Protein 6EG3 (pdb70)

Nearest PDB structures (foldseek):
  6eg3-assembly1_A  TM=1.002E+00  e=0.000E+00  Escherichia coli O157:H7
  6eg2-assembly1_A-2  TM=9.949E-01  e=0.000E+00  Escherichia coli O157:H7
  3w15-assembly1_C  TM=9.990E-01  e=6.146E-69  Saccharomyces cerevisiae S288C
  2v93-assembly1_A  TM=9.927E-01  e=6.904E-69  Escherichia coli
  1mdp-assembly2_2  TM=8.041E-01  e=2.806E-63  Escherichia coli

Radius of gyration: 29.01 Å; Cα contacts (8 Å, |Δi|>4): 1100; chains: 1; bounding box: 82×72×66 Å

InterPro domains:
  IPR000330 SNF2, N-terminal domain [PF00176] (727-1021)
  IPR001487 Bromodomain [PF00439] (1419-1491)
  IPR001487 Bromodomain [PR00503] (1436-1452)
  IPR001487 Bromodomain [PR00503] (1452-1470)
  IPR001487 Bromodomain [PR00503] (1470-1489)
  IPR001487 Bromodomain [PS50014] (1419-1489)
  IPR001487 Bromodomain [SM00297] (1380-1508)
  IPR001650 Helicase, C-terminal domain-like [PF00271] (1051-1164)
  IPR001650 Helicase, C-terminal domain-like [PS51194] (1054-1216)
  IPR001650 Helicase, C-terminal domain-like [SM00490] (1080-1164)
  IPR006576 BRK domain [PF07533] (589-632)
  IPR006576 BRK domain [SM00592] (590-634)
  IPR014001 Helicase superfamily 1/2, ATP-binding domain [PS51192] (736-901)
  IPR014001 Helicase superfamily 1/2, ATP-binding domain [SM00487] (720-912)
  IPR014012 Helicase/SANT-associated domain [PF07529] (438-507)
  IPR014012 Helicase/SANT-associated domain [PS51204] (436-508)
  IPR014012 Helicase/SANT-associated domain [SM00573] (436-508)
  IPR014978 Glutamine-Leucine-Glutamine, QLQ [PF08880] (173-207)
  IPR014978 Glutamine-Leucine-Glutamine, QLQ [PS51666] (173-208)
  IPR014978 Glutamine-Leucine-Glutamine, QLQ [SM00951] (172-208)

Sequence (614 aa):
KIEEGKLVIWINGDKGYNGLAEVGKKFEKDTGIKVTVEHPDKLEEKFPQVAATGDGPDIIFWAHDRFGGYAQSGLLAEITPAAAFQDKLYPFTWDAVRYNGKLIAYPIAVEALSLIYPPKTWEEIPALDKELKAKGKSALMFNLQEPYFTWPLIAADGGYAFKYAAGKYDIKDVGVDNAGAKAGLTFLVDLIKNKHMNADTDYSIAEAAFNKGETAMTINGPWAWSNIDTSAVNYGVTVLPTFKGQPSKPFVGVLSAGINAASPNKELAKEFLENYLLTDEGLEAVNKDKPLGAVALKSYEEELAKDPRIAATMENAQKGEIMPNIPQMSAFWYAVRTAVINAASGRQTVDEALKDAQTNAAAAHAISERVEKQSALLINGTLKHYQLQGLEWMVSLYNNNLNGILADEMGLGKTIQTIALITYLMEHKRLNGPYLIIVPLSTLSNWTYEFDKWAPSVVKISYKGTPAMRRSLVPQLRSGKFNVLLTTYEYIIKDKHILAKIRWKYMIVDEGHRMKNHHCKLTQVLNTHYVAPRRILLTGTPLQNKLPELWALLNFLLPTIFKSCSTFEQWFNAPFAMTGERVDLNEEETILIIRRLHKVLRPFLLRRLKKEVE

CATH classification: 3.40.50.10810

GO terms:
  GO:0005515 protein binding (F, IPI)
  GO:0008285 negative regulation of cell population proliferation (P, IDA)
  GO:0016887 ATP hydrolysis activity (F, EXP)
  GO:0003713 transcription coactivator activity (F, TAS)
  GO:0005654 nucleoplasm (C, TAS)
  GO:0004386 helicase activity (F, TAS)
  GO:0006355 regulation of DNA-templated transcription (P, TAS)
  GO:0006357 regulation of transcription by RNA polymerase II (P, TAS)
  GO:0000785 chromatin (C, IDA)
  GO:0045892 negative regulation of DNA-templated transcription (P, IDA)
  GO:0045944 positive regulation of transcription by RNA polymerase II (P, IDA)
  GO:0008094 ATP-dependent activity, acting on DNA (F, TAS)
  GO:0045944 positive regulation of transcription by RNA polymerase II (P, TAS)
  GO:0006338 chromatin remodeling (P, TAS)
  GO:0000122 negative regulation of transcription by RNA polymerase II (P, TAS)
  GO:0045893 positive regulation of DNA-templated transcription (P, IMP)
  GO:0030308 negative regulation of cell growth (P, IMP)
  GO:0005654 nucleoplasm (C, IDA)
  GO:0005634 nucleus (C, IDA)
  GO:0000976 transcription cis-regulatory region binding (F, IDA)

Solvent-accessible surface area: 29436 Å² total; per-residue (Å²): 204,14,122,130,45,45,0,26,0,26,3,43,30,98,58,0,54,84,4,2,28,98,9,1,138,108,0,68,173,71,59,57,41,122,21,39,30,78,84,32,121,136,0,28,75,87,0,42,124,43,9,44,93,16,38,19,0,1,0,1,4,52,30,2,48,98,0,2,38,7,17,114,85,46,17,11,14,76,6,88,12,65,76,69,14,45,95,104,0,38,94,46,0,6,68,1,1,76,24,94,61,109,20,12,0,1,0,4,7,2,72,0,0,0,5,0,96,103,18,169,35,7,73,97,6,34,58,60,3,138,92,31,102,92,155,60,91,17,1,5,32,2,9,6,58,64,5,55,19,1,5,4,2,0,6,7,27,32,5,68,4,9,103,105,51,114,45,112,26,63,63,116,54,12,2,0,40,56,84,4,0,62,26,0,0,56,29,0,21,55,2,21,135,81,159,21,10,87,28,111,5,51,64,78,80,2,50,52,5,7,32,166,41,88,8,36,5,7,5,9,0,30,111,5,17,72,84,6,87,120,43,92,44,158,30,16,7,28,53,4,4,42,10,117,70,71,34,4,66,1,12,1,17,0,18,0,0,0,7,2,40,39,0,65,8,80,127,32,0,48,67,0,0,24,90,42,1,3,32,57,114,3,0,94,31,6,32,188,57,85,111,13,10,0,0,0,4,66,59,18,4,117,95,25,36,160,42,94,69,17,38,7,1,9,91,2,3,104,111,11,89,32,39,6,17,17,75,18,14,63,16,0,44,147,4,0,96,70,2,2,55,18,3,14,58,61,160,40,72,10,70,88,2,0,136,66,2,40,89,80,2,22,44,19,52,15,37,103,56,184,7,127,169,33,1,75,51,5,76,97,33,117,12,125,134,34,15,29,88,0,0,63,41,1,0,17,0,53,23,14,100,25,15,0,1,0,0,0,42,79,74,10,16,13,26,30,0,2,0,0,1,0,0,11,0,28,88,100,57,187,25,81,19,30,0,0,0,4,2,39,124,108,54,7,78,69,4,22,126,26,0,79,84,24,1,76,68,7,76,58,5,27,4,96,26,80,82,59,111,28,160,81,36,27,85,75,6,203,71,46,166,8,30,0,0,0,0,8,71,51,29,0,49,134,13,80,122,24,0,18,156,27,163,2,79,1,0,0,3,12,22,7,129,131,64,120,128,61,27,40,119,1,14,103,19,0,49,105,80,13,73,12,82,46,4,2,13,0,6,12,21,60,36,30,111,98,5,75,59,2,26,23,23,6,27,10,10,70,35,109,92,17,188,111,10,86,65,42,46,100,90,34,30,64,94,138,48,158,100,60,124,241,113,102,29,72,146,120,85,33,86,109,30,18,148,162,15,46,157,78,5,172,31,45,37,35,60,23,56,117,192,103,42,199

B-factor: mean 78.03, std 19.6, range [17.14, 153.59]

Foldseek 3Di:
DFDPLEFEEEDAPQFLQVLLVVLQVVLCVVPVHHYHGDHDDPCLPVLVVQLVVLHDGQKYKFWLQSVQVCVVVPFFDQFDDDPVLCVQFDVVQQLSQAHQNGRFWAFWFKFWKWKKQDAQAPVCQVVVQVVQVVVPAAAEAEALLFCLQLQQQLPFQPADQFDADDRRTDLQRHGLQDPSNLLSLVSVLVCCVVVNYPLVGHHVNRLVCVLVVRYRIYMGIPVSVVVSVVSVDPMDIAAAHHYPNTGGAHAMTTTTMTGGPSHPCSVVCSCSCSPRQLDLSNSVSRCVSPRRQATRRPVNNVVVVVRVNSVHRVVNNVRHYYDHSDPLVVQLRVLVSQLSSCCNVVVAPNNGSSVRSSCRSSDLLSDADDQPAFAPLFDLDGQDPVLSVLLRLVVSCVVSLFAFEEQAAPPPPVLSSVLRNLRCCVRVNVQLFEEEEAEAPVCLVVSVVVCVNTGVVAFEDECDDDPVVNVVCQVVVVVRPGRYYYYHLVCCQPVVVRVLPGQHAAYEHECEEDHDPSVQVSLVSCLPRHHYSYYYYYYNDDQDLDPVVLVSVCCRGPVPVCPPPDDPQCVLCVVVCPVVDRDGDDPVRSNVVSVVSCVVNVSRYDYDYPVPGD

Structure (mmCIF, N/CA/C/O backbone):
data_6EG3
#
_entry.id   6EG3
#
_cell.length_a   136.470
_cell.length_b   136.470
_cell.length_c   121.370
_cell.angle_alpha   90.000
_cell.angle_beta   90.000
_cell.angle_gamma   90.000
#
_symmetry.space_group_name_H-M   'P 42 21 2'
#
loop_
_entity.id
_entity.type
_entity.pdbx_description
1 polymer 'Maltose/maltodextrin-binding periplasmic protein,Probable global transcription activator SNF2L2'
2 non-polymer '3-[(4-{[(2-chloropyridin-4-yl)carbamoyl]amino}pyridin-2-yl)ethynyl]benzoic acid'
3 non-polymer ETHANOL
4 water water
#
loop_
_atom_site.group_PDB
_atom_site.id
_atom_site.type_symbol
_atom_site.label_atom_id
_atom_site.label_alt_id
_atom_site.label_comp_id
_atom_site.label_asym_id
_atom_site.label_entity_id
_atom_site.label_seq_id
_atom_site.pdbx_PDB_ins_code
_atom_site.Cartn_x
_atom_site.Cartn_y
_atom_site.Cartn_z
_atom_site.occupancy
_atom_site.B_iso_or_equiv
_atom_site.auth_seq_id
_atom_site.auth_comp_id
_atom_site.auth_asym_id
_atom_site.auth_atom_id
_atom_site.pdbx_PDB_model_num
ATOM 1 N N . LYS A 1 1 ? 173.596 166.652 11.837 1.00 97.57 335 LYS A N 1
ATOM 2 C CA . LYS A 1 1 ? 173.776 166.858 13.275 1.00 97.43 335 LYS A CA 1
ATOM 3 C C . LYS A 1 1 ? 173.057 168.138 13.792 1.00 100.44 335 LYS A C 1
ATOM 4 O O . LYS A 1 1 ? 171.874 168.317 13.482 1.00 100.13 335 LYS A O 1
ATOM 10 N N . ILE A 1 2 ? 173.763 169.003 14.584 1.00 95.66 336 ILE A N 1
ATOM 11 C CA . ILE A 1 2 ? 173.261 170.251 15.199 1.00 94.71 336 ILE A CA 1
ATOM 12 C C . ILE A 1 2 ? 174.313 171.410 15.048 1.00 94.66 336 ILE A C 1
ATOM 13 O O . ILE A 1 2 ? 175.203 171.588 15.899 1.00 93.78 336 ILE A O 1
ATOM 18 N N . GLU A 1 3 ? 174.193 172.172 13.928 1.00 87.89 337 GLU A N 1
ATOM 19 C CA . GLU A 1 3 ? 175.082 173.264 13.494 1.00 86.04 337 GLU A CA 1
ATOM 20 C C . GLU A 1 3 ? 175.225 174.439 14.471 1.00 85.59 337 GLU A C 1
ATOM 21 O O . GLU A 1 3 ? 174.220 175.015 14.899 1.00 85.85 337 GLU A O 1
ATOM 27 N N . GLU A 1 4 ? 176.483 174.809 14.791 1.00 78.22 338 GLU A N 1
ATOM 28 C CA . GLU A 1 4 ? 176.824 175.913 15.695 1.00 76.60 338 GLU A CA 1
ATOM 29 C C . GLU A 1 4 ? 176.782 177.286 14.971 1.00 79.50 338 GLU A C 1
ATOM 30 O O . GLU A 1 4 ? 176.792 177.335 13.734 1.00 79.58 338 GLU A O 1
ATOM 36 N N . GLY A 1 5 ? 176.686 178.369 15.755 1.00 73.95 339 GLY A N 1
ATOM 37 C CA . GLY A 1 5 ? 176.609 179.752 15.288 1.00 72.29 339 GLY A CA 1
ATOM 38 C C . GLY A 1 5 ? 175.356 180.080 14.498 1.00 72.77 339 GLY A C 1
ATOM 39 O O . GLY A 1 5 ? 175.330 181.079 13.773 1.00 71.90 339 GLY A O 1
ATOM 40 N N . LYS A 1 6 ? 174.304 179.246 14.652 1.00 67.74 340 LYS A N 1
ATOM 41 C CA . LYS A 1 6 ? 173.017 179.325 13.939 1.00 66.99 340 LYS A CA 1
ATOM 42 C C . LYS A 1 6 ? 171.858 178.867 14.866 1.00 69.90 340 LYS A C 1
ATOM 43 O O . LYS A 1 6 ? 172.120 178.310 15.935 1.00 69.96 340 LYS A O 1
ATOM 49 N N . LEU A 1 7 ? 170.591 179.107 14.460 1.00 64.58 341 LEU A N 1
ATOM 50 C CA . LEU A 1 7 ? 169.403 178.667 15.195 1.00 63.20 341 LEU A CA 1
ATOM 51 C C . LEU A 1 7 ? 168.387 178.005 14.286 1.00 66.69 341 LEU A C 1
ATOM 52 O O . LEU A 1 7 ? 167.916 178.616 13.321 1.00 65.04 341 LEU A O 1
ATOM 57 N N . VAL A 1 8 ? 168.014 176.761 14.630 1.00 65.15 342 VAL A N 1
ATOM 58 C CA . VAL A 1 8 ? 166.950 176.006 13.955 1.00 65.63 342 VAL A CA 1
ATOM 59 C C . VAL A 1 8 ? 165.769 175.883 14.943 1.00 70.19 342 VAL A C 1
ATOM 60 O O . VAL A 1 8 ? 165.967 175.581 16.127 1.00 68.63 342 VAL A O 1
ATOM 64 N N . ILE A 1 9 ? 164.567 176.227 14.461 1.00 68.15 343 ILE A N 1
ATOM 65 C CA . ILE A 1 9 ? 163.355 176.277 15.263 1.00 68.83 343 ILE A CA 1
ATOM 66 C C . ILE A 1 9 ? 162.209 175.467 14.644 1.00 77.25 343 ILE A C 1
ATOM 67 O O . ILE A 1 9 ? 161.902 175.631 13.453 1.00 76.54 343 ILE A O 1
ATOM 72 N N . TRP A 1 10 ? 161.568 174.608 15.476 1.00 76.91 344 TRP A N 1
ATOM 73 C CA . TRP A 1 10 ? 160.421 173.800 15.078 1.00 78.05 344 TRP A CA 1
ATOM 74 C C . TRP A 1 10 ? 159.164 174.310 15.757 1.00 81.62 344 TRP A C 1
ATOM 75 O O . TRP A 1 10 ? 159.150 174.514 16.970 1.00 81.33 344 TRP A O 1
ATOM 86 N N . ILE A 1 11 ? 158.127 174.548 14.957 1.00 78.02 345 ILE A N 1
ATOM 87 C CA . ILE A 1 11 ? 156.811 175.040 15.368 1.00 78.24 345 ILE A CA 1
ATOM 88 C C . ILE A 1 11 ? 155.766 174.360 14.463 1.00 84.42 345 ILE A C 1
ATOM 89 O O . ILE A 1 11 ? 156.091 174.031 13.326 1.00 84.13 345 ILE A O 1
ATOM 94 N N . ASN A 1 12 ? 154.548 174.107 14.968 1.00 82.22 346 ASN A N 1
ATOM 95 C CA . ASN A 1 12 ? 153.516 173.444 14.166 1.00 82.76 346 ASN A CA 1
ATOM 96 C C . ASN A 1 12 ? 152.996 174.331 13.015 1.00 87.56 346 ASN A C 1
ATOM 97 O O . ASN A 1 12 ? 153.061 175.556 13.114 1.00 87.76 346 ASN A O 1
ATOM 102 N N . GLY A 1 13 ? 152.509 173.695 11.945 1.00 83.93 347 GLY A N 1
ATOM 103 C CA . GLY A 1 13 ? 151.965 174.349 10.758 1.00 83.95 347 GLY A CA 1
ATOM 104 C C . GLY A 1 13 ? 150.720 175.188 10.988 1.00 89.20 347 GLY A C 1
ATOM 105 O O . GLY A 1 13 ? 150.415 176.073 10.179 1.00 88.98 347 GLY A O 1
ATOM 106 N N . ASP A 1 14 ? 150.001 174.932 12.105 1.00 86.41 348 ASP A N 1
ATOM 107 C CA . ASP A 1 14 ? 148.778 175.647 12.495 1.00 86.35 348 ASP A CA 1
ATOM 108 C C . ASP A 1 14 ? 149.087 176.939 13.285 1.00 90.00 348 ASP A C 1
ATOM 109 O O . ASP A 1 14 ? 148.180 177.557 13.858 1.00 89.77 348 ASP A O 1
ATOM 114 N N . LYS A 1 15 ? 150.372 177.336 13.311 1.00 85.81 349 LYS A N 1
ATOM 115 C CA . LYS A 1 15 ? 150.863 178.517 14.027 1.00 84.98 349 LYS A CA 1
ATOM 116 C C . LYS A 1 15 ? 151.437 179.588 13.061 1.00 88.32 349 LYS A C 1
ATOM 117 O O . LYS A 1 15 ? 151.602 179.321 11.867 1.00 87.27 349 LYS A O 1
ATOM 123 N N . GLY A 1 16 ? 151.718 180.784 13.584 1.00 84.94 350 GLY A N 1
ATOM 124 C CA . GLY A 1 16 ? 152.287 181.882 12.806 1.00 84.58 350 GLY A CA 1
ATOM 125 C C . GLY A 1 16 ? 153.758 181.682 12.495 1.00 88.25 350 GLY A C 1
ATOM 126 O O . GLY A 1 16 ? 154.595 182.457 12.968 1.00 87.82 350 GLY A O 1
ATOM 127 N N . TYR A 1 17 ? 154.086 180.626 11.701 1.00 84.70 351 TYR A N 1
ATOM 128 C CA . TYR A 1 17 ? 155.462 180.256 11.341 1.00 84.11 351 TYR A CA 1
ATOM 129 C C . TYR A 1 17 ? 156.137 181.274 10.433 1.00 85.51 351 TYR A C 1
ATOM 130 O O . TYR A 1 17 ? 157.334 181.534 10.603 1.00 84.82 351 TYR A O 1
ATOM 139 N N . ASN A 1 18 ? 155.375 181.855 9.479 1.00 80.50 352 ASN A N 1
ATOM 140 C CA . ASN A 1 18 ? 155.900 182.883 8.576 1.00 79.16 352 ASN A CA 1
ATOM 141 C C . ASN A 1 18 ? 156.123 184.183 9.341 1.00 81.66 352 ASN A C 1
ATOM 142 O O . ASN A 1 18 ? 157.123 184.857 9.105 1.00 81.83 352 ASN A O 1
ATOM 147 N N . GLY A 1 19 ? 155.238 184.470 10.299 1.00 76.25 353 GLY A N 1
ATOM 148 C CA . GLY A 1 19 ? 155.347 185.622 11.185 1.00 75.27 353 GLY A CA 1
ATOM 149 C C . GLY A 1 19 ? 156.573 185.502 12.069 1.00 77.99 353 GLY A C 1
ATOM 150 O O . GLY A 1 19 ? 157.352 186.450 12.191 1.00 78.23 353 GLY A O 1
ATOM 151 N N . LEU A 1 20 ? 156.776 184.311 12.658 1.00 72.70 354 LEU A N 1
ATOM 152 C CA . LEU A 1 20 ? 157.928 184.012 13.504 1.00 71.47 354 LEU A CA 1
ATOM 153 C C . LEU A 1 20 ? 159.248 184.198 12.713 1.00 74.38 354 LEU A C 1
ATOM 154 O O . LEU A 1 20 ? 160.195 184.785 13.243 1.00 73.40 354 LEU A O 1
ATOM 159 N N . ALA A 1 21 ? 159.275 183.745 11.438 1.00 70.39 355 ALA A N 1
ATOM 160 C CA . ALA A 1 21 ? 160.428 183.861 10.539 1.00 70.10 355 ALA A CA 1
ATOM 161 C C . ALA A 1 21 ? 160.930 185.318 10.372 1.00 72.50 355 ALA A C 1
ATOM 162 O O . ALA A 1 21 ? 162.144 185.531 10.294 1.00 71.27 355 ALA A O 1
ATOM 164 N N . GLU A 1 22 ? 159.994 186.310 10.371 1.00 67.88 356 GLU A N 1
ATOM 165 C CA . GLU A 1 22 ? 160.291 187.749 10.276 1.00 66.91 356 GLU A CA 1
ATOM 166 C C . GLU A 1 22 ? 161.083 188.198 11.509 1.00 71.37 356 GLU A C 1
ATOM 167 O O . GLU A 1 22 ? 161.976 189.038 11.385 1.00 71.78 356 GLU A O 1
ATOM 173 N N . VAL A 1 23 ? 160.767 187.626 12.695 1.00 67.53 357 VAL A N 1
ATOM 174 C CA . VAL A 1 23 ? 161.470 187.919 13.956 1.00 67.01 357 VAL A CA 1
ATOM 175 C C . VAL A 1 23 ? 162.904 187.361 13.837 1.00 70.54 357 VAL A C 1
ATOM 176 O O . VAL A 1 23 ? 163.856 187.986 14.321 1.00 70.44 357 VAL A O 1
ATOM 180 N N . GLY A 1 24 ? 163.029 186.219 13.146 1.00 65.90 358 GLY A N 1
ATOM 181 C CA . GLY A 1 24 ? 164.302 185.558 12.877 1.00 64.82 358 GLY A CA 1
ATOM 182 C C . GLY A 1 24 ? 165.163 186.343 11.911 1.00 66.39 358 GLY A C 1
ATOM 183 O O . GLY A 1 24 ? 166.368 186.474 12.122 1.00 65.19 358 GLY A O 1
ATOM 184 N N . LYS A 1 25 ? 164.529 186.886 10.847 1.00 62.29 359 LYS A N 1
ATOM 185 C CA . LYS A 1 25 ? 165.140 187.741 9.827 1.00 61.06 359 LYS A CA 1
ATOM 186 C C . LYS A 1 25 ? 165.677 189.010 10.490 1.00 62.92 359 LYS A C 1
ATOM 187 O O . LYS A 1 25 ? 166.833 189.361 10.246 1.00 64.10 359 LYS A O 1
ATOM 193 N N . LYS A 1 26 ? 164.877 189.650 11.382 1.00 56.19 360 LYS A N 1
ATOM 194 C CA . LYS A 1 26 ? 165.288 190.826 12.164 1.00 55.29 360 LYS A CA 1
ATOM 195 C C . LYS A 1 26 ? 166.492 190.469 13.074 1.00 58.56 360 LYS A C 1
ATOM 196 O O . LYS A 1 26 ? 167.390 191.292 13.251 1.00 58.54 360 LYS A O 1
ATOM 202 N N . PHE A 1 27 ? 166.526 189.228 13.604 1.00 54.06 361 PHE A N 1
ATOM 203 C CA . PHE A 1 27 ? 167.620 188.743 14.448 1.00 53.22 361 PHE A CA 1
ATOM 204 C C . PHE A 1 27 ? 168.916 188.604 13.636 1.00 58.69 361 PHE A C 1
ATOM 205 O O . PHE A 1 27 ? 169.966 189.069 14.081 1.00 58.65 361 PHE A O 1
ATOM 213 N N . GLU A 1 28 ? 168.824 188.019 12.427 1.00 56.10 362 GLU A N 1
ATOM 214 C CA . GLU A 1 28 ? 169.937 187.888 11.493 1.00 56.64 362 GLU A CA 1
ATOM 215 C C . GLU A 1 28 ? 170.420 189.299 11.064 1.00 62.30 362 GLU A C 1
ATOM 216 O O . GLU A 1 28 ? 171.622 189.562 11.090 1.00 62.22 362 GLU A O 1
ATOM 222 N N . LYS A 1 29 ? 169.481 190.215 10.731 1.00 58.45 363 LYS A N 1
ATOM 223 C CA . LYS A 1 29 ? 169.790 191.597 10.354 1.00 58.50 363 LYS A CA 1
ATOM 224 C C . LYS A 1 29 ? 170.692 192.280 11.392 1.00 63.69 363 LYS A C 1
ATOM 225 O O . LYS A 1 29 ? 171.763 192.765 11.031 1.00 65.44 363 LYS A O 1
ATOM 231 N N . ASP A 1 30 ? 170.284 192.288 12.666 1.00 58.83 364 ASP A N 1
ATOM 232 C CA . ASP A 1 30 ? 171.056 192.953 13.714 1.00 58.97 364 ASP A CA 1
ATOM 233 C C . ASP A 1 30 ? 172.298 192.201 14.199 1.00 63.30 364 ASP A C 1
ATOM 234 O O . ASP A 1 30 ? 173.256 192.860 14.614 1.00 61.98 364 ASP A O 1
ATOM 239 N N . THR A 1 31 ? 172.264 190.841 14.230 1.00 60.56 365 THR A N 1
ATOM 240 C CA . THR A 1 31 ? 173.366 190.050 14.798 1.00 60.74 365 THR A CA 1
ATOM 241 C C . THR A 1 31 ? 174.248 189.297 13.784 1.00 65.85 365 THR A C 1
ATOM 242 O O . THR A 1 31 ? 175.427 189.066 14.053 1.00 64.60 365 THR A O 1
ATOM 246 N N . GLY A 1 32 ? 173.659 188.875 12.673 1.00 64.18 366 GLY A N 1
ATOM 247 C CA . GLY A 1 32 ? 174.349 188.107 11.644 1.00 64.43 366 GLY A CA 1
ATOM 248 C C . GLY A 1 32 ? 174.031 186.629 11.726 1.00 70.45 366 GLY A C 1
ATOM 249 O O . GLY A 1 32 ? 174.296 185.890 10.772 1.00 71.63 366 GLY A O 1
ATOM 250 N N . ILE A 1 33 ? 173.452 186.188 12.871 1.00 66.34 367 ILE A N 1
ATOM 251 C CA . ILE A 1 33 ? 173.066 184.801 13.142 1.00 65.11 367 ILE A CA 1
ATOM 252 C C . ILE A 1 33 ? 171.827 184.417 12.345 1.00 69.18 367 ILE A C 1
ATOM 253 O O . ILE A 1 33 ? 170.753 184.960 12.592 1.00 69.01 367 ILE A O 1
ATOM 258 N N . LYS A 1 34 ? 171.971 183.443 11.434 1.00 66.41 368 LYS A N 1
ATOM 259 C CA . LYS A 1 34 ? 170.885 182.913 10.608 1.00 66.43 368 LYS A CA 1
ATOM 260 C C . LYS A 1 34 ? 169.893 182.167 11.501 1.00 71.00 368 LYS A C 1
ATOM 261 O O . LYS A 1 34 ? 170.296 181.486 12.456 1.00 70.91 368 LYS A O 1
ATOM 267 N N . VAL A 1 35 ? 168.599 182.325 11.203 1.00 67.25 369 VAL A N 1
ATOM 268 C CA . VAL A 1 35 ? 167.517 181.689 11.952 1.00 66.99 369 VAL A CA 1
ATOM 269 C C . VAL A 1 35 ? 166.621 180.938 10.945 1.00 73.32 369 VAL A C 1
ATOM 270 O O . VAL A 1 35 ? 165.994 181.562 10.077 1.00 73.58 369 VAL A O 1
ATOM 274 N N . THR A 1 36 ? 166.596 179.597 11.046 1.00 70.38 370 THR A N 1
ATOM 275 C CA . THR A 1 36 ? 165.785 178.751 10.171 1.00 70.50 370 THR A CA 1
ATOM 276 C C . THR A 1 36 ? 164.554 178.274 10.933 1.00 73.82 370 THR A C 1
ATOM 277 O O . THR A 1 36 ? 164.677 177.713 12.029 1.00 72.16 370 THR A O 1
ATOM 281 N N . VAL A 1 37 ? 163.367 178.523 10.348 1.00 71.13 371 VAL A N 1
ATOM 282 C CA . VAL A 1 37 ? 162.073 178.166 10.924 1.00 71.08 371 VAL A CA 1
ATOM 283 C C . VAL A 1 37 ? 161.401 177.088 10.082 1.00 78.71 371 VAL A C 1
ATOM 284 O O . VAL A 1 37 ? 161.085 177.313 8.905 1.00 77.79 371 VAL A O 1
ATOM 288 N N . GLU A 1 38 ? 161.218 175.897 10.697 1.00 78.40 372 GLU A N 1
ATOM 289 C CA . GLU A 1 38 ? 160.628 174.728 10.051 1.00 79.33 372 GLU A CA 1
ATOM 290 C C . GLU A 1 38 ? 159.418 174.175 10.776 1.00 86.44 372 GLU A C 1
ATOM 291 O O . GLU A 1 38 ? 159.369 174.184 12.006 1.00 86.02 372 GLU A O 1
ATOM 297 N N . HIS A 1 39 ? 158.442 173.680 9.994 1.00 85.41 373 HIS A N 1
ATOM 298 C CA . HIS A 1 39 ? 157.232 173.036 10.489 1.00 86.06 373 HIS A CA 1
ATOM 299 C C . HIS A 1 39 ? 157.163 171.558 10.011 1.00 90.75 373 HIS A C 1
ATOM 300 O O . HIS A 1 39 ? 156.454 171.244 9.048 1.00 90.60 373 HIS A O 1
ATOM 307 N N . PRO A 1 40 ? 157.932 170.632 10.642 1.00 87.55 374 PRO A N 1
ATOM 308 C CA . PRO A 1 40 ? 157.878 169.229 10.205 1.00 87.70 374 PRO A CA 1
ATOM 309 C C . PRO A 1 40 ? 156.605 168.520 10.674 1.00 93.84 374 PRO A C 1
ATOM 310 O O . PRO A 1 40 ? 156.088 168.838 11.748 1.00 93.28 374 PRO A O 1
ATOM 314 N N . ASP A 1 41 ? 156.094 167.567 9.859 1.00 91.71 375 ASP A N 1
ATOM 315 C CA . ASP A 1 41 ? 154.897 166.782 10.175 1.00 91.87 375 ASP A CA 1
ATOM 316 C C . ASP A 1 41 ? 155.178 165.919 11.391 1.00 95.68 375 ASP A C 1
ATOM 317 O O . ASP A 1 41 ? 156.229 165.271 11.440 1.00 95.91 375 ASP A O 1
ATOM 322 N N . LYS A 1 42 ? 154.277 165.971 12.403 1.00 91.29 376 LYS A N 1
ATOM 323 C CA . LYS A 1 42 ? 154.402 165.255 13.681 1.00 90.51 376 LYS A CA 1
ATOM 324 C C . LYS A 1 42 ? 155.776 165.552 14.321 1.00 92.51 376 LYS A C 1
ATOM 325 O O . LYS A 1 42 ? 156.629 164.667 14.444 1.00 91.74 376 LYS A O 1
ATOM 331 N N . LEU A 1 43 ? 156.010 166.838 14.634 1.00 88.02 377 LEU A N 1
ATOM 332 C CA . LEU A 1 43 ? 157.277 167.303 15.210 1.00 87.09 377 LEU A CA 1
ATOM 333 C C . LEU A 1 43 ? 157.434 166.908 16.670 1.00 88.85 377 LEU A C 1
ATOM 334 O O . LEU A 1 43 ? 158.559 166.662 17.112 1.00 88.24 377 LEU A O 1
ATOM 339 N N . GLU A 1 44 ? 156.301 166.802 17.403 1.00 83.84 378 GLU A N 1
ATOM 340 C CA . GLU A 1 44 ? 156.267 166.385 18.806 1.00 83.09 378 GLU A CA 1
ATOM 341 C C . GLU A 1 44 ? 156.693 164.916 18.939 1.00 86.77 378 GLU A C 1
ATOM 342 O O . GLU A 1 44 ? 157.166 164.496 19.992 1.00 85.48 378 GLU A O 1
ATOM 348 N N . GLU A 1 45 ? 156.544 164.159 17.840 1.00 83.86 379 GLU A N 1
ATOM 349 C CA . GLU A 1 45 ? 156.898 162.751 17.722 1.00 83.75 379 GLU A CA 1
ATOM 350 C C . GLU A 1 45 ? 158.349 162.571 17.229 1.00 86.04 379 GLU A C 1
ATOM 351 O O . GLU A 1 45 ? 159.036 161.656 17.690 1.00 85.55 379 GLU A O 1
ATOM 357 N N . LYS A 1 46 ? 158.814 163.451 16.311 1.00 81.21 380 LYS A N 1
ATOM 358 C CA . LYS A 1 46 ? 160.181 163.426 15.774 1.00 80.03 380 LYS A CA 1
ATOM 359 C C . LYS A 1 46 ? 161.194 163.990 16.767 1.00 82.17 380 LYS A C 1
ATOM 360 O O . LYS A 1 46 ? 162.322 163.497 16.810 1.00 80.88 380 LYS A O 1
ATOM 366 N N . PHE A 1 47 ? 160.801 165.026 17.556 1.00 78.40 381 PHE A N 1
ATOM 367 C CA . PHE A 1 47 ? 161.692 165.669 18.528 1.00 77.99 381 PHE A CA 1
ATOM 368 C C . PHE A 1 47 ? 162.345 164.675 19.502 1.00 84.44 381 PHE A C 1
ATOM 369 O O . PHE A 1 47 ? 163.571 164.707 19.575 1.00 84.73 381 PHE A O 1
ATOM 377 N N . PRO A 1 48 ? 161.616 163.790 20.236 1.00 82.56 382 PRO A N 1
ATOM 378 C CA . PRO A 1 48 ? 162.305 162.880 21.170 1.00 82.97 382 PRO A CA 1
ATOM 379 C C . PRO A 1 48 ? 163.297 161.917 20.516 1.00 88.79 382 PRO A C 1
ATOM 380 O O . PRO A 1 48 ? 164.294 161.564 21.149 1.00 88.77 382 PRO A O 1
ATOM 384 N N . GLN A 1 49 ? 163.044 161.526 19.244 1.00 85.86 383 GLN A N 1
ATOM 385 C CA . GLN A 1 49 ? 163.914 160.640 18.462 1.00 85.40 383 GLN A CA 1
ATOM 386 C C . GLN A 1 49 ? 165.265 161.322 18.201 1.00 89.12 383 GLN A C 1
ATOM 387 O O . GLN A 1 49 ? 166.305 160.823 18.642 1.00 87.64 383 GLN A O 1
ATOM 393 N N . VAL A 1 50 ? 165.224 162.490 17.525 1.00 86.80 384 VAL A N 1
ATOM 394 C CA . VAL A 1 50 ? 166.390 163.284 17.126 1.00 86.79 384 VAL A CA 1
ATOM 395 C C . VAL A 1 50 ? 167.148 163.895 18.307 1.00 92.01 384 VAL A C 1
ATOM 396 O O . VAL A 1 50 ? 168.372 163.973 18.243 1.00 91.59 384 VAL A O 1
ATOM 400 N N . ALA A 1 51 ? 166.442 164.326 19.370 1.00 89.77 385 ALA A N 1
ATOM 401 C CA . ALA A 1 51 ? 167.096 164.927 20.535 1.00 90.32 385 ALA A CA 1
ATOM 402 C C . ALA A 1 51 ? 167.895 163.911 21.357 1.00 96.20 385 ALA A C 1
ATOM 403 O O . ALA A 1 51 ? 168.915 164.284 21.945 1.00 95.76 385 ALA A O 1
ATOM 405 N N . ALA A 1 52 ? 167.453 162.624 21.367 1.00 94.18 386 ALA A N 1
ATOM 406 C CA . ALA A 1 52 ? 168.131 161.516 22.058 1.00 94.66 386 ALA A CA 1
ATOM 407 C C . ALA A 1 52 ? 169.463 161.203 21.363 1.00 100.22 386 ALA A C 1
ATOM 408 O O . ALA A 1 52 ? 170.414 160.763 22.013 1.00 100.02 386 ALA A O 1
ATOM 410 N N . THR A 1 53 ? 169.517 161.464 20.039 1.00 97.30 387 THR A N 1
ATOM 411 C CA . THR A 1 53 ? 170.673 161.299 19.158 1.00 97.07 387 THR A CA 1
ATOM 412 C C . THR A 1 53 ? 171.692 162.424 19.406 1.00 100.03 387 THR A C 1
ATOM 413 O O . THR A 1 53 ? 172.898 162.177 19.386 1.00 100.10 387 THR A O 1
ATOM 417 N N . GLY A 1 54 ? 171.187 163.640 19.610 1.00 95.27 388 GLY A N 1
ATOM 418 C CA . GLY A 1 54 ? 171.981 164.853 19.773 1.00 94.36 388 GLY A CA 1
ATOM 419 C C . GLY A 1 54 ? 171.886 165.707 18.522 1.00 96.25 388 GLY A C 1
ATOM 420 O O . GLY A 1 54 ? 172.836 166.410 18.166 1.00 95.79 388 GLY A O 1
ATOM 421 N N . ASP A 1 55 ? 170.726 165.609 17.834 1.00 91.23 389 ASP A N 1
ATOM 422 C CA . ASP A 1 55 ? 170.366 166.266 16.576 1.00 90.53 389 ASP A CA 1
ATOM 423 C C . ASP A 1 55 ? 169.086 167.112 16.755 1.00 91.25 389 ASP A C 1
ATOM 424 O O . ASP A 1 55 ? 168.732 167.471 17.884 1.00 90.70 389 ASP A O 1
ATOM 429 N N . GLY A 1 56 ? 168.423 167.423 15.637 1.00 85.04 390 GLY A N 1
ATOM 430 C CA . GLY A 1 56 ? 167.174 168.174 15.602 1.00 83.27 390 GLY A CA 1
ATOM 431 C C . GLY A 1 56 ? 167.289 169.680 15.753 1.00 83.12 390 GLY A C 1
ATOM 432 O O . GLY A 1 56 ? 168.321 170.265 15.398 1.00 83.42 390 GLY A O 1
ATOM 433 N N . PRO A 1 57 ? 166.220 170.343 16.269 1.00 74.90 391 PRO A N 1
ATOM 434 C CA . PRO A 1 57 ? 166.250 171.809 16.391 1.00 72.88 391 PRO A CA 1
ATOM 435 C C . PRO A 1 57 ? 166.917 172.320 17.663 1.00 72.78 391 PRO A C 1
ATOM 436 O O . PRO A 1 57 ? 167.125 171.558 18.599 1.00 72.39 391 PRO A O 1
ATOM 440 N N . ASP A 1 58 ? 167.226 173.619 17.698 1.00 67.07 392 ASP A N 1
ATOM 441 C CA . ASP A 1 58 ? 167.814 174.300 18.852 1.00 66.08 392 ASP A CA 1
ATOM 442 C C . ASP A 1 58 ? 166.675 174.717 19.796 1.00 66.15 392 ASP A C 1
ATOM 443 O O . ASP A 1 58 ? 166.878 174.805 21.015 1.00 63.74 392 ASP A O 1
ATOM 448 N N . ILE A 1 59 ? 165.494 175.054 19.193 1.00 61.86 393 ILE A N 1
ATOM 449 C CA . ILE A 1 59 ? 164.267 175.510 19.858 1.00 61.27 393 ILE A CA 1
ATOM 450 C C . ILE A 1 59 ? 163.040 174.767 19.320 1.00 67.01 393 ILE A C 1
ATOM 451 O O . ILE A 1 59 ? 162.900 174.597 18.107 1.00 66.30 393 ILE A O 1
ATOM 456 N N . ILE A 1 60 ? 162.148 174.336 20.247 1.00 65.20 394 ILE A N 1
ATOM 457 C CA . ILE A 1 60 ? 160.897 173.617 19.978 1.00 64.84 394 ILE A CA 1
ATOM 458 C C . ILE A 1 60 ? 159.700 174.422 20.484 1.00 67.41 394 ILE A C 1
ATOM 459 O O . ILE A 1 60 ? 159.740 174.981 21.576 1.00 65.36 394 ILE A O 1
ATOM 464 N N . PHE A 1 61 ? 158.652 174.495 19.676 1.00 65.21 395 PHE A N 1
ATOM 465 C CA . PHE A 1 61 ? 157.454 175.223 20.040 1.00 65.65 395 PHE A CA 1
ATOM 466 C C . PHE A 1 61 ? 156.295 174.269 20.133 1.00 71.06 395 PHE A C 1
ATOM 467 O O . PHE A 1 61 ? 155.858 173.731 19.104 1.00 71.69 395 PHE A O 1
ATOM 475 N N . TRP A 1 62 ? 155.806 174.046 21.370 1.00 66.73 396 TRP A N 1
ATOM 476 C CA . TRP A 1 62 ? 154.685 173.152 21.653 1.00 66.25 396 TRP A CA 1
ATOM 477 C C . TRP A 1 62 ? 154.096 173.464 23.031 1.00 68.28 396 TRP A C 1
ATOM 478 O O . TRP A 1 62 ? 154.737 174.162 23.824 1.00 68.03 396 TRP A O 1
ATOM 489 N N . ALA A 1 63 ? 152.887 172.924 23.322 1.00 62.93 397 ALA A N 1
ATOM 490 C CA . ALA A 1 63 ? 152.201 173.036 24.613 1.00 61.21 397 ALA A CA 1
ATOM 491 C C . ALA A 1 63 ? 153.053 172.407 25.715 1.00 63.29 397 ALA A C 1
ATOM 492 O O . ALA A 1 63 ? 153.675 171.369 25.506 1.00 62.14 397 ALA A O 1
ATOM 494 N N . HIS A 1 64 ? 153.099 173.073 26.863 1.00 60.29 398 HIS A N 1
ATOM 495 C CA . HIS A 1 64 ? 153.857 172.755 28.074 1.00 61.02 398 HIS A CA 1
ATOM 496 C C . HIS A 1 64 ? 153.709 171.321 28.593 1.00 68.59 398 HIS A C 1
ATOM 497 O O . HIS A 1 64 ? 154.617 170.829 29.283 1.00 69.16 398 HIS A O 1
ATOM 504 N N . ASP A 1 65 ? 152.540 170.684 28.334 1.00 65.92 399 ASP A N 1
ATOM 505 C CA . ASP A 1 65 ? 152.247 169.335 28.804 1.00 65.96 399 ASP A CA 1
ATOM 506 C C . ASP A 1 65 ? 153.179 168.301 28.183 1.00 72.46 399 ASP A C 1
ATOM 507 O O . ASP A 1 65 ? 153.800 167.540 28.934 1.00 73.50 399 ASP A O 1
ATOM 512 N N . ARG A 1 66 ? 153.328 168.308 26.828 1.00 68.57 400 ARG A N 1
ATOM 513 C CA . ARG A 1 66 ? 154.212 167.388 26.089 1.00 68.01 400 ARG A CA 1
ATOM 514 C C . ARG A 1 66 ? 155.679 167.590 26.491 1.00 70.68 400 ARG A C 1
ATOM 515 O O . ARG A 1 66 ? 156.478 166.656 26.413 1.00 71.15 400 ARG A O 1
ATOM 523 N N . PHE A 1 67 ? 156.002 168.785 26.991 1.00 66.17 401 PHE A N 1
ATOM 524 C CA . PHE A 1 67 ? 157.344 169.161 27.438 1.00 65.93 401 PHE A CA 1
ATOM 525 C C . PHE A 1 67 ? 157.767 168.471 28.735 1.00 69.60 401 PHE A C 1
ATOM 526 O O . PHE A 1 67 ? 158.961 168.453 29.040 1.00 68.29 401 PHE A O 1
ATOM 534 N N . GLY A 1 68 ? 156.790 167.940 29.483 1.00 67.22 402 GLY A N 1
ATOM 535 C CA . GLY A 1 68 ? 157.008 167.225 30.743 1.00 67.18 402 GLY A CA 1
ATOM 536 C C . GLY A 1 68 ? 157.735 165.911 30.534 1.00 70.02 402 GLY A C 1
ATOM 537 O O . GLY A 1 68 ? 158.661 165.585 31.286 1.00 67.83 402 GLY A O 1
ATOM 538 N N . GLY A 1 69 ? 157.325 165.200 29.474 1.00 67.55 403 GLY A N 1
ATOM 539 C CA . GLY A 1 69 ? 157.935 163.964 28.998 1.00 67.71 403 GLY A CA 1
ATOM 540 C C . GLY A 1 69 ? 159.367 164.193 28.543 1.00 72.52 403 GLY A C 1
ATOM 541 O O . GLY A 1 69 ? 160.269 163.458 28.962 1.00 73.01 403 GLY A O 1
ATOM 542 N N . TYR A 1 70 ? 159.595 165.259 27.722 1.00 67.98 404 TYR A N 1
ATOM 543 C CA . TYR A 1 70 ? 160.922 165.639 27.222 1.00 66.67 404 TYR A CA 1
ATOM 544 C C . TYR A 1 70 ? 161.855 166.040 28.351 1.00 70.01 404 TYR A C 1
ATOM 545 O O . TYR A 1 70 ? 163.038 165.738 28.285 1.00 69.89 404 TYR A O 1
ATOM 554 N N . ALA A 1 71 ? 161.343 166.776 29.345 1.00 67.47 405 ALA A N 1
ATOM 555 C CA . ALA A 1 71 ? 162.124 167.234 30.497 1.00 68.18 405 ALA A CA 1
ATOM 556 C C . ALA A 1 71 ? 162.595 166.048 31.343 1.00 75.00 405 ALA A C 1
ATOM 557 O O . ALA A 1 71 ? 163.737 166.059 31.814 1.00 75.41 405 ALA A O 1
ATOM 559 N N . GLN A 1 72 ? 161.719 165.019 31.511 1.00 71.83 406 GLN A N 1
ATOM 560 C CA . GLN A 1 72 ? 162.014 163.798 32.260 1.00 71.67 406 GLN A CA 1
ATOM 561 C C . GLN A 1 72 ? 163.181 163.060 31.603 1.00 75.41 406 GLN A C 1
ATOM 562 O O . GLN A 1 72 ? 164.123 162.678 32.305 1.00 75.35 406 GLN A O 1
ATOM 568 N N . SER A 1 73 ? 163.150 162.931 30.253 1.00 71.34 407 SER A N 1
ATOM 569 C CA . SER A 1 73 ? 164.216 162.311 29.455 1.00 70.95 407 SER A CA 1
ATOM 570 C C . SER A 1 73 ? 165.501 163.164 29.505 1.00 75.96 407 SER A C 1
ATOM 571 O O . SER A 1 73 ? 166.601 162.638 29.338 1.00 75.95 407 SER A O 1
ATOM 574 N N . GLY A 1 74 ? 165.342 164.461 29.751 1.00 72.89 408 GLY A N 1
ATOM 575 C CA . GLY A 1 74 ? 166.446 165.411 29.799 1.00 72.93 408 GLY A CA 1
ATOM 576 C C . GLY A 1 74 ? 166.820 165.913 28.418 1.00 75.72 408 GLY A C 1
ATOM 577 O O . GLY A 1 74 ? 168.003 166.123 28.129 1.00 75.28 408 GLY A O 1
ATOM 578 N N . LEU A 1 75 ? 165.801 166.106 27.562 1.00 71.01 409 LEU A N 1
ATOM 579 C CA . LEU A 1 75 ? 165.930 166.578 26.185 1.00 70.67 409 LEU A CA 1
ATOM 580 C C . LEU A 1 75 ? 165.921 168.112 26.096 1.00 74.21 409 LEU A C 1
ATOM 581 O O . LEU A 1 75 ? 166.402 168.678 25.106 1.00 73.83 409 LEU A O 1
ATOM 586 N N . LEU A 1 76 ? 165.353 168.773 27.127 1.00 69.27 410 LEU A N 1
ATOM 587 C CA . LEU A 1 76 ? 165.233 170.225 27.214 1.00 67.56 410 LEU A CA 1
ATOM 588 C C . LEU A 1 76 ? 166.159 170.784 28.277 1.00 72.07 410 LEU A C 1
ATOM 589 O O . LEU A 1 76 ? 166.279 170.208 29.356 1.00 72.07 410 LEU A O 1
ATOM 594 N N . ALA A 1 77 ? 166.784 171.927 27.974 1.00 68.92 411 ALA A N 1
ATOM 595 C CA . ALA A 1 77 ? 167.705 172.648 28.843 1.00 68.74 411 ALA A CA 1
ATOM 596 C C . ALA A 1 77 ? 167.009 173.496 29.909 1.00 74.09 411 ALA A C 1
ATOM 597 O O . ALA A 1 77 ? 165.917 174.039 29.681 1.00 74.12 411 ALA A O 1
ATOM 599 N N . GLU A 1 78 ? 167.675 173.624 31.073 1.00 71.19 412 GLU A N 1
ATOM 600 C CA . GLU A 1 78 ? 167.244 174.435 32.207 1.00 71.18 412 GLU A CA 1
ATOM 601 C C . GLU A 1 78 ? 167.492 175.877 31.775 1.00 76.07 412 GLU A C 1
ATOM 602 O O . GLU A 1 78 ? 168.651 176.294 31.655 1.00 76.56 412 GLU A O 1
ATOM 608 N N . ILE A 1 79 ? 166.415 176.601 31.435 1.00 72.18 413 ILE A N 1
ATOM 609 C CA . ILE A 1 79 ? 166.501 177.998 30.978 1.00 71.42 413 ILE A CA 1
ATOM 610 C C . ILE A 1 79 ? 166.890 178.899 32.159 1.00 77.05 413 ILE A C 1
ATOM 611 O O . ILE A 1 79 ? 166.523 178.605 33.302 1.00 76.26 413 ILE A O 1
ATOM 616 N N . THR A 1 80 ? 167.681 179.960 31.894 1.00 75.33 414 THR A N 1
ATOM 617 C CA . THR A 1 80 ? 168.208 180.816 32.966 1.00 75.57 414 THR A CA 1
ATOM 618 C C . THR A 1 80 ? 167.742 182.295 32.909 1.00 79.58 414 THR A C 1
ATOM 619 O O . THR A 1 80 ? 168.607 183.179 32.930 1.00 80.05 414 THR A O 1
ATOM 623 N N . PRO A 1 81 ? 166.424 182.629 32.910 1.00 75.27 415 PRO A N 1
ATOM 624 C CA . PRO A 1 81 ? 166.057 184.053 32.888 1.00 74.58 415 PRO A CA 1
ATOM 625 C C . PRO A 1 81 ? 166.198 184.713 34.244 1.00 76.82 415 PRO A C 1
ATOM 626 O O . PRO A 1 81 ? 165.900 184.108 35.277 1.00 76.35 415 PRO A O 1
ATOM 630 N N . ALA A 1 82 ? 166.680 185.954 34.230 1.00 72.39 416 ALA A N 1
ATOM 631 C CA . ALA A 1 82 ? 166.854 186.768 35.426 1.00 71.40 416 ALA A CA 1
ATOM 632 C C . ALA A 1 82 ? 165.485 187.132 35.978 1.00 72.49 416 ALA A C 1
ATOM 633 O O . ALA A 1 82 ? 164.509 187.190 35.217 1.00 71.68 416 ALA A O 1
ATOM 635 N N . ALA A 1 83 ? 165.419 187.379 37.304 1.00 67.12 417 ALA A N 1
ATOM 636 C CA . ALA A 1 83 ? 164.219 187.793 38.042 1.00 65.36 417 ALA A CA 1
ATOM 637 C C . ALA A 1 83 ? 163.398 188.841 37.247 1.00 65.89 417 ALA A C 1
ATOM 638 O O . ALA A 1 83 ? 162.214 188.605 36.985 1.00 64.99 417 ALA A O 1
ATOM 640 N N . ALA A 1 84 ? 164.072 189.951 36.796 1.00 59.71 418 ALA A N 1
ATOM 641 C CA . ALA A 1 84 ? 163.531 191.060 35.993 1.00 58.07 418 ALA A CA 1
ATOM 642 C C . ALA A 1 84 ? 162.783 190.607 34.718 1.00 60.93 418 ALA A C 1
ATOM 643 O O . ALA A 1 84 ? 161.759 191.206 34.365 1.00 58.66 418 ALA A O 1
ATOM 645 N N . PHE A 1 85 ? 163.287 189.543 34.040 1.00 58.94 419 PHE A N 1
ATOM 646 C CA . PHE A 1 85 ? 162.621 188.996 32.861 1.00 59.44 419 PHE A CA 1
ATOM 647 C C . PHE A 1 85 ? 161.402 188.166 33.271 1.00 67.71 419 PHE A C 1
ATOM 648 O O . PHE A 1 85 ? 160.365 188.232 32.601 1.00 68.44 419 PHE A O 1
ATOM 656 N N . GLN A 1 86 ? 161.528 187.380 34.358 1.00 65.77 420 GLN A N 1
ATOM 657 C CA . GLN A 1 86 ? 160.436 186.563 34.877 1.00 66.26 420 GLN A CA 1
ATOM 658 C C . GLN A 1 86 ? 159.246 187.432 35.340 1.00 71.96 420 GLN A C 1
ATOM 659 O O . GLN A 1 86 ? 158.087 187.011 35.218 1.00 71.68 420 GLN A O 1
ATOM 665 N N . ASP A 1 87 ? 159.533 188.659 35.823 1.00 69.40 421 ASP A N 1
ATOM 666 C CA . ASP A 1 87 ? 158.506 189.595 36.289 1.00 69.93 421 ASP A CA 1
ATOM 667 C C . ASP A 1 87 ? 157.642 190.165 35.165 1.00 74.61 421 ASP A C 1
ATOM 668 O O . ASP A 1 87 ? 156.583 190.730 35.450 1.00 74.37 421 ASP A O 1
ATOM 673 N N . LYS A 1 88 ? 158.093 190.013 33.895 1.00 71.39 422 LYS A N 1
ATOM 674 C CA . LYS A 1 88 ? 157.410 190.498 32.688 1.00 70.91 422 LYS A CA 1
ATOM 675 C C . LYS A 1 88 ? 156.270 189.569 32.308 1.00 74.63 422 LYS A C 1
ATOM 676 O O . LYS A 1 88 ? 155.283 190.013 31.719 1.00 73.22 422 LYS A O 1
ATOM 682 N N . LEU A 1 89 ? 156.417 188.274 32.630 1.00 73.14 423 LEU A N 1
ATOM 683 C CA . LEU A 1 89 ? 155.410 187.249 32.331 1.00 73.57 423 LEU A CA 1
ATOM 684 C C . LEU A 1 89 ? 154.573 186.914 33.561 1.00 76.39 423 LEU A C 1
ATOM 685 O O . LEU A 1 89 ? 155.090 186.975 34.683 1.00 75.83 423 LEU A O 1
ATOM 690 N N . TYR A 1 90 ? 153.286 186.548 33.349 1.00 72.92 424 TYR A N 1
ATOM 691 C CA . TYR A 1 90 ? 152.347 186.130 34.409 1.00 73.08 424 TYR A CA 1
ATOM 692 C C . TYR A 1 90 ? 152.958 184.964 35.213 1.00 76.81 424 TYR A C 1
ATOM 693 O O . TYR A 1 90 ? 153.371 183.982 34.593 1.00 76.35 424 TYR A O 1
ATOM 702 N N . PRO A 1 91 ? 153.099 185.066 36.564 1.00 73.19 425 PRO A N 1
ATOM 703 C CA . PRO A 1 91 ? 153.761 183.980 37.331 1.00 72.47 425 PRO A CA 1
ATOM 704 C C . PRO A 1 91 ? 153.194 182.555 37.165 1.00 74.06 425 PRO A C 1
ATOM 705 O O . PRO A 1 91 ? 153.963 181.600 37.296 1.00 73.99 425 PRO A O 1
ATOM 709 N N . PHE A 1 92 ? 151.888 182.407 36.853 1.00 67.85 426 PHE A N 1
ATOM 710 C CA . PHE A 1 92 ? 151.275 181.094 36.683 1.00 67.07 426 PHE A CA 1
ATOM 711 C C . PHE A 1 92 ? 151.769 180.346 35.451 1.00 73.02 426 PHE A C 1
ATOM 712 O O . PHE A 1 92 ? 151.764 179.111 35.447 1.00 72.88 426 PHE A O 1
ATOM 720 N N . THR A 1 93 ? 152.161 181.089 34.396 1.00 70.83 427 THR A N 1
ATOM 721 C CA . THR A 1 93 ? 152.659 180.516 33.135 1.00 70.44 427 THR A CA 1
ATOM 722 C C . THR A 1 93 ? 154.016 179.831 33.328 1.00 75.04 427 THR A C 1
ATOM 723 O O . THR A 1 93 ? 154.299 178.856 32.638 1.00 74.42 427 THR A O 1
ATOM 727 N N . TRP A 1 94 ? 154.827 180.316 34.287 1.00 72.88 428 TRP A N 1
ATOM 728 C CA . TRP A 1 94 ? 156.120 179.721 34.631 1.00 74.18 428 TRP A CA 1
ATOM 729 C C . TRP A 1 94 ? 155.917 178.358 35.301 1.00 78.89 428 TRP A C 1
ATOM 730 O O . TRP A 1 94 ? 156.731 177.446 35.131 1.00 78.52 428 TRP A O 1
ATOM 741 N N . ASP A 1 95 ? 154.822 178.231 36.070 1.00 75.41 429 ASP A N 1
ATOM 742 C CA . ASP A 1 95 ? 154.444 177.008 36.753 1.00 74.82 429 ASP A CA 1
ATOM 743 C C . ASP A 1 95 ? 154.112 175.941 35.710 1.00 76.87 429 ASP A C 1
ATOM 744 O O . ASP A 1 95 ? 154.349 174.761 35.957 1.00 77.93 429 ASP A O 1
ATOM 749 N N . ALA A 1 96 ? 153.614 176.353 34.529 1.00 70.77 430 ALA A N 1
ATOM 750 C CA . ALA A 1 96 ? 153.303 175.430 33.435 1.00 69.70 430 ALA A CA 1
ATOM 751 C C . ALA A 1 96 ? 154.580 174.857 32.806 1.00 72.07 430 ALA A C 1
ATOM 752 O O . ALA A 1 96 ? 154.542 173.772 32.217 1.00 71.54 430 ALA A O 1
ATOM 754 N N . VAL A 1 97 ? 155.712 175.574 32.957 1.00 67.47 431 VAL A N 1
ATOM 755 C CA . VAL A 1 97 ? 157.005 175.168 32.389 1.00 66.70 431 VAL A CA 1
ATOM 756 C C . VAL A 1 97 ? 158.016 174.773 33.491 1.00 71.01 431 VAL A C 1
ATOM 757 O O . VAL A 1 97 ? 159.226 174.747 33.253 1.00 68.34 431 VAL A O 1
ATOM 761 N N . ARG A 1 98 ? 157.502 174.435 34.689 1.00 70.98 432 ARG A N 1
ATOM 762 C CA . ARG A 1 98 ? 158.338 173.989 35.805 1.00 72.01 432 ARG A CA 1
ATOM 763 C C . ARG A 1 98 ? 158.270 172.469 35.932 1.00 79.24 432 ARG A C 1
ATOM 764 O O . ARG A 1 98 ? 157.172 171.897 35.950 1.00 79.27 432 ARG A O 1
ATOM 772 N N . TYR A 1 99 ? 159.448 171.820 35.956 1.00 77.24 433 TYR A N 1
ATOM 773 C CA . TYR A 1 99 ? 159.587 170.372 36.070 1.00 77.80 433 TYR A CA 1
ATOM 774 C C . TYR A 1 99 ? 160.741 170.066 37.003 1.00 81.82 433 TYR A C 1
ATOM 775 O O . TYR A 1 99 ? 161.882 170.448 36.719 1.00 81.48 433 TYR A O 1
ATOM 784 N N . ASN A 1 100 ? 160.432 169.408 38.138 1.00 78.54 434 ASN A N 1
ATOM 785 C CA . ASN A 1 100 ? 161.375 169.055 39.208 1.00 78.71 434 ASN A CA 1
ATOM 786 C C . ASN A 1 100 ? 162.081 170.307 39.783 1.00 82.22 434 ASN A C 1
ATOM 787 O O . ASN A 1 100 ? 163.265 170.263 40.151 1.00 81.13 434 ASN A O 1
ATOM 792 N N . GLY A 1 101 ? 161.313 171.399 39.861 1.00 79.08 435 GLY A N 1
ATOM 793 C CA . GLY A 1 101 ? 161.753 172.706 40.348 1.00 78.75 435 GLY A CA 1
ATOM 794 C C . GLY A 1 101 ? 162.658 173.456 39.386 1.00 81.26 435 GLY A C 1
ATOM 795 O O . GLY A 1 101 ? 163.466 174.284 39.816 1.00 81.21 435 GLY A O 1
ATOM 796 N N . LYS A 1 102 ? 162.539 173.171 38.078 1.00 76.31 436 LYS A N 1
ATOM 797 C CA . LYS A 1 102 ? 163.362 173.793 37.042 1.00 75.28 436 LYS A CA 1
ATOM 798 C C . LYS A 1 102 ? 162.532 174.360 35.894 1.00 78.26 436 LYS A C 1
ATOM 799 O O . LYS A 1 102 ? 161.614 173.690 35.408 1.00 78.40 436 LYS A O 1
ATOM 805 N N . LEU A 1 103 ? 162.855 175.597 35.458 1.00 72.77 437 LEU A N 1
ATOM 806 C CA . LEU A 1 103 ? 162.193 176.224 34.314 1.00 71.76 437 LEU A CA 1
ATOM 807 C C . LEU A 1 103 ? 162.799 175.558 33.066 1.00 72.82 437 LEU A C 1
ATOM 808 O O . LEU A 1 103 ? 164.013 175.616 32.862 1.00 72.73 437 LEU A O 1
ATOM 813 N N . ILE A 1 104 ? 161.975 174.843 32.297 1.00 67.02 438 ILE A N 1
ATOM 814 C CA . ILE A 1 104 ? 162.435 174.068 31.146 1.00 65.96 438 ILE A CA 1
ATOM 815 C C . ILE A 1 104 ? 162.049 174.685 29.793 1.00 68.50 438 ILE A C 1
ATOM 816 O O . ILE A 1 104 ? 162.476 174.176 28.743 1.00 68.57 438 ILE A O 1
ATOM 821 N N . ALA A 1 105 ? 161.245 175.771 29.818 1.00 62.99 439 ALA A N 1
ATOM 822 C CA . ALA A 1 105 ? 160.791 176.473 28.616 1.00 62.21 439 ALA A CA 1
ATOM 823 C C . ALA A 1 105 ? 160.399 177.929 28.887 1.00 65.68 439 ALA A C 1
ATOM 824 O O . ALA A 1 105 ? 160.345 178.352 30.041 1.00 66.70 439 ALA A O 1
ATOM 826 N N . TYR A 1 106 ? 160.143 178.701 27.822 1.00 59.68 440 TYR A N 1
ATOM 827 C CA . TYR A 1 106 ? 159.704 180.091 27.934 1.00 57.59 440 TYR A CA 1
ATOM 828 C C . TYR A 1 106 ? 158.239 180.069 27.527 1.00 60.67 440 TYR A C 1
ATOM 829 O O . TYR A 1 106 ? 157.948 179.625 26.411 1.00 60.80 440 TYR A O 1
ATOM 838 N N . PRO A 1 107 ? 157.287 180.450 28.415 1.00 55.84 441 PRO A N 1
ATOM 839 C CA . PRO A 1 107 ? 155.877 180.445 28.001 1.00 55.40 441 PRO A CA 1
ATOM 840 C C . PRO A 1 107 ? 155.619 181.515 26.932 1.00 60.64 441 PRO A C 1
ATOM 841 O O . PRO A 1 107 ? 156.201 182.606 26.986 1.00 59.95 441 PRO A O 1
ATOM 845 N N . ILE A 1 108 ? 154.795 181.181 25.937 1.00 57.30 442 ILE A N 1
ATOM 846 C CA . ILE A 1 108 ? 154.465 182.097 24.852 1.00 57.60 442 ILE A CA 1
ATOM 847 C C . ILE A 1 108 ? 152.974 182.489 24.981 1.00 64.39 442 ILE A C 1
ATOM 848 O O . ILE A 1 108 ? 152.668 183.522 25.586 1.00 63.93 442 ILE A O 1
ATOM 853 N N . ALA A 1 109 ? 152.061 181.640 24.451 1.00 62.22 443 ALA A N 1
ATOM 854 C CA . ALA A 1 109 ? 150.614 181.851 24.455 1.00 62.58 443 ALA A CA 1
ATOM 855 C C . ALA A 1 109 ? 149.877 181.059 25.577 1.00 66.96 443 ALA A C 1
ATOM 856 O O . ALA A 1 109 ? 150.501 180.300 26.318 1.00 66.09 443 ALA A O 1
ATOM 858 N N . VAL A 1 110 ? 148.555 181.292 25.719 1.00 63.42 444 VAL A N 1
ATOM 859 C CA . VAL A 1 110 ? 147.678 180.712 26.737 1.00 62.51 444 VAL A CA 1
ATOM 860 C C . VAL A 1 110 ? 146.317 180.411 26.076 1.00 69.77 444 VAL A C 1
ATOM 861 O O . VAL A 1 110 ? 145.789 181.279 25.381 1.00 69.60 444 VAL A O 1
ATOM 865 N N . GLU A 1 111 ? 145.758 179.191 26.275 1.00 68.71 445 GLU A N 1
ATOM 866 C CA . GLU A 1 111 ? 144.424 178.855 25.768 1.00 69.75 445 GLU A CA 1
ATOM 867 C C . GLU A 1 111 ? 143.610 178.058 26.799 1.00 77.57 445 GLU A C 1
ATOM 868 O O . GLU A 1 111 ? 144.154 177.225 27.519 1.00 77.94 445 GLU A O 1
ATOM 874 N N . ALA A 1 112 ? 142.309 178.380 26.894 1.00 76.23 446 ALA A N 1
ATOM 875 C CA . ALA A 1 112 ? 141.334 177.774 27.804 1.00 76.68 446 ALA A CA 1
ATOM 876 C C . ALA A 1 112 ? 139.950 177.816 27.137 1.00 82.25 446 ALA A C 1
ATOM 877 O O . ALA A 1 112 ? 139.739 178.643 26.243 1.00 82.37 446 ALA A O 1
ATOM 879 N N . LEU A 1 113 ? 139.015 176.921 27.547 1.00 79.46 447 LEU A N 1
ATOM 880 C CA . LEU A 1 113 ? 137.646 176.894 27.004 1.00 79.09 447 LEU A CA 1
ATOM 881 C C . LEU A 1 113 ? 136.866 178.112 27.508 1.00 83.64 447 LEU A C 1
ATOM 882 O O . LEU A 1 113 ? 137.121 178.598 28.622 1.00 82.58 447 LEU A O 1
ATOM 887 N N . SER A 1 114 ? 135.946 178.623 26.669 1.00 81.02 448 SER A N 1
ATOM 888 C CA . SER A 1 114 ? 135.169 179.819 26.981 1.00 81.36 448 SER A CA 1
ATOM 889 C C . SER A 1 114 ? 133.684 179.628 26.738 1.00 86.61 448 SER A C 1
ATOM 890 O O . SER A 1 114 ? 133.281 178.753 25.962 1.00 86.35 448 SER A O 1
ATOM 893 N N . LEU A 1 115 ? 132.874 180.486 27.382 1.00 83.89 449 LEU A N 1
ATOM 894 C CA . LEU A 1 115 ? 131.431 180.520 27.207 1.00 83.99 449 LEU A CA 1
ATOM 895 C C . LEU A 1 115 ? 131.131 181.491 26.047 1.00 88.96 449 LEU A C 1
ATOM 896 O O . LEU A 1 115 ? 131.494 182.672 26.106 1.00 88.49 449 LEU A O 1
ATOM 901 N N . ILE A 1 116 ? 130.518 180.967 24.976 1.00 86.25 450 ILE A N 1
ATOM 902 C CA . ILE A 1 116 ? 130.198 181.719 23.762 1.00 86.62 450 ILE A CA 1
ATOM 903 C C . ILE A 1 116 ? 128.676 181.827 23.615 1.00 91.69 450 ILE A C 1
ATOM 904 O O . ILE A 1 116 ? 128.010 180.793 23.529 1.00 92.22 450 ILE A O 1
ATOM 909 N N . TYR A 1 117 ? 128.134 183.072 23.584 1.00 87.91 451 TYR A N 1
ATOM 910 C CA . TYR A 1 117 ? 126.691 183.344 23.453 1.00 108.95 451 TYR A CA 1
ATOM 911 C C . TYR A 1 117 ? 126.271 183.877 22.097 1.00 129.75 451 TYR A C 1
ATOM 912 O O . TYR A 1 117 ? 127.104 184.363 21.351 1.00 92.81 451 TYR A O 1
ATOM 921 N N . PRO A 1 125 ? 124.916 187.552 30.469 1.00 106.56 459 PRO A N 1
ATOM 922 C CA . PRO A 1 125 ? 124.820 186.097 30.260 1.00 105.86 459 PRO A CA 1
ATOM 923 C C . PRO A 1 125 ? 124.717 185.331 31.587 1.00 107.74 459 PRO A C 1
ATOM 924 O O . PRO A 1 125 ? 125.073 185.914 32.618 1.00 107.86 459 PRO A O 1
ATOM 928 N N . PRO A 1 126 ? 124.232 184.055 31.614 1.00 102.18 460 PRO A N 1
ATOM 929 C CA . PRO A 1 126 ? 124.115 183.332 32.899 1.00 101.25 460 PRO A CA 1
ATOM 930 C C . PRO A 1 126 ? 125.376 183.329 33.759 1.00 102.40 460 PRO A C 1
ATOM 931 O O . PRO A 1 126 ? 126.368 182.680 33.422 1.00 101.98 460 PRO A O 1
ATOM 935 N N . LYS A 1 127 ? 125.336 184.105 34.858 1.00 96.96 461 LYS A N 1
ATOM 936 C CA . LYS A 1 127 ? 126.435 184.238 35.814 1.00 95.97 461 LYS A CA 1
ATOM 937 C C . LYS A 1 127 ? 126.707 182.919 36.540 1.00 97.64 461 LYS A C 1
ATOM 938 O O . LYS A 1 127 ? 127.855 182.637 36.892 1.00 97.34 461 LYS A O 1
ATOM 944 N N . THR A 1 128 ? 125.644 182.110 36.754 1.00 91.80 462 THR A N 1
ATOM 945 C CA . THR A 1 128 ? 125.720 180.798 37.405 1.00 89.64 462 THR A CA 1
ATOM 946 C C . THR A 1 128 ? 125.140 179.712 36.495 1.00 89.97 462 THR A C 1
ATOM 947 O O . THR A 1 128 ? 124.267 179.986 35.668 1.00 89.30 462 THR A O 1
ATOM 951 N N . TRP A 1 129 ? 125.649 178.483 36.651 1.00 84.27 463 TRP A N 1
ATOM 952 C CA . TRP A 1 129 ? 125.211 177.278 35.942 1.00 82.66 463 TRP A CA 1
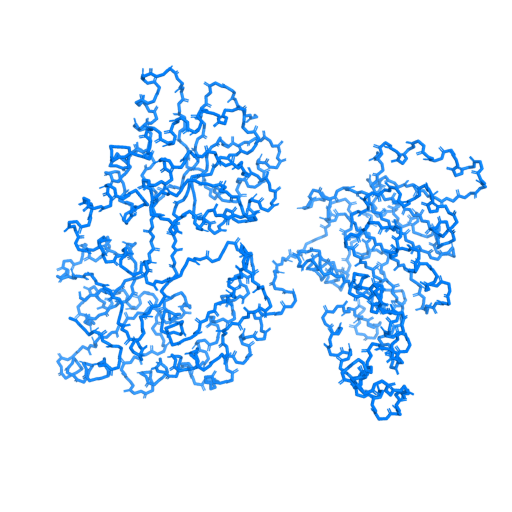ATOM 953 C C . TRP A 1 129 ? 123.761 176.945 36.349 1.00 88.95 463 TRP A C 1
ATOM 954 O O . TRP A 1 129 ? 122.943 176.548 35.516 1.00 87.87 463 TRP A O 1
ATOM 965 N N . GLU A 1 130 ? 123.471 177.130 37.651 1.00 87.94 464 GLU A N 1
ATOM 966 C CA . GLU A 1 130 ? 122.206 176.886 38.340 1.00 89.33 464 GLU A CA 1
ATOM 967 C C . GLU A 1 130 ? 121.003 177.594 37.703 1.00 96.40 464 GLU A C 1
ATOM 968 O O . GLU A 1 130 ? 119.880 177.097 37.823 1.00 96.19 464 GLU A O 1
ATOM 974 N N . GLU A 1 131 ? 121.248 178.743 37.032 1.00 94.65 465 GLU A N 1
ATOM 975 C CA . GLU A 1 131 ? 120.252 179.591 36.367 1.00 95.20 465 GLU A CA 1
ATOM 976 C C . GLU A 1 131 ? 119.953 179.194 34.908 1.00 100.93 465 GLU A C 1
ATOM 977 O O . GLU A 1 131 ? 119.086 179.798 34.279 1.00 100.42 465 GLU A O 1
ATOM 983 N N . ILE A 1 132 ? 120.641 178.171 34.382 1.00 99.87 466 ILE A N 1
ATOM 984 C CA . ILE A 1 132 ? 120.488 177.708 32.994 1.00 100.95 466 ILE A CA 1
ATOM 985 C C . ILE A 1 132 ? 119.209 176.832 32.772 1.00 107.73 466 ILE A C 1
ATOM 986 O O . ILE A 1 132 ? 118.617 176.979 31.692 1.00 106.66 466 ILE A O 1
ATOM 991 N N . PRO A 1 133 ? 118.731 175.959 33.719 1.00 107.08 467 PRO A N 1
ATOM 992 C CA . PRO A 1 133 ? 117.495 175.183 33.445 1.00 107.39 467 PRO A CA 1
ATOM 993 C C . PRO A 1 133 ? 116.290 176.064 33.096 1.00 111.29 467 PRO A C 1
ATOM 994 O O . PRO A 1 133 ? 115.506 175.709 32.208 1.00 110.86 467 PRO A O 1
ATOM 998 N N . ALA A 1 134 ? 116.179 177.231 33.781 1.00 107.44 468 ALA A N 1
ATOM 999 C CA . ALA A 1 134 ? 115.150 178.245 33.569 1.00 107.24 468 ALA A CA 1
ATOM 1000 C C . ALA A 1 134 ? 115.248 178.780 32.135 1.00 112.40 468 ALA A C 1
ATOM 1001 O O . ALA A 1 134 ? 114.268 178.697 31.402 1.00 112.38 468 ALA A O 1
ATOM 1003 N N . LEU A 1 135 ? 116.450 179.247 31.724 1.00 109.12 469 LEU A N 1
ATOM 1004 C CA . LEU A 1 135 ? 116.778 179.795 30.399 1.00 108.99 469 LEU A CA 1
ATOM 1005 C C . LEU A 1 135 ? 116.345 178.936 29.205 1.00 112.86 469 LEU A C 1
ATOM 1006 O O . LEU A 1 135 ? 115.914 179.492 28.190 1.00 112.29 469 LEU A O 1
ATOM 1011 N N . ASP A 1 136 ? 116.483 177.590 29.317 1.00 109.66 470 ASP A N 1
ATOM 1012 C CA . ASP A 1 136 ? 116.079 176.666 28.256 1.00 109.74 470 ASP A CA 1
ATOM 1013 C C . ASP A 1 136 ? 114.567 176.601 28.087 1.00 114.97 470 ASP A C 1
ATOM 1014 O O . ASP A 1 136 ? 114.101 176.357 26.970 1.00 114.69 470 ASP A O 1
ATOM 1019 N N . LYS A 1 137 ? 113.801 176.838 29.187 1.00 112.08 471 LYS A N 1
ATOM 1020 C CA . LYS A 1 137 ? 112.333 176.856 29.179 1.00 112.01 471 LYS A CA 1
ATOM 1021 C C . LYS A 1 137 ? 111.854 177.896 28.158 1.00 115.59 471 LYS A C 1
ATOM 1022 O O . LYS A 1 137 ? 111.014 177.585 27.307 1.00 115.11 471 LYS A O 1
ATOM 1028 N N . GLU A 1 138 ? 112.481 179.099 28.201 1.00 111.72 472 GLU A N 1
ATOM 1029 C CA . GLU A 1 138 ? 112.226 180.258 27.343 1.00 111.15 472 GLU A CA 1
ATOM 1030 C C . GLU A 1 138 ? 112.559 179.927 25.919 1.00 115.89 472 GLU A C 1
ATOM 1031 O O . GLU A 1 138 ? 111.658 179.880 25.088 1.00 115.68 472 GLU A O 1
ATOM 1037 N N . LEU A 1 139 ? 113.821 179.549 25.678 1.00 113.09 473 LEU A N 1
ATOM 1038 C CA . LEU A 1 139 ? 114.346 179.225 24.365 1.00 113.58 473 LEU A CA 1
ATOM 1039 C C . LEU A 1 139 ? 113.636 178.112 23.628 1.00 119.37 473 LEU A C 1
ATOM 1040 O O . LEU A 1 139 ? 113.508 178.230 22.409 1.00 118.63 473 LEU A O 1
ATOM 1045 N N . LYS A 1 140 ? 113.146 177.068 24.336 1.00 117.37 474 LYS A N 1
ATOM 1046 C CA . LYS A 1 140 ? 112.414 175.969 23.700 1.00 117.43 474 LYS A CA 1
ATOM 1047 C C . LYS A 1 140 ? 110.994 176.377 23.287 1.00 121.21 474 LYS A C 1
ATOM 1048 O O . LYS A 1 140 ? 110.440 175.766 22.368 1.00 120.95 474 LYS A O 1
ATOM 1054 N N . ALA A 1 141 ? 110.424 177.424 23.938 1.00 117.40 475 ALA A N 1
ATOM 1055 C CA . ALA A 1 141 ? 109.113 177.985 23.598 1.00 117.12 475 ALA A CA 1
ATOM 1056 C C . ALA A 1 141 ? 109.236 178.747 22.266 1.00 121.03 475 ALA A C 1
ATOM 1057 O O . ALA A 1 141 ? 108.312 178.690 21.446 1.00 120.84 475 ALA A O 1
ATOM 1059 N N . LYS A 1 142 ? 110.418 179.391 22.027 1.00 116.68 476 LYS A N 1
ATOM 1060 C CA . LYS A 1 142 ? 110.748 180.162 20.812 1.00 115.90 476 LYS A CA 1
ATOM 1061 C C . LYS A 1 142 ? 111.263 179.276 19.647 1.00 119.48 476 LYS A C 1
ATOM 1062 O O . LYS A 1 142 ? 111.426 179.772 18.526 1.00 118.78 476 LYS A O 1
ATOM 1068 N N . GLY A 1 143 ? 111.473 177.981 19.929 1.00 116.12 477 GLY A N 1
ATOM 1069 C CA . GLY A 1 143 ? 111.885 176.953 18.972 1.00 115.90 477 GLY A CA 1
ATOM 1070 C C . GLY A 1 143 ? 113.351 176.557 18.973 1.00 119.72 477 GLY A C 1
ATOM 1071 O O . GLY A 1 143 ? 113.805 175.898 18.028 1.00 119.54 477 GLY A O 1
ATOM 1072 N N . LYS A 1 144 ? 114.116 176.966 20.018 1.00 115.52 478 LYS A N 1
ATOM 1073 C CA . LYS A 1 144 ? 115.555 176.690 20.119 1.00 114.84 478 LYS A CA 1
ATOM 1074 C C . LYS A 1 144 ? 115.963 175.930 21.400 1.00 117.36 478 LYS A C 1
ATOM 1075 O O . LYS A 1 144 ? 115.216 175.080 21.885 1.00 116.76 478 LYS A O 1
ATOM 1081 N N . SER A 1 145 ? 117.191 176.206 21.889 1.00 112.81 479 SER A N 1
ATOM 1082 C CA . SER A 1 145 ? 117.834 175.637 23.074 1.00 111.86 479 SER A CA 1
ATOM 1083 C C . SER A 1 145 ? 118.843 176.644 23.635 1.00 114.07 479 SER A C 1
ATOM 1084 O O . SER A 1 145 ? 119.448 177.401 22.872 1.00 113.93 479 SER A O 1
ATOM 1087 N N . ALA A 1 146 ? 118.985 176.680 24.970 1.00 109.00 480 ALA A N 1
ATOM 1088 C CA . ALA A 1 146 ? 119.874 177.592 25.694 1.00 108.05 480 ALA A CA 1
ATOM 1089 C C . ALA A 1 146 ? 121.353 177.252 25.578 1.00 110.01 480 ALA A C 1
ATOM 1090 O O . ALA A 1 146 ? 122.156 178.168 25.480 1.00 109.78 480 ALA A O 1
ATOM 1092 N N . LEU A 1 147 ? 121.714 175.956 25.572 1.00 104.92 481 LEU A N 1
ATOM 1093 C CA . LEU A 1 147 ? 123.106 175.502 25.482 1.00 103.75 481 LEU A CA 1
ATOM 1094 C C . LEU A 1 147 ? 123.244 174.202 24.679 1.00 106.45 481 LEU A C 1
ATOM 1095 O O . LEU A 1 147 ? 122.343 173.364 24.723 1.00 105.70 481 LEU A O 1
ATOM 1100 N N . MET A 1 148 ? 124.379 174.044 23.953 1.00 102.78 482 MET A N 1
ATOM 1101 C CA . MET A 1 148 ? 124.734 172.872 23.138 1.00 102.64 482 MET A CA 1
ATOM 1102 C C . MET A 1 148 ? 126.258 172.760 22.876 1.00 107.27 482 MET A C 1
ATOM 1103 O O . MET A 1 148 ? 126.771 173.380 21.937 1.00 107.47 482 MET A O 1
ATOM 1108 N N . PHE A 1 149 ? 126.972 171.965 23.702 1.00 103.46 483 PHE A N 1
ATOM 1109 C CA . PHE A 1 149 ? 128.416 171.727 23.567 1.00 102.99 483 PHE A CA 1
ATOM 1110 C C . PHE A 1 149 ? 128.728 170.224 23.383 1.00 107.41 483 PHE A C 1
ATOM 1111 O O . PHE A 1 149 ? 127.842 169.393 23.616 1.00 107.84 483 PHE A O 1
ATOM 1119 N N . ASN A 1 150 ? 129.970 169.880 22.945 1.00 102.65 484 ASN A N 1
ATOM 1120 C CA . ASN A 1 150 ? 130.401 168.488 22.750 1.00 101.64 484 ASN A CA 1
ATOM 1121 C C . ASN A 1 150 ? 130.473 167.762 24.103 1.00 104.20 484 ASN A C 1
ATOM 1122 O O . ASN A 1 150 ? 131.321 168.082 24.940 1.00 104.02 484 ASN A O 1
ATOM 1127 N N . LEU A 1 151 ? 129.550 166.812 24.321 1.00 99.42 485 LEU A N 1
ATOM 1128 C CA . LEU A 1 151 ? 129.463 166.047 25.568 1.00 98.35 485 LEU A CA 1
ATOM 1129 C C . LEU A 1 151 ? 130.336 164.799 25.559 1.00 100.60 485 LEU A C 1
ATOM 1130 O O . LEU A 1 151 ? 130.945 164.487 26.586 1.00 100.17 485 LEU A O 1
ATOM 1135 N N . GLN A 1 152 ? 130.438 164.123 24.386 1.00 95.67 486 GLN A N 1
ATOM 1136 C CA . GLN A 1 152 ? 131.235 162.906 24.149 1.00 94.75 486 GLN A CA 1
ATOM 1137 C C . GLN A 1 152 ? 132.697 163.012 24.614 1.00 97.48 486 GLN A C 1
ATOM 1138 O O . GLN A 1 152 ? 133.286 161.993 24.981 1.00 97.62 486 GLN A O 1
ATOM 1144 N N . GLU A 1 153 ? 133.279 164.230 24.597 1.00 92.40 487 GLU A N 1
ATOM 1145 C CA . GLU A 1 153 ? 134.663 164.424 25.016 1.00 91.57 487 GLU A CA 1
ATOM 1146 C C . GLU A 1 153 ? 134.779 165.077 26.399 1.00 94.09 487 GLU A C 1
ATOM 1147 O O . GLU A 1 153 ? 134.179 166.128 26.650 1.00 94.29 487 GLU A O 1
ATOM 1153 N N . PRO A 1 154 ? 135.552 164.435 27.305 1.00 88.65 488 PRO A N 1
ATOM 1154 C CA . PRO A 1 154 ? 135.658 164.933 28.684 1.00 87.97 488 PRO A CA 1
ATOM 1155 C C . PRO A 1 154 ? 136.335 166.289 28.881 1.00 92.31 488 PRO A C 1
ATOM 1156 O O . PRO A 1 154 ? 136.172 166.859 29.959 1.00 91.58 488 PRO A O 1
ATOM 1160 N N . TYR A 1 155 ? 137.089 166.807 27.880 1.00 89.49 489 TYR A N 1
ATOM 1161 C CA . TYR A 1 155 ? 137.758 168.114 28.001 1.00 89.24 489 TYR A CA 1
ATOM 1162 C C . TYR A 1 155 ? 136.736 169.244 28.239 1.00 90.86 489 TYR A C 1
ATOM 1163 O O . TYR A 1 155 ? 136.943 170.105 29.103 1.00 89.72 489 TYR A O 1
ATOM 1172 N N . PHE A 1 156 ? 135.610 169.177 27.512 1.00 86.42 490 PHE A N 1
ATOM 1173 C CA . PHE A 1 156 ? 134.510 170.137 27.545 1.00 85.47 490 PHE A CA 1
ATOM 1174 C C . PHE A 1 156 ? 133.611 170.002 28.783 1.00 86.37 490 PHE A C 1
ATOM 1175 O O . PHE A 1 156 ? 133.185 171.023 29.323 1.00 85.43 490 PHE A O 1
ATOM 1183 N N . THR A 1 157 ? 133.304 168.753 29.216 1.00 80.98 491 THR A N 1
ATOM 1184 C CA . THR A 1 157 ? 132.426 168.470 30.368 1.00 79.20 491 THR A CA 1
ATOM 1185 C C . THR A 1 157 ? 133.100 168.701 31.721 1.00 79.55 491 THR A C 1
ATOM 1186 O O . THR A 1 157 ? 132.426 169.082 32.671 1.00 79.34 491 THR A O 1
ATOM 1190 N N . TRP A 1 158 ? 134.419 168.488 31.800 1.00 74.15 492 TRP A N 1
ATOM 1191 C CA . TRP A 1 158 ? 135.232 168.621 33.009 1.00 73.52 492 TRP A CA 1
ATOM 1192 C C . TRP A 1 158 ? 135.093 169.958 33.784 1.00 77.59 492 TRP A C 1
ATOM 1193 O O . TRP A 1 158 ? 135.073 169.870 35.012 1.00 77.17 492 TRP A O 1
ATOM 1204 N N . PRO A 1 159 ? 135.019 171.178 33.163 1.00 74.18 493 PRO A N 1
ATOM 1205 C CA . PRO A 1 159 ? 134.968 172.415 33.974 1.00 73.84 493 PRO A CA 1
ATOM 1206 C C . PRO A 1 159 ? 133.911 172.479 35.097 1.00 77.71 493 PRO A C 1
ATOM 1207 O O . PRO A 1 159 ? 134.223 173.072 36.138 1.00 76.39 493 PRO A O 1
ATOM 1211 N N . LEU A 1 160 ? 132.704 171.871 34.939 1.00 74.95 494 LEU A N 1
ATOM 1212 C CA . LEU A 1 160 ? 131.755 171.881 36.069 1.00 75.26 494 LEU A CA 1
ATOM 1213 C C . LEU A 1 160 ? 132.107 170.789 37.108 1.00 76.41 494 LEU A C 1
ATOM 1214 O O . LEU A 1 160 ? 131.898 170.993 38.309 1.00 76.30 494 LEU A O 1
ATOM 1219 N N . ILE A 1 161 ? 132.667 169.648 36.639 1.00 70.16 495 ILE A N 1
ATOM 1220 C CA . ILE A 1 161 ? 133.092 168.529 37.486 1.00 68.62 495 ILE A CA 1
ATOM 1221 C C . ILE A 1 161 ? 134.195 169.021 38.436 1.00 72.27 495 ILE A C 1
ATOM 1222 O O . ILE A 1 161 ? 134.168 168.714 39.630 1.00 72.56 495 ILE A O 1
ATOM 1227 N N . ALA A 1 162 ? 135.121 169.839 37.907 1.00 67.97 496 ALA A N 1
ATOM 1228 C CA . ALA A 1 162 ? 136.235 170.416 38.652 1.00 67.28 496 ALA A CA 1
ATOM 1229 C C . ALA A 1 162 ? 135.819 171.600 39.548 1.00 71.12 496 ALA A C 1
ATOM 1230 O O . ALA A 1 162 ? 136.511 171.906 40.525 1.00 69.06 496 ALA A O 1
ATOM 1232 N N . ALA A 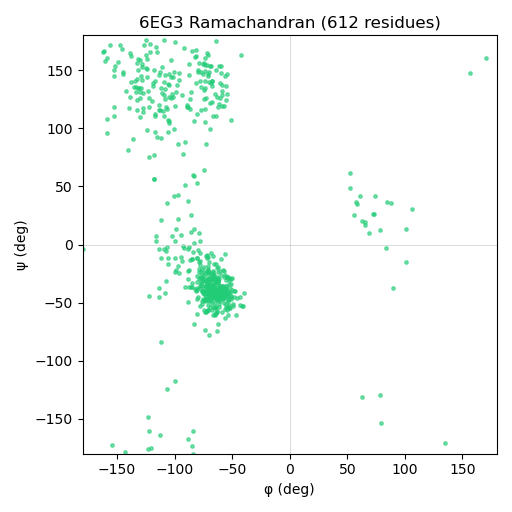1 163 ? 134.694 172.260 39.206 1.00 69.94 497 ALA A N 1
ATOM 1233 C CA . ALA A 1 163 ? 134.180 173.449 39.887 1.00 70.95 497 ALA A CA 1
ATOM 1234 C C . ALA A 1 163 ? 133.991 173.303 41.396 1.00 77.74 497 ALA A C 1
ATOM 1235 O O . ALA A 1 163 ? 134.640 174.038 42.155 1.00 76.85 497 ALA A O 1
ATOM 1237 N N . ASP A 1 164 ? 133.125 172.354 41.832 1.00 76.48 498 ASP A N 1
ATOM 1238 C CA . ASP A 1 164 ? 132.819 172.176 43.254 1.00 77.12 498 ASP A CA 1
ATOM 1239 C C . ASP A 1 164 ? 133.994 171.623 44.076 1.00 80.27 498 ASP A C 1
ATOM 1240 O O . ASP A 1 164 ? 134.202 172.068 45.211 1.00 80.06 498 ASP A O 1
ATOM 1245 N N . GLY A 1 165 ? 134.757 170.700 43.496 1.00 75.81 499 GLY A N 1
ATOM 1246 C CA . GLY A 1 165 ? 135.905 170.112 44.177 1.00 74.85 499 GLY A CA 1
ATOM 1247 C C . GLY A 1 165 ? 136.702 169.080 43.408 1.00 77.32 499 GLY A C 1
ATOM 1248 O O . GLY A 1 165 ? 137.724 168.616 43.922 1.00 76.94 499 GLY A O 1
ATOM 1249 N N . GLY A 1 166 ? 136.244 168.727 42.196 1.00 73.08 500 GLY A N 1
ATOM 1250 C CA . GLY A 1 166 ? 136.909 167.761 41.321 1.00 73.29 500 GLY A CA 1
ATOM 1251 C C . GLY A 1 166 ? 138.295 168.179 40.840 1.00 78.60 500 GLY A C 1
ATOM 1252 O O . GLY A 1 166 ? 138.580 169.376 40.721 1.00 79.14 500 GLY A O 1
ATOM 1253 N N . TYR A 1 167 ? 139.185 167.185 40.592 1.00 74.28 501 TYR A N 1
ATOM 1254 C CA . TYR A 1 167 ? 140.569 167.359 40.106 1.00 73.38 501 TYR A CA 1
ATOM 1255 C C . TYR A 1 167 ? 141.118 166.061 39.487 1.00 77.23 501 TYR A C 1
ATOM 1256 O O . TYR A 1 167 ? 140.599 164.974 39.766 1.00 77.80 501 TYR A O 1
ATOM 1265 N N . ALA A 1 168 ? 142.140 166.170 38.623 1.00 72.09 502 ALA A N 1
ATOM 1266 C CA . ALA A 1 168 ? 142.747 164.991 38.010 1.00 70.37 502 ALA A CA 1
ATOM 1267 C C . ALA A 1 168 ? 143.771 164.428 38.989 1.00 72.28 502 ALA A C 1
ATOM 1268 O O . ALA A 1 168 ? 143.506 163.381 39.577 1.00 72.53 502 ALA A O 1
ATOM 1270 N N . PHE A 1 169 ? 144.888 165.155 39.231 1.00 65.80 503 PHE A N 1
ATOM 1271 C CA . PHE A 1 169 ? 145.956 164.746 40.139 1.00 64.47 503 PHE A CA 1
ATOM 1272 C C . PHE A 1 169 ? 146.286 165.886 41.074 1.00 70.57 503 PHE A C 1
ATOM 1273 O O . PHE A 1 169 ? 146.405 167.034 40.631 1.00 70.43 503 PHE A O 1
ATOM 1281 N N . LYS A 1 170 ? 146.432 165.582 42.368 1.00 68.57 504 LYS A N 1
ATOM 1282 C CA . LYS A 1 170 ? 146.730 166.596 43.372 1.00 69.09 504 LYS A CA 1
ATOM 1283 C C . LYS A 1 170 ? 148.138 167.161 43.231 1.00 75.18 504 LYS A C 1
ATOM 1284 O O . LYS A 1 170 ? 149.111 166.410 43.292 1.00 74.09 504 LYS A O 1
ATOM 1290 N N . TYR A 1 171 ? 148.238 168.493 43.039 1.00 74.53 505 TYR A N 1
ATOM 1291 C CA . TYR A 1 171 ? 149.526 169.169 42.919 1.00 75.73 505 TYR A CA 1
ATOM 1292 C C . TYR A 1 171 ? 150.132 169.493 44.301 1.00 82.84 505 TYR A C 1
ATOM 1293 O O . TYR A 1 171 ? 149.658 170.383 45.012 1.00 82.57 505 TYR A O 1
ATOM 1302 N N . ALA A 1 172 ? 151.170 168.733 44.681 1.00 81.92 506 ALA A N 1
ATOM 1303 C CA . ALA A 1 172 ? 151.900 168.848 45.951 1.00 82.60 506 ALA A CA 1
ATOM 1304 C C . ALA A 1 172 ? 153.028 169.854 45.779 1.00 87.59 506 ALA A C 1
ATOM 1305 O O . ALA A 1 172 ? 153.051 170.559 44.769 1.00 87.90 506 ALA A O 1
ATOM 1307 N N . ALA A 1 173 ? 153.981 169.913 46.735 1.00 84.51 507 ALA A N 1
ATOM 1308 C CA . ALA A 1 173 ? 155.102 170.850 46.658 1.00 84.53 507 ALA A CA 1
ATOM 1309 C C . ALA A 1 173 ? 156.066 170.463 45.527 1.00 88.62 507 ALA A C 1
ATOM 1310 O O . ALA A 1 173 ? 156.881 169.545 45.680 1.00 88.12 507 ALA A O 1
ATOM 1312 N N . GLY A 1 174 ? 155.915 171.146 44.388 1.00 84.63 508 GLY A N 1
ATOM 1313 C CA . GLY A 1 174 ? 156.729 170.935 43.199 1.00 83.72 508 GLY A CA 1
ATOM 1314 C C . GLY A 1 174 ? 156.218 169.893 42.226 1.00 86.59 508 GLY A C 1
ATOM 1315 O O . GLY A 1 174 ? 156.374 170.080 41.016 1.00 86.69 508 GLY A O 1
ATOM 1316 N N . LYS A 1 175 ? 155.629 168.776 42.722 1.00 81.89 509 LYS A N 1
ATOM 1317 C CA . LYS A 1 175 ? 155.176 167.690 41.837 1.00 81.25 509 LYS A CA 1
ATOM 1318 C C . LYS A 1 175 ? 153.694 167.286 41.971 1.00 82.68 509 LYS A C 1
ATOM 1319 O O . LYS A 1 175 ? 153.044 167.625 42.958 1.00 82.87 509 LYS A O 1
ATOM 1325 N N . TYR A 1 176 ? 153.172 166.567 40.948 1.00 75.81 510 TYR A N 1
ATOM 1326 C CA . TYR A 1 176 ? 151.826 166.001 40.895 1.00 74.35 510 TYR A CA 1
ATOM 1327 C C . TYR A 1 176 ? 151.877 164.598 41.547 1.00 76.32 510 TYR A C 1
ATOM 1328 O O . TYR A 1 176 ? 152.895 163.904 41.416 1.00 76.32 510 TYR A O 1
ATOM 1337 N N . ASP A 1 177 ? 150.794 164.180 42.250 1.00 70.43 511 ASP A N 1
ATOM 1338 C CA . ASP A 1 177 ? 150.696 162.842 42.851 1.00 68.54 511 ASP A CA 1
ATOM 1339 C C . ASP A 1 177 ? 149.724 162.044 42.002 1.00 69.57 511 ASP A C 1
ATOM 1340 O O . ASP A 1 177 ? 148.554 162.405 41.859 1.00 67.04 511 ASP A O 1
ATOM 1345 N N . ILE A 1 178 ? 150.250 160.975 41.389 1.00 66.14 512 ILE A N 1
ATOM 1346 C CA . ILE A 1 178 ? 149.518 160.105 40.468 1.00 65.05 512 ILE A CA 1
ATOM 1347 C C . ILE A 1 178 ? 148.612 159.126 41.223 1.00 68.74 512 ILE A C 1
ATOM 1348 O O . ILE A 1 178 ? 147.758 158.462 40.622 1.00 67.92 512 ILE A O 1
ATOM 1353 N N . LYS A 1 179 ? 148.749 159.114 42.553 1.00 65.71 513 LYS A N 1
ATOM 1354 C CA . LYS A 1 179 ? 147.926 158.314 43.445 1.00 65.54 513 LYS A CA 1
ATOM 1355 C C . LYS A 1 179 ? 146.796 159.153 44.090 1.00 70.48 513 LYS A C 1
ATOM 1356 O O . LYS A 1 179 ? 145.753 158.597 44.443 1.00 69.92 513 LYS A O 1
ATOM 1362 N N . ASP A 1 180 ? 146.975 160.499 44.178 1.00 68.09 514 ASP A N 1
ATOM 1363 C CA . ASP A 1 180 ? 145.955 161.411 44.706 1.00 67.72 514 ASP A CA 1
ATOM 1364 C C . ASP A 1 180 ? 145.070 161.912 43.560 1.00 72.43 514 ASP A C 1
ATOM 1365 O O . ASP A 1 180 ? 145.357 162.926 42.932 1.00 72.74 514 ASP A O 1
ATOM 1370 N N . VAL A 1 181 ? 144.021 161.151 43.269 1.00 69.88 515 VAL A N 1
ATOM 1371 C CA . VAL A 1 181 ? 143.065 161.392 42.197 1.00 70.40 515 VAL A CA 1
ATOM 1372 C C . VAL A 1 181 ? 141.732 161.830 42.808 1.00 77.42 515 VAL A C 1
ATOM 1373 O O . VAL A 1 181 ? 141.267 161.218 43.776 1.00 77.89 515 VAL A O 1
ATOM 1377 N N . GLY A 1 182 ? 141.144 162.890 42.247 1.00 74.75 516 GLY A N 1
ATOM 1378 C CA . GLY A 1 182 ? 139.899 163.465 42.742 1.00 74.41 516 GLY A CA 1
ATOM 1379 C C . GLY A 1 182 ? 138.752 163.435 41.770 1.00 77.38 516 GLY A C 1
ATOM 1380 O O . GLY A 1 182 ? 138.169 164.477 41.475 1.00 77.00 516 GLY A O 1
ATOM 1381 N N . VAL A 1 183 ? 138.415 162.234 41.297 1.00 73.69 517 VAL A N 1
ATOM 1382 C CA . VAL A 1 183 ? 137.329 161.968 40.349 1.00 73.33 517 VAL A CA 1
ATOM 1383 C C . VAL A 1 183 ? 136.088 161.454 41.125 1.00 77.57 517 VAL A C 1
ATOM 1384 O O . VAL A 1 183 ? 134.978 161.426 40.580 1.00 76.70 517 VAL A O 1
ATOM 1388 N N . ASP A 1 184 ? 136.280 161.110 42.416 1.00 74.95 518 ASP A N 1
ATOM 1389 C CA . ASP A 1 184 ? 135.252 160.516 43.276 1.00 74.93 518 ASP A CA 1
ATOM 1390 C C . ASP A 1 184 ? 134.727 161.361 44.420 1.00 77.54 518 ASP A C 1
ATOM 1391 O O . ASP A 1 184 ? 133.738 160.960 45.029 1.00 77.80 518 ASP A O 1
ATOM 1396 N N . ASN A 1 185 ? 135.368 162.496 44.740 1.00 72.65 519 ASN A N 1
ATOM 1397 C CA . ASN A 1 185 ? 134.964 163.343 45.868 1.00 71.35 519 ASN A CA 1
ATOM 1398 C C . ASN A 1 185 ? 133.547 163.963 45.714 1.00 74.55 519 ASN A C 1
ATOM 1399 O O . ASN A 1 185 ? 132.873 163.763 44.689 1.00 73.44 519 ASN A O 1
ATOM 1404 N N . ALA A 1 186 ? 133.087 164.677 46.769 1.00 70.85 520 ALA A N 1
ATOM 1405 C CA . ALA A 1 186 ? 131.780 165.345 46.813 1.00 70.51 520 ALA A CA 1
ATOM 1406 C C . ALA A 1 186 ? 131.591 166.322 45.631 1.00 74.18 520 ALA A C 1
ATOM 1407 O O . ALA A 1 186 ? 130.520 166.340 45.015 1.00 73.30 520 ALA A O 1
ATOM 1409 N N . GLY A 1 187 ? 132.650 167.082 45.321 1.00 70.02 521 GLY A N 1
ATOM 1410 C CA . GLY A 1 187 ? 132.680 168.059 44.244 1.00 69.20 521 GLY A CA 1
ATOM 1411 C C . GLY A 1 187 ? 132.457 167.483 42.863 1.00 72.57 521 GLY A C 1
ATOM 1412 O O . GLY A 1 187 ? 131.607 167.977 42.112 1.00 71.93 521 GLY A O 1
ATOM 1413 N N . ALA A 1 188 ? 133.220 166.431 42.522 1.00 69.16 522 ALA A N 1
ATOM 1414 C CA . ALA A 1 188 ? 133.129 165.771 41.221 1.00 69.70 522 ALA A CA 1
ATOM 1415 C C . ALA A 1 188 ? 131.724 165.205 40.961 1.00 76.15 522 ALA A C 1
ATOM 1416 O O . ALA A 1 188 ? 131.199 165.328 39.847 1.00 75.39 522 ALA A O 1
ATOM 1418 N N . LYS A 1 189 ? 131.121 164.601 42.015 1.00 74.19 523 LYS A N 1
ATOM 1419 C CA . LYS A 1 189 ? 129.783 164.016 42.000 1.00 73.68 523 LYS A CA 1
ATOM 1420 C C . LYS A 1 189 ? 128.741 165.120 41.859 1.00 76.82 523 LYS A C 1
ATOM 1421 O O . LYS A 1 189 ? 127.885 165.002 40.988 1.00 76.62 523 LYS A O 1
ATOM 1427 N N . ALA A 1 190 ? 128.852 166.218 42.658 1.00 72.81 524 ALA A N 1
ATOM 1428 C CA . ALA A 1 190 ? 127.943 167.377 42.609 1.00 72.45 524 ALA A CA 1
ATOM 1429 C C . ALA A 1 190 ? 127.835 167.945 41.197 1.00 76.75 524 ALA A C 1
ATOM 1430 O O . ALA A 1 190 ? 126.724 168.144 40.706 1.00 75.99 524 ALA A O 1
ATOM 1432 N N . GLY A 1 191 ? 128.992 168.165 40.560 1.00 73.71 525 GLY A N 1
ATOM 1433 C CA . GLY A 1 191 ? 129.092 168.671 39.200 1.00 73.09 525 GLY A CA 1
ATOM 1434 C C . GLY A 1 191 ? 128.504 167.712 38.188 1.00 77.45 525 GLY A C 1
ATOM 1435 O O . GLY A 1 191 ? 127.628 168.105 37.415 1.00 76.83 525 GLY A O 1
ATOM 1436 N N . LEU A 1 192 ? 128.953 166.439 38.195 1.00 75.24 526 LEU A N 1
ATOM 1437 C CA . LEU A 1 192 ? 128.450 165.449 37.239 1.00 75.62 526 LEU A CA 1
ATOM 1438 C C . LEU A 1 192 ? 126.959 165.107 37.445 1.00 82.44 526 LEU A C 1
ATOM 1439 O O . LEU A 1 192 ? 126.297 164.745 36.464 1.00 82.30 526 LEU A O 1
ATOM 1444 N N . THR A 1 193 ? 126.420 165.263 38.681 1.00 80.82 527 THR A N 1
ATOM 1445 C CA . THR A 1 193 ? 124.989 165.027 38.914 1.00 82.26 527 THR A CA 1
ATOM 1446 C C . THR A 1 193 ? 124.188 166.106 38.184 1.00 88.66 527 THR A C 1
ATOM 1447 O O . THR A 1 193 ? 123.211 165.778 37.499 1.00 87.69 527 THR A O 1
ATOM 1451 N N . PHE A 1 194 ? 124.663 167.380 38.269 1.00 87.29 528 PHE A N 1
ATOM 1452 C CA . PHE A 1 194 ? 124.063 168.538 37.606 1.00 88.03 528 PHE A CA 1
ATOM 1453 C C . PHE A 1 194 ? 124.028 168.368 36.083 1.00 93.77 528 PHE A C 1
ATOM 1454 O O . PHE A 1 194 ? 123.056 168.775 35.444 1.00 93.08 528 PHE A O 1
ATOM 1462 N N . LEU A 1 195 ? 125.084 167.768 35.513 1.00 92.37 529 LEU A N 1
ATOM 1463 C CA . LEU A 1 195 ? 125.185 167.528 34.079 1.00 93.35 529 LEU A CA 1
ATOM 1464 C C . LEU A 1 195 ? 124.118 166.540 33.594 1.00 100.29 529 LEU A C 1
ATOM 1465 O O . LEU A 1 195 ? 123.450 166.827 32.596 1.00 100.12 529 LEU A O 1
ATOM 1470 N N . VAL A 1 196 ? 123.944 165.395 34.312 1.00 98.43 530 VAL A N 1
ATOM 1471 C CA . VAL A 1 196 ? 122.954 164.355 33.974 1.00 98.52 530 VAL A CA 1
ATOM 1472 C C . VAL A 1 196 ? 121.519 164.864 34.257 1.00 102.59 530 VAL A C 1
ATOM 1473 O O . VAL A 1 196 ? 120.595 164.492 33.528 1.00 101.63 530 VAL A O 1
ATOM 1477 N N . ASP A 1 197 ? 121.356 165.759 35.268 1.00 100.07 531 ASP A N 1
ATOM 1478 C CA . ASP A 1 197 ? 120.083 166.404 35.607 1.00 100.71 531 ASP A CA 1
ATOM 1479 C C . ASP A 1 197 ? 119.536 167.096 34.357 1.00 106.01 531 ASP A C 1
ATOM 1480 O O . ASP A 1 197 ? 118.400 166.836 33.963 1.00 106.03 531 ASP A O 1
ATOM 1485 N N . LEU A 1 198 ? 120.378 167.926 33.703 1.00 102.80 532 LEU A N 1
ATOM 1486 C CA . LEU A 1 198 ? 120.046 168.659 32.481 1.00 102.87 532 LEU A CA 1
ATOM 1487 C C . LEU A 1 198 ? 119.752 167.736 31.294 1.00 107.32 532 LEU A C 1
ATOM 1488 O O . LEU A 1 198 ? 118.997 168.132 30.402 1.00 107.40 532 LEU A O 1
ATOM 1493 N N . ILE A 1 199 ? 120.346 166.516 31.277 1.00 103.38 533 ILE A N 1
ATOM 1494 C CA . ILE A 1 199 ? 120.119 165.528 30.212 1.00 102.88 533 ILE A CA 1
ATOM 1495 C C . ILE A 1 199 ? 118.721 164.898 30.360 1.00 107.53 533 ILE A C 1
ATOM 1496 O O . ILE A 1 199 ? 117.982 164.842 29.370 1.00 107.32 533 ILE A O 1
ATOM 1501 N N . LYS A 1 200 ? 118.359 164.443 31.591 1.00 104.26 534 LYS A N 1
ATOM 1502 C CA . LYS A 1 200 ? 117.066 163.792 31.872 1.00 104.07 534 LYS A CA 1
ATOM 1503 C C . LYS A 1 200 ? 115.864 164.757 31.821 1.00 107.00 534 LYS A C 1
ATOM 1504 O O . LYS A 1 200 ? 114.741 164.306 31.575 1.00 106.36 534 LYS A O 1
ATOM 1510 N N . ASN A 1 201 ? 116.108 166.072 32.010 1.00 102.70 535 ASN A N 1
ATOM 1511 C CA . ASN A 1 201 ? 115.081 167.118 31.942 1.00 102.05 535 ASN A CA 1
ATOM 1512 C C . ASN A 1 201 ? 114.805 167.559 30.482 1.00 106.78 535 ASN A C 1
ATOM 1513 O O . ASN A 1 201 ? 113.978 168.445 30.251 1.00 106.13 535 ASN A O 1
ATOM 1518 N N . LYS A 1 202 ? 115.506 166.923 29.508 1.00 104.27 536 LYS A N 1
ATOM 1519 C CA . LYS A 1 202 ? 115.448 167.125 28.050 1.00 104.28 536 LYS A CA 1
ATOM 1520 C C . LYS A 1 202 ? 115.953 168.521 27.597 1.00 108.41 536 LYS A C 1
ATOM 1521 O O . LYS A 1 202 ? 115.721 168.911 26.446 1.00 108.19 536 LYS A O 1
ATOM 1527 N N . HIS A 1 203 ? 116.701 169.234 28.480 1.00 104.84 537 HIS A N 1
ATOM 1528 C CA . HIS A 1 203 ? 117.331 170.525 28.170 1.00 104.52 537 HIS A CA 1
ATOM 1529 C C . HIS A 1 203 ? 118.499 170.253 27.215 1.00 108.69 537 HIS A C 1
ATOM 1530 O O . HIS A 1 203 ? 118.683 170.970 26.228 1.00 108.68 537 HIS A O 1
ATOM 1537 N N . MET A 1 204 ? 119.254 169.177 27.499 1.00 104.62 538 MET A N 1
ATOM 1538 C CA . MET A 1 204 ? 120.382 168.720 26.703 1.00 104.01 538 MET A CA 1
ATOM 1539 C C . MET A 1 204 ? 120.196 167.268 26.293 1.00 105.89 538 MET A C 1
ATOM 1540 O O . MET A 1 204 ? 119.534 166.506 26.996 1.00 105.79 538 MET A O 1
ATOM 1545 N N . ASN A 1 205 ? 120.786 166.892 25.155 1.00 100.89 539 ASN A N 1
ATOM 1546 C CA . ASN A 1 205 ? 120.745 165.543 24.600 1.00 100.30 539 ASN A CA 1
ATOM 1547 C C . ASN A 1 205 ? 122.113 164.878 24.834 1.00 103.74 539 ASN A C 1
ATOM 1548 O O . ASN A 1 205 ? 123.144 165.516 24.627 1.00 103.24 539 ASN A O 1
ATOM 1553 N N . ALA A 1 206 ? 122.119 163.602 25.251 1.00 100.01 540 ALA A N 1
ATOM 1554 C CA . ALA A 1 206 ? 123.350 162.851 25.515 1.00 99.70 540 ALA A CA 1
ATOM 1555 C C . ALA A 1 206 ? 124.098 162.421 24.240 1.00 103.24 540 ALA A C 1
ATOM 1556 O O . ALA A 1 206 ? 125.294 162.122 24.322 1.00 102.08 540 ALA A O 1
ATOM 1558 N N . ASP A 1 207 ? 123.402 162.401 23.071 1.00 100.23 541 ASP A N 1
ATOM 1559 C CA . ASP A 1 207 ? 123.968 162.026 21.760 1.00 100.24 541 ASP A CA 1
ATOM 1560 C C . ASP A 1 207 ? 124.810 163.150 21.106 1.00 104.49 541 ASP A C 1
ATOM 1561 O O . ASP A 1 207 ? 125.533 162.875 20.137 1.00 103.48 541 ASP A O 1
ATOM 1566 N N . THR A 1 208 ? 124.700 164.405 21.630 1.00 101.51 542 THR A N 1
ATOM 1567 C CA . THR A 1 208 ? 125.387 165.606 21.131 1.00 101.56 542 THR A CA 1
ATOM 1568 C C . THR A 1 208 ? 126.920 165.463 21.142 1.00 106.24 542 THR A C 1
ATOM 1569 O O . THR A 1 208 ? 127.523 165.266 22.204 1.00 105.68 542 THR A O 1
ATOM 1573 N N . ASP A 1 209 ? 127.532 165.570 19.942 1.00 103.30 543 ASP A N 1
ATOM 1574 C CA . ASP A 1 209 ? 128.981 165.522 19.737 1.00 103.15 543 ASP A CA 1
ATOM 1575 C C . ASP A 1 209 ? 129.510 166.884 19.256 1.00 106.50 543 ASP A C 1
ATOM 1576 O O . ASP A 1 209 ? 128.805 167.887 19.411 1.00 105.87 543 ASP A O 1
ATOM 1581 N N . TYR A 1 210 ? 130.745 166.931 18.704 1.00 102.80 544 TYR A N 1
ATOM 1582 C CA . TYR A 1 210 ? 131.353 168.171 18.231 1.00 102.25 544 TYR A CA 1
ATOM 1583 C C . TYR A 1 210 ? 130.620 168.766 17.024 1.00 104.65 544 TYR A C 1
ATOM 1584 O O . TYR A 1 210 ? 130.204 169.924 17.099 1.00 103.65 544 TYR A O 1
ATOM 1593 N N . SER A 1 211 ? 130.421 167.962 15.948 1.00 100.84 545 SER A N 1
ATOM 1594 C CA . SER A 1 211 ? 129.723 168.339 14.705 1.00 100.62 545 SER A CA 1
ATOM 1595 C C . SER A 1 211 ? 128.311 168.896 14.928 1.00 104.86 545 SER A C 1
ATOM 1596 O O . SER A 1 211 ? 127.922 169.842 14.245 1.00 104.68 545 SER A O 1
ATOM 1599 N N . ILE A 1 212 ? 127.554 168.310 15.877 1.00 101.49 546 ILE A N 1
ATOM 1600 C CA . ILE A 1 212 ? 126.186 168.715 16.217 1.00 101.11 546 ILE A CA 1
ATOM 1601 C C . ILE A 1 212 ? 126.190 170.042 16.991 1.00 104.65 546 ILE A C 1
ATOM 1602 O O . ILE A 1 212 ? 125.428 170.942 16.650 1.00 104.41 546 ILE A O 1
ATOM 1607 N N . ALA A 1 213 ? 127.050 170.159 18.013 1.00 101.01 547 ALA A N 1
ATOM 1608 C CA . ALA A 1 213 ? 127.174 171.347 18.858 1.00 100.94 547 ALA A CA 1
ATOM 1609 C C . ALA A 1 213 ? 127.598 172.597 18.074 1.00 105.86 547 ALA A C 1
ATOM 1610 O O . ALA A 1 213 ? 127.139 173.702 18.383 1.00 105.10 547 ALA A O 1
ATOM 1612 N N . GLU A 1 214 ? 128.488 172.408 17.071 1.00 103.15 548 GLU A N 1
ATOM 1613 C CA . GLU A 1 214 ? 129.053 173.450 16.202 1.00 102.75 548 GLU A CA 1
ATOM 1614 C C . GLU A 1 214 ? 128.005 173.951 15.213 1.00 106.41 548 GLU A C 1
ATOM 1615 O O . GLU A 1 214 ? 127.704 175.149 15.209 1.00 105.65 548 GLU A O 1
ATOM 1621 N N . ALA A 1 215 ? 127.447 173.029 14.386 1.00 102.80 549 ALA A N 1
ATOM 1622 C CA . ALA A 1 215 ? 126.422 173.322 13.380 1.00 102.29 549 ALA A CA 1
ATOM 1623 C C . ALA A 1 215 ? 125.147 173.922 13.993 1.00 105.89 549 ALA A C 1
ATOM 1624 O O . ALA A 1 215 ? 124.455 174.671 13.316 1.00 105.46 549 ALA A O 1
ATOM 1626 N N . ALA A 1 216 ? 124.865 173.632 15.276 1.00 102.57 550 ALA A N 1
ATOM 1627 C CA . ALA A 1 216 ? 123.701 174.174 15.977 1.00 102.46 550 ALA A CA 1
ATOM 1628 C C . ALA A 1 216 ? 123.900 175.642 16.338 1.00 105.96 550 ALA A C 1
ATOM 1629 O O . ALA A 1 216 ? 122.970 176.430 16.189 1.00 106.00 550 ALA A O 1
ATOM 1631 N N . PHE A 1 217 ? 125.097 176.013 16.816 1.00 101.87 551 PHE A N 1
ATOM 1632 C CA . PHE A 1 217 ? 125.379 177.398 17.187 1.00 101.42 551 PHE A CA 1
ATOM 1633 C C . PHE A 1 217 ? 125.510 178.302 15.967 1.00 106.66 551 PHE A C 1
ATOM 1634 O O . PHE A 1 217 ? 125.104 179.465 16.029 1.00 106.31 551 PHE A O 1
ATOM 1642 N N . ASN A 1 218 ? 126.065 177.756 14.861 1.00 103.83 552 ASN A N 1
ATOM 1643 C CA . ASN A 1 218 ? 126.280 178.448 13.586 1.00 103.60 552 ASN A CA 1
ATOM 1644 C C . ASN A 1 218 ? 124.970 178.700 12.818 1.00 108.01 552 ASN A C 1
ATOM 1645 O O . ASN A 1 218 ? 124.797 179.791 12.265 1.00 107.93 552 ASN A O 1
ATOM 1650 N N . LYS A 1 219 ? 124.041 177.709 12.809 1.00 104.17 553 LYS A N 1
ATOM 1651 C CA . LYS A 1 219 ? 122.731 177.819 12.142 1.00 103.65 553 LYS A CA 1
ATOM 1652 C C . LYS A 1 219 ? 121.677 178.536 13.029 1.00 108.02 553 LYS A C 1
ATOM 1653 O O . LYS A 1 219 ? 120.479 178.487 12.725 1.00 107.84 553 LYS A O 1
ATOM 1659 N N . GLY A 1 220 ? 122.140 179.187 14.104 1.00 104.36 554 GLY A N 1
ATOM 1660 C CA . GLY A 1 220 ? 121.315 179.928 15.056 1.00 104.15 554 GLY A CA 1
ATOM 1661 C C . GLY A 1 220 ? 120.293 179.104 15.820 1.00 108.56 554 GLY A C 1
ATOM 1662 O O . GLY A 1 220 ? 119.334 179.665 16.353 1.00 108.15 554 GLY A O 1
ATOM 1663 N N . GLU A 1 221 ? 120.498 177.768 15.889 1.00 105.39 555 GLU A N 1
ATOM 1664 C CA . GLU A 1 221 ? 119.621 176.802 16.566 1.00 104.93 555 GLU A CA 1
ATOM 1665 C C . GLU A 1 221 ? 119.804 176.784 18.097 1.00 108.09 555 GLU A C 1
ATOM 1666 O O . GLU A 1 221 ? 118.910 176.298 18.794 1.00 107.82 555 GLU A O 1
ATOM 1672 N N . THR A 1 222 ? 120.966 177.259 18.618 1.00 103.54 556 THR A N 1
ATOM 1673 C CA . THR A 1 222 ? 121.240 177.251 20.062 1.00 102.67 556 THR A CA 1
ATOM 1674 C C . THR A 1 222 ? 121.825 178.594 20.546 1.00 103.83 556 THR A C 1
ATOM 1675 O O . THR A 1 222 ? 122.645 179.193 19.849 1.00 103.99 556 THR A O 1
ATOM 1679 N N . ALA A 1 223 ? 121.396 179.046 21.745 1.00 97.54 557 ALA A N 1
ATOM 1680 C CA . ALA A 1 223 ? 121.783 180.323 22.355 1.00 96.29 557 ALA A CA 1
ATOM 1681 C C . ALA A 1 223 ? 123.187 180.384 22.942 1.00 98.25 557 ALA A C 1
ATOM 1682 O O . ALA A 1 223 ? 123.753 181.476 23.026 1.00 98.14 557 ALA A O 1
ATOM 1684 N N . MET A 1 224 ? 123.721 179.248 23.415 1.00 92.74 558 MET A N 1
ATOM 1685 C CA . MET A 1 224 ? 125.073 179.180 23.984 1.00 91.36 558 MET A CA 1
ATOM 1686 C C . MET A 1 224 ? 125.787 177.925 23.531 1.00 94.92 558 MET A C 1
ATOM 1687 O O . MET A 1 224 ? 125.156 176.994 23.012 1.00 95.02 558 MET A O 1
ATOM 1692 N N . THR A 1 225 ? 127.117 177.913 23.725 1.00 90.10 559 THR A N 1
ATOM 1693 C CA . THR A 1 225 ? 128.022 176.800 23.435 1.00 88.92 559 THR A CA 1
ATOM 1694 C C . THR A 1 225 ? 129.306 176.972 24.252 1.00 90.49 559 THR A C 1
ATOM 1695 O O . THR A 1 225 ? 129.584 178.073 24.739 1.00 90.23 559 THR A O 1
ATOM 1699 N N . ILE A 1 226 ? 130.061 175.883 24.428 1.00 85.22 560 ILE A N 1
ATOM 1700 C CA . ILE A 1 226 ? 131.360 175.914 25.093 1.00 84.41 560 ILE A CA 1
ATOM 1701 C C . ILE A 1 226 ? 132.364 175.356 24.101 1.00 87.00 560 ILE A C 1
ATOM 1702 O O . ILE A 1 226 ? 132.224 174.214 23.639 1.00 86.34 560 ILE A O 1
ATOM 1707 N N . ASN A 1 227 ? 133.332 176.203 23.722 1.00 82.48 561 ASN A N 1
ATOM 1708 C CA . ASN A 1 227 ? 134.413 175.873 22.801 1.00 81.74 561 ASN A CA 1
ATOM 1709 C C . ASN A 1 227 ? 135.595 176.784 23.105 1.00 87.08 561 ASN A C 1
ATOM 1710 O O . ASN A 1 227 ? 135.581 177.494 24.120 1.00 85.48 561 ASN A O 1
ATOM 1715 N N . GLY A 1 228 ? 136.617 176.722 22.253 1.00 86.35 562 GLY A N 1
ATOM 1716 C CA . GLY A 1 228 ? 137.823 177.536 22.375 1.00 86.86 562 GLY A CA 1
ATOM 1717 C C . GLY A 1 228 ? 138.100 178.434 21.176 1.00 90.96 562 GLY A C 1
ATOM 1718 O O . GLY A 1 228 ? 137.302 178.484 20.226 1.00 89.45 562 GLY A O 1
ATOM 1719 N N . PRO A 1 229 ? 139.266 179.139 21.192 1.00 87.87 563 PRO A N 1
ATOM 1720 C CA . PRO A 1 229 ? 139.613 180.036 20.075 1.00 87.83 563 PRO A CA 1
ATOM 1721 C C . PRO A 1 229 ? 139.572 179.425 18.669 1.00 93.16 563 PRO A C 1
ATOM 1722 O O . PRO A 1 229 ? 139.277 180.144 17.716 1.00 92.74 563 PRO A O 1
ATOM 1726 N N . TRP A 1 230 ? 139.848 178.109 18.542 1.00 91.14 564 TRP A N 1
ATOM 1727 C CA . TRP A 1 230 ? 139.863 177.370 17.270 1.00 91.93 564 TRP A CA 1
ATOM 1728 C C . TRP A 1 230 ? 138.519 177.363 16.537 1.00 96.81 564 TRP A C 1
ATOM 1729 O O . TRP A 1 230 ? 138.481 177.161 15.317 1.00 96.32 564 TRP A O 1
ATOM 1740 N N . ALA A 1 231 ? 137.424 177.575 17.287 1.00 93.95 565 ALA A N 1
ATOM 1741 C CA . ALA A 1 231 ? 136.068 177.609 16.754 1.00 93.90 565 ALA A CA 1
ATOM 1742 C C . ALA A 1 231 ? 135.718 178.974 16.125 1.00 97.18 565 ALA A C 1
ATOM 1743 O O . ALA A 1 231 ? 135.080 178.997 15.067 1.00 96.61 565 ALA A O 1
ATOM 1745 N N . TRP A 1 232 ? 136.160 180.097 16.767 1.00 92.88 566 TRP A N 1
ATOM 1746 C CA . TRP A 1 232 ? 135.923 181.505 16.389 1.00 92.42 566 TRP A CA 1
ATOM 1747 C C . TRP A 1 232 ? 136.001 181.776 14.877 1.00 99.16 566 TRP A C 1
ATOM 1748 O O . TRP A 1 232 ? 135.159 182.498 14.344 1.00 98.15 566 TRP A O 1
ATOM 1759 N N . SER A 1 233 ? 136.987 181.165 14.194 1.00 98.58 567 SER A N 1
ATOM 1760 C CA . SER A 1 233 ? 137.203 181.281 12.748 1.00 99.50 567 SER A CA 1
ATOM 1761 C C . SER A 1 233 ? 135.976 180.813 11.955 1.00 104.97 567 SER A C 1
ATOM 1762 O O . SER A 1 233 ? 135.566 181.498 11.015 1.00 104.86 567 SER A O 1
ATOM 1765 N N . ASN A 1 234 ? 135.391 179.657 12.352 1.00 102.40 568 ASN A N 1
ATOM 1766 C CA . ASN A 1 234 ? 134.217 179.036 11.726 1.00 102.23 568 ASN A CA 1
ATOM 1767 C C . ASN A 1 234 ? 132.891 179.677 12.126 1.00 106.33 568 ASN A C 1
ATOM 1768 O O . ASN A 1 234 ? 131.878 179.438 11.464 1.00 105.51 568 ASN A O 1
ATOM 1773 N N . ILE A 1 235 ? 132.892 180.488 13.194 1.00 103.57 569 ILE A N 1
ATOM 1774 C CA . ILE A 1 235 ? 131.685 181.180 13.626 1.00 103.86 569 ILE A CA 1
ATOM 1775 C C . ILE A 1 235 ? 131.687 182.610 13.036 1.00 109.56 569 ILE A C 1
ATOM 1776 O O . ILE A 1 235 ? 130.615 183.200 12.854 1.00 109.53 569 ILE A O 1
ATOM 1781 N N . ASP A 1 236 ? 132.900 183.150 12.721 1.00 107.09 570 ASP A N 1
ATOM 1782 C CA . ASP A 1 236 ? 133.094 184.465 12.086 1.00 107.16 570 ASP A CA 1
ATOM 1783 C C . ASP A 1 236 ? 132.544 184.375 10.661 1.00 111.57 570 ASP A C 1
ATOM 1784 O O . ASP A 1 236 ? 131.855 185.289 10.201 1.00 111.77 570 ASP A O 1
ATOM 1789 N N . THR A 1 237 ? 132.797 183.228 9.997 1.00 107.76 571 THR A N 1
ATOM 1790 C CA . THR A 1 237 ? 132.338 182.929 8.639 1.00 108.05 571 THR A CA 1
ATOM 1791 C C . THR A 1 237 ? 130.849 182.518 8.612 1.00 112.78 571 THR A C 1
ATOM 1792 O O . THR A 1 237 ? 130.328 182.205 7.539 1.00 110.16 571 THR A O 1
ATOM 1796 N N . SER A 1 238 ? 130.165 182.551 9.784 1.00 110.01 572 SER A N 1
ATOM 1797 C CA . SER A 1 238 ? 128.742 182.215 9.949 1.00 109.80 572 SER A CA 1
ATOM 1798 C C . SER A 1 238 ? 127.850 183.438 10.241 1.00 116.46 572 SER A C 1
ATOM 1799 O O . SER A 1 238 ? 126.620 183.300 10.310 1.00 121.04 572 SER A O 1
ATOM 1802 N N . ALA A 1 239 ? 128.478 184.630 10.387 1.00 113.15 573 ALA A N 1
ATOM 1803 C CA . ALA A 1 239 ? 127.852 185.933 10.633 1.00 113.57 573 ALA A CA 1
ATOM 1804 C C . ALA A 1 239 ? 126.942 185.990 11.887 1.00 120.57 573 ALA A C 1
ATOM 1805 O O . ALA A 1 239 ? 126.058 186.846 11.986 1.00 122.45 573 ALA A O 1
ATOM 1807 N N . VAL A 1 240 ? 127.206 185.107 12.857 1.00 111.96 574 VAL A N 1
ATOM 1808 C CA . VAL A 1 240 ? 126.473 185.066 14.122 1.00 109.84 574 VAL A CA 1
ATOM 1809 C C . VAL A 1 240 ? 127.011 186.224 14.991 1.00 114.15 574 VAL A C 1
ATOM 1810 O O . VAL A 1 240 ? 128.226 186.436 15.027 1.00 114.26 574 VAL A O 1
ATOM 1814 N N . ASN A 1 241 ? 126.123 186.989 15.655 1.00 111.40 575 ASN A N 1
ATOM 1815 C CA . ASN A 1 241 ? 126.544 188.118 16.499 1.00 111.60 575 ASN A CA 1
ATOM 1816 C C . ASN A 1 241 ? 127.006 187.635 17.873 1.00 114.26 575 ASN A C 1
ATOM 1817 O O . ASN A 1 241 ? 126.555 188.129 18.914 1.00 114.01 575 ASN A O 1
ATOM 1822 N N . TYR A 1 242 ? 127.935 186.676 17.855 1.00 109.64 576 TYR A N 1
ATOM 1823 C CA . TYR A 1 242 ? 128.454 186.030 19.041 1.00 108.89 576 TYR A CA 1
ATOM 1824 C C . TYR A 1 242 ? 129.464 186.849 19.825 1.00 108.70 576 TYR A C 1
ATOM 1825 O O . TYR A 1 242 ? 130.244 187.618 19.25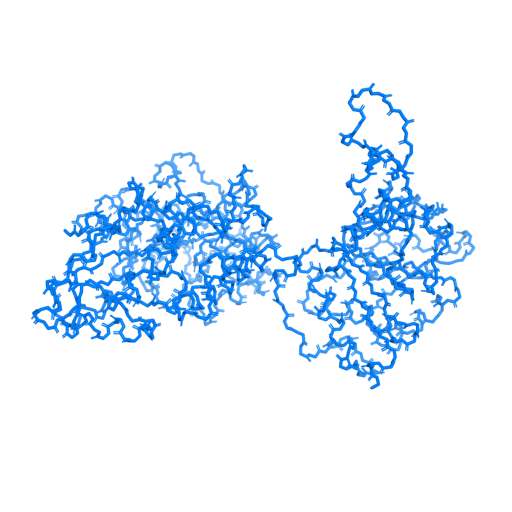5 1.00 108.06 576 TYR A O 1
ATOM 1834 N N . GLY A 1 243 ? 129.439 186.617 21.133 1.00 102.44 577 GLY A N 1
ATOM 1835 C CA . GLY A 1 243 ? 130.340 187.178 22.129 1.00 100.81 577 GLY A CA 1
ATOM 1836 C C . GLY A 1 243 ? 131.053 186.048 22.848 1.00 100.83 577 GLY A C 1
ATOM 1837 O O . GLY A 1 243 ? 130.747 184.870 22.622 1.00 99.95 577 GLY A O 1
ATOM 1838 N N . VAL A 1 244 ? 132.037 186.398 23.689 1.00 94.73 578 VAL A N 1
ATOM 1839 C CA . VAL A 1 244 ? 132.874 185.462 24.446 1.00 93.38 578 VAL A CA 1
ATOM 1840 C C . VAL A 1 244 ? 133.066 186.017 25.862 1.00 94.90 578 VAL A C 1
ATOM 1841 O O . VAL A 1 244 ? 133.455 187.177 26.047 1.00 94.55 578 VAL A O 1
ATOM 1845 N N . THR A 1 245 ? 132.756 185.180 26.856 1.00 89.43 579 THR A N 1
ATOM 1846 C CA . THR A 1 245 ? 132.883 185.545 28.256 1.00 88.08 579 THR A CA 1
ATOM 1847 C C . THR A 1 245 ? 133.368 184.341 29.093 1.00 89.49 579 THR A C 1
ATOM 1848 O O . THR A 1 245 ? 133.639 183.249 28.563 1.00 88.99 579 THR A O 1
ATOM 1852 N N . VAL A 1 246 ? 133.491 184.589 30.413 1.00 83.81 580 VAL A N 1
ATOM 1853 C CA . VAL A 1 246 ? 133.822 183.653 31.486 1.00 82.56 580 VAL A CA 1
ATOM 1854 C C . VAL A 1 246 ? 132.735 182.550 31.564 1.00 87.80 580 VAL A C 1
ATOM 1855 O O . VAL A 1 246 ? 131.595 182.750 31.133 1.00 88.03 580 VAL A O 1
ATOM 1859 N N . LEU A 1 247 ? 133.132 181.379 32.074 1.00 84.09 581 LEU A N 1
ATOM 1860 C CA . LEU A 1 247 ? 132.294 180.218 32.332 1.00 82.70 581 LEU A CA 1
ATOM 1861 C C . LEU A 1 247 ? 131.565 180.431 33.690 1.00 85.70 581 LEU A C 1
ATOM 1862 O O . LEU A 1 247 ? 132.159 180.975 34.642 1.00 84.48 581 LEU A O 1
ATOM 1867 N N . PRO A 1 248 ? 130.253 180.059 33.741 1.00 81.68 582 PRO A N 1
ATOM 1868 C CA . PRO A 1 248 ? 129.443 180.289 34.955 1.00 81.48 582 PRO A CA 1
ATOM 1869 C C . PRO A 1 248 ? 129.925 179.613 36.240 1.00 86.78 582 PRO A C 1
ATOM 1870 O O . PRO A 1 248 ? 130.585 178.581 36.178 1.00 86.46 582 PRO A O 1
ATOM 1874 N N . THR A 1 249 ? 129.587 180.194 37.407 1.00 84.48 583 THR A N 1
ATOM 1875 C CA . THR A 1 249 ? 129.989 179.638 38.706 1.00 84.95 583 THR A CA 1
ATOM 1876 C C . THR A 1 249 ? 129.008 178.599 39.232 1.00 90.04 583 THR A C 1
ATOM 1877 O O . THR A 1 249 ? 127.819 178.898 39.389 1.00 89.83 583 THR A O 1
ATOM 1881 N N . PHE A 1 250 ? 129.520 177.392 39.546 1.00 86.57 584 PHE A N 1
ATOM 1882 C CA . PHE A 1 250 ? 128.729 176.314 40.138 1.00 86.17 584 PHE A CA 1
ATOM 1883 C C . PHE A 1 250 ? 128.993 176.295 41.642 1.00 87.80 584 PHE A C 1
ATOM 1884 O O . PHE A 1 250 ? 130.141 176.134 42.068 1.00 87.54 584 PHE A O 1
ATOM 1892 N N . LYS A 1 251 ? 127.929 176.502 42.437 1.00 82.95 585 LYS A N 1
ATOM 1893 C CA . LYS A 1 251 ? 127.951 176.546 43.906 1.00 82.40 585 LYS A CA 1
ATOM 1894 C C . LYS A 1 251 ? 128.862 177.682 44.437 1.00 86.48 585 LYS A C 1
ATOM 1895 O O . LYS A 1 251 ? 129.612 177.501 45.411 1.00 85.82 585 LYS A O 1
ATOM 1901 N N . GLY A 1 252 ? 128.774 178.842 43.774 1.00 82.90 586 GLY A N 1
ATOM 1902 C CA . GLY A 1 252 ? 129.520 180.050 44.124 1.00 82.49 586 GLY A CA 1
ATOM 1903 C C . GLY A 1 252 ? 131.015 179.977 43.893 1.00 85.63 586 GLY A C 1
ATOM 1904 O O . GLY A 1 252 ? 131.757 180.872 44.321 1.00 85.12 586 GLY A O 1
ATOM 1905 N N . GLN A 1 253 ? 131.458 178.901 43.214 1.00 81.08 587 GLN A N 1
ATOM 1906 C CA . GLN A 1 253 ? 132.852 178.622 42.871 1.00 80.11 587 GLN A CA 1
ATOM 1907 C C . GLN A 1 253 ? 132.970 178.615 41.344 1.00 81.64 587 GLN A C 1
ATOM 1908 O O . GLN A 1 253 ? 132.067 178.093 40.673 1.00 80.28 587 GLN A O 1
ATOM 1914 N N . PRO A 1 254 ? 134.076 179.166 40.781 1.00 76.66 588 PRO A N 1
ATOM 1915 C CA . PRO A 1 254 ? 134.210 179.206 39.313 1.00 76.01 588 PRO A CA 1
ATOM 1916 C C . PRO A 1 254 ? 134.519 177.869 38.657 1.00 78.90 588 PRO A C 1
ATOM 1917 O O . PRO A 1 254 ? 135.118 176.987 39.285 1.00 78.47 588 PRO A O 1
ATOM 1921 N N . SER A 1 255 ? 134.140 177.741 37.375 1.00 75.30 589 SER A N 1
ATOM 1922 C CA . SER A 1 255 ? 134.445 176.568 36.555 1.00 75.52 589 SER A CA 1
ATOM 1923 C C . SER A 1 255 ? 135.956 176.567 36.268 1.00 80.62 589 SER A C 1
ATOM 1924 O O . SER A 1 255 ? 136.541 177.634 36.044 1.00 80.51 589 SER A O 1
ATOM 1927 N N . LYS A 1 256 ? 136.587 175.383 36.312 1.00 76.73 590 LYS A N 1
ATOM 1928 C CA . LYS A 1 256 ? 138.021 175.264 36.096 1.00 75.75 590 LYS A CA 1
ATOM 1929 C C . LYS A 1 256 ? 138.356 174.530 34.786 1.00 81.46 590 LYS A C 1
ATOM 1930 O O . LYS A 1 256 ? 138.461 173.297 34.798 1.00 81.47 590 LYS A O 1
ATOM 1936 N N . PRO A 1 257 ? 138.538 175.237 33.637 1.00 78.57 591 PRO A N 1
ATOM 1937 C CA . PRO A 1 257 ? 138.926 174.519 32.408 1.00 78.15 591 PRO A CA 1
ATOM 1938 C C . PRO A 1 257 ? 140.433 174.250 32.404 1.00 80.84 591 PRO A C 1
ATOM 1939 O O . PRO A 1 257 ? 141.176 174.825 33.220 1.00 79.53 591 PRO A O 1
ATOM 1943 N N . PHE A 1 258 ? 140.896 173.383 31.493 1.00 77.14 592 PHE A N 1
ATOM 1944 C CA . PHE A 1 258 ? 142.327 173.108 31.441 1.00 76.40 592 PHE A CA 1
ATOM 1945 C C . PHE A 1 258 ? 143.073 174.142 30.563 1.00 79.43 592 PHE A C 1
ATOM 1946 O O . PHE A 1 258 ? 142.641 174.462 29.446 1.00 78.27 592 PHE A O 1
ATOM 1954 N N . VAL A 1 259 ? 144.175 174.684 31.124 1.00 75.28 593 VAL A N 1
ATOM 1955 C CA . VAL A 1 259 ? 145.027 175.707 30.510 1.00 74.75 593 VAL A CA 1
ATOM 1956 C C . VAL A 1 259 ? 146.175 175.106 29.657 1.00 77.10 593 VAL A C 1
ATOM 1957 O O . VAL A 1 259 ? 147.030 174.375 30.177 1.00 75.93 593 VAL A O 1
ATOM 1961 N N . GLY A 1 260 ? 146.164 175.460 28.366 1.00 72.50 594 GLY A N 1
ATOM 1962 C CA . GLY A 1 260 ? 147.139 175.050 27.358 1.00 71.71 594 GLY A CA 1
ATOM 1963 C C . GLY A 1 260 ? 148.080 176.184 27.017 1.00 73.74 594 GLY A C 1
ATOM 1964 O O . GLY A 1 260 ? 147.685 177.135 26.338 1.00 74.17 594 GLY A O 1
ATOM 1965 N N . VAL A 1 261 ? 149.330 176.092 27.499 1.00 67.79 595 VAL A N 1
ATOM 1966 C CA . VAL A 1 261 ? 150.343 177.133 27.344 1.00 65.87 595 VAL A CA 1
ATOM 1967 C C . VAL A 1 261 ? 151.392 176.782 26.300 1.00 67.88 595 VAL A C 1
ATOM 1968 O O . VAL A 1 261 ? 152.277 175.966 26.576 1.00 66.65 595 VAL A O 1
ATOM 1972 N N . LEU A 1 262 ? 151.303 177.428 25.105 1.00 64.07 596 LEU A N 1
ATOM 1973 C CA . LEU A 1 262 ? 152.289 177.281 24.019 1.00 62.63 596 LEU A CA 1
ATOM 1974 C C . LEU A 1 262 ? 153.609 177.745 24.580 1.00 65.00 596 LEU A C 1
ATOM 1975 O O . LEU A 1 262 ? 153.678 178.814 25.191 1.00 63.72 596 LEU A O 1
ATOM 1980 N N . SER A 1 263 ? 154.621 176.894 24.472 1.00 61.82 597 SER A N 1
ATOM 1981 C CA . SER A 1 263 ? 155.927 177.161 25.050 1.00 61.38 597 SER A CA 1
ATOM 1982 C C . SER A 1 263 ? 157.040 176.958 24.044 1.00 65.24 597 SER A C 1
ATOM 1983 O O . SER A 1 263 ? 156.843 176.276 23.031 1.00 65.29 597 SER A O 1
ATOM 1986 N N . ALA A 1 264 ? 158.203 177.585 24.321 1.00 60.87 598 ALA A N 1
ATOM 1987 C CA . ALA A 1 264 ? 159.421 177.494 23.532 1.00 60.57 598 ALA A CA 1
ATOM 1988 C C . ALA A 1 264 ? 160.484 176.862 24.413 1.00 65.35 598 ALA A C 1
ATOM 1989 O O . ALA A 1 264 ? 160.905 177.450 25.421 1.00 64.75 598 ALA A O 1
ATOM 1991 N N . GLY A 1 265 ? 160.865 175.646 24.032 1.00 62.62 599 GLY A N 1
ATOM 1992 C CA . GLY A 1 265 ? 161.849 174.834 24.731 1.00 62.90 599 GLY A CA 1
ATOM 1993 C C . GLY A 1 265 ? 163.185 174.773 24.021 1.00 67.35 599 GLY A C 1
ATOM 1994 O O . GLY A 1 265 ? 163.241 174.654 22.791 1.00 67.43 599 GLY A O 1
ATOM 1995 N N . ILE A 1 266 ? 164.279 174.873 24.799 1.00 62.98 600 ILE A N 1
ATOM 1996 C CA . ILE A 1 266 ? 165.627 174.791 24.251 1.00 62.86 600 ILE A CA 1
ATOM 1997 C C . ILE A 1 266 ? 166.102 173.338 24.358 1.00 68.93 600 ILE A C 1
ATOM 1998 O O . ILE A 1 266 ? 166.061 172.754 25.442 1.00 68.63 600 ILE A O 1
ATOM 2003 N N . ASN A 1 267 ? 166.585 172.775 23.236 1.00 66.14 601 ASN A N 1
ATOM 2004 C CA . ASN A 1 267 ? 167.207 171.451 23.185 1.00 66.03 601 ASN A CA 1
ATOM 2005 C C . ASN A 1 267 ? 168.545 171.502 23.965 1.00 71.18 601 ASN A C 1
ATOM 2006 O O . ASN A 1 267 ? 169.315 172.458 23.818 1.00 70.63 601 ASN A O 1
ATOM 2011 N N . ALA A 1 268 ? 168.809 170.461 24.785 1.00 69.30 602 ALA A N 1
ATOM 2012 C CA . ALA A 1 268 ? 170.023 170.336 25.596 1.00 69.43 602 ALA A CA 1
ATOM 2013 C C . ALA A 1 268 ? 171.246 169.825 24.796 1.00 75.22 602 ALA A C 1
ATOM 2014 O O . ALA A 1 268 ? 172.373 169.927 25.285 1.00 74.96 602 ALA A O 1
ATOM 2016 N N . ALA A 1 269 ? 171.027 169.329 23.549 1.00 73.18 603 ALA A N 1
ATOM 2017 C CA . ALA A 1 269 ? 172.080 168.877 22.620 1.00 74.09 603 ALA A CA 1
ATOM 2018 C C . ALA A 1 269 ? 172.671 170.065 21.796 1.00 80.72 603 ALA A C 1
ATOM 2019 O O . ALA A 1 269 ? 173.714 169.918 21.132 1.00 81.00 603 ALA A O 1
ATOM 2021 N N . SER A 1 270 ? 171.981 171.233 21.846 1.00 77.51 604 SER A N 1
ATOM 2022 C CA . SER A 1 270 ? 172.334 172.464 21.145 1.00 76.77 604 SER A CA 1
ATOM 2023 C C . SER A 1 270 ? 173.543 173.172 21.750 1.00 79.41 604 SER A C 1
ATOM 2024 O O . SER A 1 270 ? 173.571 173.454 22.955 1.00 78.30 604 SER A O 1
ATOM 2027 N N . PRO A 1 271 ? 174.561 173.468 20.911 1.00 75.18 605 PRO A N 1
ATOM 2028 C CA . PRO A 1 271 ? 175.717 174.228 21.419 1.00 74.50 605 PRO A CA 1
ATOM 2029 C C . PRO A 1 271 ? 175.385 175.725 21.526 1.00 78.48 605 PRO A C 1
ATOM 2030 O O . PRO A 1 271 ? 176.062 176.455 22.259 1.00 79.12 605 PRO A O 1
ATOM 2034 N N . ASN A 1 272 ? 174.304 176.159 20.817 1.00 73.10 606 ASN A N 1
ATOM 2035 C CA . ASN A 1 272 ? 173.762 177.519 20.710 1.00 71.87 606 ASN A CA 1
ATOM 2036 C C . ASN A 1 272 ? 172.694 177.819 21.780 1.00 74.30 606 ASN A C 1
ATOM 2037 O O . ASN A 1 272 ? 171.605 178.296 21.447 1.00 73.57 606 ASN A O 1
ATOM 2042 N N . LYS A 1 273 ? 173.010 177.564 23.059 1.00 69.98 607 LYS A N 1
ATOM 2043 C CA . LYS A 1 273 ? 172.073 177.781 24.165 1.00 68.99 607 LYS A CA 1
ATOM 2044 C C . LYS A 1 273 ? 171.920 179.259 24.509 1.00 70.91 607 LYS A C 1
ATOM 2045 O O . LYS A 1 273 ? 170.788 179.732 24.616 1.00 70.25 607 LYS A O 1
ATOM 2051 N N . GLU A 1 274 ? 173.048 179.997 24.633 1.00 66.38 608 GLU A N 1
ATOM 2052 C CA . GLU A 1 274 ? 173.059 181.432 24.945 1.00 65.85 608 GLU A CA 1
ATOM 2053 C C . GLU A 1 274 ? 172.454 182.290 23.811 1.00 68.33 608 GLU A C 1
ATOM 2054 O O . GLU A 1 274 ? 171.971 183.399 24.049 1.00 68.37 608 GLU A O 1
ATOM 2060 N N . LEU A 1 275 ? 172.459 181.748 22.595 1.00 63.12 609 LEU A N 1
ATOM 2061 C CA . LEU A 1 275 ? 171.932 182.361 21.386 1.00 62.28 609 LEU A CA 1
ATOM 2062 C C . LEU A 1 275 ? 170.419 182.299 21.428 1.00 64.34 609 LEU A C 1
ATOM 2063 O O . LEU A 1 275 ? 169.748 183.259 21.037 1.00 63.54 609 LEU A O 1
ATOM 2068 N N . ALA A 1 276 ? 169.881 181.148 21.891 1.00 59.96 610 ALA A N 1
ATOM 2069 C CA . ALA A 1 276 ? 168.444 180.898 22.015 1.00 58.28 610 ALA A CA 1
ATOM 2070 C C . ALA A 1 276 ? 167.863 181.765 23.139 1.00 59.72 610 ALA A C 1
ATOM 2071 O O . ALA A 1 276 ? 166.781 182.311 22.953 1.00 59.74 610 ALA A O 1
ATOM 2073 N N . LYS A 1 277 ? 168.615 181.963 24.253 1.00 53.73 611 LYS A N 1
ATOM 2074 C CA . LYS A 1 277 ? 168.236 182.833 25.382 1.00 53.26 611 LYS A CA 1
ATOM 2075 C C . LYS A 1 277 ? 168.079 184.283 24.881 1.00 59.61 611 LYS A C 1
ATOM 2076 O O . LYS A 1 277 ? 167.073 184.939 25.160 1.00 59.43 611 LYS A O 1
ATOM 2082 N N . GLU A 1 278 ? 169.088 184.752 24.123 1.00 57.44 612 GLU A N 1
ATOM 2083 C CA . GLU A 1 278 ? 169.186 186.075 23.522 1.00 57.02 612 GLU A CA 1
ATOM 2084 C C . GLU A 1 278 ? 168.045 186.317 22.509 1.00 58.64 612 GLU A C 1
ATOM 2085 O O . GLU A 1 278 ? 167.410 187.370 22.562 1.00 58.07 612 GLU A O 1
ATOM 2091 N N . PHE A 1 279 ? 167.781 185.355 21.603 1.00 53.21 613 PHE A N 1
ATOM 2092 C CA . PHE A 1 279 ? 166.713 185.504 20.620 1.00 52.30 613 PHE A CA 1
ATOM 2093 C C . PHE A 1 279 ? 165.327 185.477 21.272 1.00 58.58 613 PHE A C 1
ATOM 2094 O O . PHE A 1 279 ? 164.498 186.319 20.957 1.00 59.06 613 PHE A O 1
ATOM 2102 N N . LEU A 1 280 ? 165.062 184.497 22.148 1.00 55.70 614 LEU A N 1
ATOM 2103 C CA . LEU A 1 280 ? 163.763 184.371 22.811 1.00 54.81 614 LEU A CA 1
ATOM 2104 C C . LEU A 1 280 ? 163.463 185.551 23.746 1.00 58.19 614 LEU A C 1
ATOM 2105 O O . LEU A 1 280 ? 162.503 186.274 23.481 1.00 58.25 614 LEU A O 1
ATOM 2110 N N . GLU A 1 281 ? 164.307 185.782 24.783 1.00 53.55 615 GLU A N 1
ATOM 2111 C CA . GLU A 1 281 ? 164.120 186.866 25.758 1.00 53.32 615 GLU A CA 1
ATOM 2112 C C . GLU A 1 281 ? 164.041 188.291 25.161 1.00 59.46 615 GLU A C 1
ATOM 2113 O O . GLU A 1 281 ? 163.227 189.099 25.613 1.00 60.41 615 GLU A O 1
ATOM 2119 N N . ASN A 1 282 ? 164.882 188.595 24.154 1.00 55.57 616 ASN A N 1
ATOM 2120 C CA . ASN A 1 282 ? 165.022 189.936 23.594 1.00 54.22 616 ASN A CA 1
ATOM 2121 C C . ASN A 1 282 ? 164.396 190.196 22.219 1.00 57.50 616 ASN A C 1
ATOM 2122 O O . ASN A 1 282 ? 164.235 191.368 21.869 1.00 56.95 616 ASN A O 1
ATOM 2127 N N . TYR A 1 283 ? 164.059 189.163 21.435 1.00 54.37 617 TYR A N 1
ATOM 2128 C CA . TYR A 1 283 ? 163.474 189.421 20.109 1.00 55.01 617 TYR A CA 1
ATOM 2129 C C . TYR A 1 283 ? 162.020 188.968 20.015 1.00 61.27 617 TYR A C 1
ATOM 2130 O O . TYR A 1 283 ? 161.177 189.734 19.541 1.00 60.88 617 TYR A O 1
ATOM 2139 N N . LEU A 1 284 ? 161.724 187.753 20.513 1.00 59.15 618 LEU A N 1
ATOM 2140 C CA . LEU A 1 284 ? 160.397 187.139 20.500 1.00 58.68 618 LEU A CA 1
ATOM 2141 C C . LEU A 1 284 ? 159.516 187.486 21.714 1.00 62.60 618 LEU A C 1
ATOM 2142 O O . LEU A 1 284 ? 158.355 187.872 21.529 1.00 62.08 618 LEU A O 1
ATOM 2147 N N . LEU A 1 285 ? 160.047 187.352 22.945 1.00 58.70 619 LEU A N 1
ATOM 2148 C CA . LEU A 1 285 ? 159.246 187.651 24.128 1.00 58.76 619 LEU A CA 1
ATOM 2149 C C . LEU A 1 285 ? 159.233 189.135 24.449 1.00 62.87 619 LEU A C 1
ATOM 2150 O O . LEU A 1 285 ? 159.615 189.581 25.544 1.00 62.75 619 LEU A O 1
ATOM 2155 N N . THR A 1 286 ? 158.752 189.894 23.447 1.00 58.68 620 THR A N 1
ATOM 2156 C CA . THR A 1 286 ? 158.585 191.346 23.402 1.00 57.68 620 THR A CA 1
ATOM 2157 C C . THR A 1 286 ? 157.227 191.587 22.736 1.00 60.50 620 THR A C 1
ATOM 2158 O O . THR A 1 286 ? 156.687 190.692 22.063 1.00 59.94 620 THR A O 1
ATOM 2162 N N . ASP A 1 287 ? 156.688 192.791 22.915 1.00 56.69 621 ASP A N 1
ATOM 2163 C CA . ASP A 1 287 ? 155.406 193.212 22.344 1.00 57.11 621 ASP A CA 1
ATOM 2164 C C . ASP A 1 287 ? 155.442 193.158 20.806 1.00 61.21 621 ASP A C 1
ATOM 2165 O O . ASP A 1 287 ? 154.510 192.669 20.173 1.00 59.19 621 ASP A O 1
ATOM 2170 N N . GLU A 1 288 ? 156.549 193.628 20.230 1.00 59.74 622 GLU A N 1
ATOM 2171 C CA . GLU A 1 288 ? 156.812 193.668 18.796 1.00 60.39 622 GLU A CA 1
ATOM 2172 C C . GLU A 1 288 ? 157.066 192.245 18.241 1.00 65.00 622 GLU A C 1
ATOM 2173 O O . GLU A 1 288 ? 156.571 191.889 17.152 1.00 64.25 622 GLU A O 1
ATOM 2179 N N . GLY A 1 289 ? 157.778 191.435 19.033 1.00 61.21 623 GLY A N 1
ATOM 2180 C CA . GLY A 1 289 ? 158.082 190.047 18.703 1.00 60.94 623 GLY A CA 1
ATOM 2181 C C . GLY A 1 289 ? 156.850 189.167 18.658 1.00 65.37 623 GLY A C 1
ATOM 2182 O O . GLY A 1 289 ? 156.682 188.383 17.714 1.00 65.65 623 GLY A O 1
ATOM 2183 N N . LEU A 1 290 ? 155.960 189.306 19.670 1.00 61.03 624 LEU A N 1
ATOM 2184 C CA . LEU A 1 290 ? 154.728 188.516 19.719 1.00 60.61 624 LEU A CA 1
ATOM 2185 C C . LEU A 1 290 ? 153.727 188.973 18.659 1.00 65.87 624 LEU A C 1
ATOM 2186 O O . LEU A 1 290 ? 153.161 188.130 17.951 1.00 64.58 624 LEU A O 1
ATOM 2191 N N . GLU A 1 291 ? 153.605 190.321 18.489 1.00 64.21 625 GLU A N 1
ATOM 2192 C CA . GLU A 1 291 ? 152.796 191.041 17.491 1.00 64.04 625 GLU A CA 1
ATOM 2193 C C . GLU A 1 291 ? 153.075 190.503 16.088 1.00 68.90 625 GLU A C 1
ATOM 2194 O O . GLU A 1 291 ? 152.129 190.267 15.344 1.00 68.53 625 GLU A O 1
ATOM 2200 N N . ALA A 1 292 ? 154.366 190.283 15.741 1.00 66.91 626 ALA A N 1
ATOM 2201 C CA . ALA A 1 292 ? 154.766 189.751 14.437 1.00 67.87 626 ALA A CA 1
ATOM 2202 C C . ALA A 1 292 ? 154.189 188.347 14.180 1.00 75.02 626 ALA A C 1
ATOM 2203 O O . ALA A 1 292 ? 153.728 188.073 13.065 1.00 74.60 626 ALA A O 1
ATOM 2205 N N . VAL A 1 293 ? 154.174 187.482 15.227 1.00 73.33 627 VAL A N 1
ATOM 2206 C CA . VAL A 1 293 ? 153.617 186.122 15.157 1.00 73.65 627 VAL A CA 1
ATOM 2207 C C . VAL A 1 293 ? 152.079 186.206 15.057 1.00 78.78 627 VAL A C 1
ATOM 2208 O O . VAL A 1 293 ? 151.477 185.634 14.142 1.00 77.90 627 VAL A O 1
ATOM 2212 N N . ASN A 1 294 ? 151.472 186.961 15.991 1.00 76.43 628 ASN A N 1
ATOM 2213 C CA . ASN A 1 294 ? 150.039 187.227 16.123 1.00 76.90 628 ASN A CA 1
ATOM 2214 C C . ASN A 1 294 ? 149.386 187.755 14.826 1.00 82.47 628 ASN A C 1
ATOM 2215 O O . ASN A 1 294 ? 148.199 187.507 14.607 1.00 82.67 628 ASN A O 1
ATOM 2220 N N . LYS A 1 295 ? 150.156 188.467 13.972 1.00 79.57 629 LYS A N 1
ATOM 2221 C CA . LYS A 1 295 ? 149.671 188.995 12.692 1.00 79.81 629 LYS A CA 1
ATOM 2222 C C . LYS A 1 295 ? 149.495 187.869 11.646 1.00 85.00 629 LYS A C 1
ATOM 2223 O O . LYS A 1 295 ? 148.557 187.933 10.845 1.00 84.71 629 LYS A O 1
ATOM 2229 N N . ASP A 1 296 ? 150.384 186.842 11.660 1.00 82.22 630 ASP A N 1
ATOM 2230 C CA . ASP A 1 296 ? 150.311 185.700 10.736 1.00 82.36 630 ASP A CA 1
ATOM 2231 C C . ASP A 1 296 ? 149.168 184.755 11.134 1.00 87.12 630 ASP A C 1
ATOM 2232 O O . ASP A 1 296 ? 148.374 184.362 10.276 1.00 87.46 630 ASP A O 1
ATOM 2237 N N . LYS A 1 297 ? 149.092 184.402 12.435 1.00 83.03 631 LYS A N 1
ATOM 2238 C CA . LYS A 1 297 ? 148.062 183.556 13.045 1.00 82.28 631 LYS A CA 1
ATOM 2239 C C . LYS A 1 297 ? 147.948 183.955 14.515 1.00 84.95 631 LYS A C 1
ATOM 2240 O O . LYS A 1 297 ? 148.949 183.894 15.235 1.00 85.10 631 LYS A O 1
ATOM 2246 N N . PRO A 1 298 ? 146.763 184.437 14.964 1.00 79.86 632 PRO A N 1
ATOM 2247 C CA . PRO A 1 298 ? 146.633 184.913 16.356 1.00 78.92 632 PRO A CA 1
ATOM 2248 C C . PRO A 1 298 ? 147.013 183.911 17.434 1.00 81.78 632 PRO A C 1
ATOM 2249 O O . PRO A 1 298 ? 146.804 182.710 17.272 1.00 81.51 632 PRO A O 1
ATOM 2253 N N . LEU A 1 299 ? 147.590 184.424 18.530 1.00 77.45 633 LEU A N 1
ATOM 2254 C CA . LEU A 1 299 ? 148.061 183.638 19.680 1.00 76.39 633 LEU A CA 1
ATOM 2255 C C . LEU A 1 299 ? 147.077 183.631 20.875 1.00 78.31 633 LEU A C 1
ATOM 2256 O O . LEU A 1 299 ? 147.392 183.060 21.926 1.00 77.85 633 LEU A O 1
ATOM 2261 N N . GLY A 1 300 ? 145.919 184.269 20.710 1.00 73.02 634 GLY A N 1
ATOM 2262 C CA . GLY A 1 300 ? 144.930 184.398 21.773 1.00 71.99 634 GLY A CA 1
ATOM 2263 C C . GLY A 1 300 ? 145.534 185.193 22.907 1.00 74.32 634 GLY A C 1
ATOM 2264 O O . GLY A 1 300 ? 146.177 186.218 22.664 1.00 75.55 634 GLY A O 1
ATOM 2265 N N . ALA A 1 301 ? 145.410 184.695 24.139 1.00 68.02 635 ALA A N 1
ATOM 2266 C CA . ALA A 1 301 ? 146.018 185.358 25.292 1.00 66.33 635 ALA A CA 1
ATOM 2267 C C . ALA A 1 301 ? 147.538 185.101 25.269 1.00 66.44 635 ALA A C 1
ATOM 2268 O O . ALA A 1 301 ? 147.977 184.163 24.603 1.00 66.30 635 ALA A O 1
ATOM 2270 N N . VAL A 1 302 ? 148.340 185.969 25.902 1.00 59.99 636 VAL A N 1
ATOM 2271 C CA . VAL A 1 302 ? 149.799 185.820 25.911 1.00 59.14 636 VAL A CA 1
ATOM 2272 C C . VAL A 1 302 ? 150.336 185.887 27.327 1.00 63.37 636 VAL A C 1
ATOM 2273 O O . VAL A 1 302 ? 149.732 186.529 28.188 1.00 63.19 636 VAL A O 1
ATOM 2277 N N . ALA A 1 303 ? 151.483 185.243 27.560 1.00 60.48 637 ALA A N 1
ATOM 2278 C CA . ALA A 1 303 ? 152.128 185.196 28.864 1.00 61.08 637 ALA A CA 1
ATOM 2279 C C . ALA A 1 303 ? 152.752 186.525 29.267 1.00 66.53 637 ALA A C 1
ATOM 2280 O O . ALA A 1 303 ? 152.986 186.743 30.459 1.00 65.73 637 ALA A O 1
ATOM 2282 N N . LEU A 1 304 ? 153.060 187.396 28.267 1.00 64.64 638 LEU A N 1
ATOM 2283 C CA . LEU A 1 304 ? 153.692 188.717 28.435 1.00 63.99 638 LEU A CA 1
ATOM 2284 C C . LEU A 1 304 ? 152.657 189.736 28.858 1.00 67.88 638 LEU A C 1
ATOM 2285 O O . LEU A 1 304 ? 151.736 190.044 28.085 1.00 67.63 638 LEU A O 1
ATOM 2290 N N . LYS A 1 305 ? 152.785 190.214 30.112 1.00 63.88 639 LYS A N 1
ATOM 2291 C CA . LYS A 1 305 ? 151.857 191.156 30.742 1.00 63.56 639 LYS A CA 1
ATOM 2292 C C . LYS A 1 305 ? 151.525 192.330 29.808 1.00 68.90 639 LYS A C 1
ATOM 2293 O O . LYS A 1 305 ? 150.370 192.470 29.376 1.00 68.18 639 LYS A O 1
ATOM 2299 N N . SER A 1 306 ? 152.570 193.101 29.428 1.00 65.91 640 SER A N 1
ATOM 2300 C CA . SER A 1 306 ? 152.493 194.270 28.550 1.00 65.26 640 SER A CA 1
ATOM 2301 C C . SER A 1 306 ? 151.703 194.024 27.263 1.00 67.12 640 SER A C 1
ATOM 2302 O O . SER A 1 306 ? 150.747 194.762 27.014 1.00 67.57 640 SER A O 1
ATOM 2305 N N . TYR A 1 307 ? 152.037 192.970 26.483 1.00 60.85 641 TYR A N 1
ATOM 2306 C CA . TYR A 1 307 ? 151.303 192.702 25.240 1.00 59.25 641 TYR A CA 1
ATOM 2307 C C . TYR A 1 307 ? 149.910 192.131 25.500 1.00 66.94 641 TYR A C 1
ATOM 2308 O O . TYR A 1 307 ? 149.018 192.334 24.664 1.00 67.26 641 TYR A O 1
ATOM 2317 N N . GLU A 1 308 ? 149.697 191.459 26.667 1.00 65.01 642 GLU A N 1
ATOM 2318 C CA . GLU A 1 308 ? 148.366 190.937 27.018 1.00 65.12 642 GLU A CA 1
ATOM 2319 C C . GLU A 1 308 ? 147.407 192.096 27.335 1.00 69.67 642 GLU A C 1
ATOM 2320 O O . GLU A 1 308 ? 146.333 192.138 26.732 1.00 68.32 642 GLU A O 1
ATOM 2326 N N . GLU A 1 309 ? 147.829 193.079 28.185 1.00 67.36 643 GLU A N 1
ATOM 2327 C CA . GLU A 1 309 ? 147.023 194.275 28.502 1.00 67.92 643 GLU A CA 1
ATOM 2328 C C . GLU A 1 309 ? 146.470 194.933 27.223 1.00 76.13 643 GLU A C 1
ATOM 2329 O O . GLU A 1 309 ? 145.312 195.335 27.201 1.00 76.75 643 GLU A O 1
ATOM 2335 N N . GLU A 1 310 ? 147.282 194.988 26.149 1.00 75.57 644 GLU A N 1
ATOM 2336 C CA . GLU A 1 310 ? 146.893 195.557 24.856 1.00 76.47 644 GLU A CA 1
ATOM 2337 C C . GLU A 1 310 ? 145.915 194.643 24.124 1.00 82.77 644 GLU A C 1
ATOM 2338 O O . GLU A 1 310 ? 144.923 195.132 23.596 1.00 82.60 644 GLU A O 1
ATOM 2344 N N . LEU A 1 311 ? 146.173 193.324 24.103 1.00 81.53 645 LEU A N 1
ATOM 2345 C CA . LEU A 1 311 ? 145.285 192.360 23.443 1.00 82.36 645 LEU A CA 1
ATOM 2346 C C . LEU A 1 311 ? 143.929 192.256 24.161 1.00 87.99 645 LEU A C 1
ATOM 2347 O O . LEU A 1 311 ? 142.910 192.010 23.511 1.00 87.56 645 LEU A O 1
ATOM 2352 N N . ALA A 1 312 ? 143.925 192.494 25.497 1.00 85.74 646 ALA A N 1
ATOM 2353 C CA . ALA A 1 312 ? 142.763 192.486 26.393 1.00 85.93 646 ALA A CA 1
ATOM 2354 C C . ALA A 1 312 ? 141.687 193.513 25.999 1.00 91.12 646 ALA A C 1
ATOM 2355 O O . ALA A 1 312 ? 140.565 193.433 26.509 1.00 91.51 646 ALA A O 1
ATOM 2357 N N . LYS A 1 313 ? 142.019 194.463 25.082 1.00 87.80 647 LYS A N 1
ATOM 2358 C CA . LYS A 1 313 ? 141.083 195.459 24.532 1.00 87.64 647 LYS A CA 1
ATOM 2359 C C . LYS A 1 313 ? 139.944 194.693 23.853 1.00 90.53 647 LYS A C 1
ATOM 2360 O O . LYS A 1 313 ? 138.784 195.096 23.958 1.00 90.14 647 LYS A O 1
ATOM 2366 N N . ASP A 1 314 ? 140.291 193.552 23.200 1.00 86.06 648 ASP A N 1
ATOM 2367 C CA . ASP A 1 314 ? 139.352 192.608 22.603 1.00 85.25 648 ASP A CA 1
ATOM 2368 C C . ASP A 1 314 ? 138.754 191.859 23.803 1.00 91.36 648 ASP A C 1
ATOM 2369 O O . ASP A 1 314 ? 139.524 191.332 24.612 1.00 91.53 648 ASP A O 1
ATOM 2374 N N . PRO A 1 315 ? 137.413 191.818 23.977 1.00 88.76 649 PRO A N 1
ATOM 2375 C CA . PRO A 1 315 ? 136.860 191.076 25.130 1.00 88.49 649 PRO A CA 1
ATOM 2376 C C . PRO A 1 315 ? 137.115 189.560 25.046 1.00 90.08 649 PRO A C 1
ATOM 2377 O O . PRO A 1 315 ? 137.406 188.940 26.073 1.00 89.75 649 PRO A O 1
ATOM 2381 N N . ARG A 1 316 ? 137.068 188.987 23.815 1.00 84.13 650 ARG A N 1
ATOM 2382 C CA . ARG A 1 316 ? 137.303 187.567 23.528 1.00 82.96 650 ARG A CA 1
ATOM 2383 C C . ARG A 1 316 ? 138.630 187.051 24.109 1.00 87.00 650 ARG A C 1
ATOM 2384 O O . ARG A 1 316 ? 138.666 185.939 24.633 1.00 87.24 650 ARG A O 1
ATOM 2392 N N . ILE A 1 317 ? 139.706 187.858 24.011 1.00 82.72 651 ILE A N 1
ATOM 2393 C CA . ILE A 1 317 ? 141.049 187.538 24.510 1.00 81.90 651 ILE A CA 1
ATOM 2394 C C . ILE A 1 317 ? 141.129 187.736 26.043 1.00 85.82 651 ILE A C 1
ATOM 2395 O O . ILE A 1 317 ? 141.772 186.928 26.725 1.00 85.61 651 ILE A O 1
ATOM 2400 N N . ALA A 1 318 ? 140.455 188.776 26.583 1.00 81.82 652 ALA A N 1
ATOM 2401 C CA . ALA A 1 318 ? 140.412 189.028 28.029 1.00 81.47 652 ALA A CA 1
ATOM 2402 C C . ALA A 1 318 ? 139.600 187.917 28.718 1.00 84.48 652 ALA A C 1
ATOM 2403 O O . ALA A 1 318 ? 139.827 187.624 29.894 1.00 83.50 652 ALA A O 1
ATOM 2405 N N . ALA A 1 319 ? 138.687 187.278 27.949 1.00 80.46 653 ALA A N 1
ATOM 2406 C CA . ALA A 1 319 ? 137.832 186.178 28.378 1.00 80.19 653 ALA A CA 1
ATOM 2407 C C . ALA A 1 319 ? 138.627 184.885 28.502 1.00 84.27 653 ALA A C 1
ATOM 2408 O O . ALA A 1 319 ? 138.645 184.292 29.585 1.00 84.09 653 ALA A O 1
ATOM 2410 N N . THR A 1 320 ? 139.312 184.462 27.408 1.00 80.50 654 THR A N 1
ATOM 2411 C CA . THR A 1 320 ? 140.171 183.270 27.383 1.00 79.98 654 THR A CA 1
ATOM 2412 C C . THR A 1 320 ? 141.266 183.384 28.451 1.00 82.51 654 THR A C 1
ATOM 2413 O O . THR A 1 320 ? 141.776 182.368 28.907 1.00 83.07 654 THR A O 1
ATOM 2417 N N . MET A 1 321 ? 141.583 184.611 28.879 1.00 77.44 655 MET A N 1
ATOM 2418 C CA . MET A 1 321 ? 142.549 184.880 29.933 1.00 77.13 655 MET A CA 1
ATOM 2419 C C . MET A 1 321 ? 141.867 184.874 31.321 1.00 80.79 655 MET A C 1
ATOM 2420 O O . MET A 1 321 ? 142.513 184.512 32.304 1.00 79.86 655 MET A O 1
ATOM 2425 N N . GLU A 1 322 ? 140.569 185.242 31.407 1.00 78.27 656 GLU A N 1
ATOM 2426 C CA . GLU A 1 322 ? 139.870 185.213 32.702 1.00 78.65 656 GLU A CA 1
ATOM 2427 C C . GLU A 1 322 ? 139.650 183.753 33.104 1.00 83.06 656 GLU A C 1
ATOM 2428 O O . GLU A 1 322 ? 139.977 183.372 34.235 1.00 81.75 656 GLU A O 1
ATOM 2434 N N . ASN A 1 323 ? 139.174 182.934 32.131 1.00 80.32 657 ASN A N 1
ATOM 2435 C CA . ASN A 1 323 ? 138.944 181.495 32.262 1.00 80.33 657 ASN A CA 1
ATOM 2436 C C . ASN A 1 323 ? 140.228 180.762 32.662 1.00 84.90 657 ASN A C 1
ATOM 2437 O O . ASN A 1 323 ? 140.191 179.943 33.582 1.00 85.32 657 ASN A O 1
ATOM 2442 N N . ALA A 1 324 ? 141.361 181.094 32.011 1.00 81.00 658 ALA A N 1
ATOM 2443 C CA . ALA A 1 324 ? 142.670 180.496 32.278 1.00 80.84 658 ALA A CA 1
ATOM 2444 C C . ALA A 1 324 ? 143.199 180.777 33.690 1.00 84.95 658 ALA A C 1
ATOM 2445 O O . ALA A 1 324 ? 143.761 179.877 34.325 1.00 84.23 658 ALA A O 1
ATOM 2447 N N . GLN A 1 325 ? 143.021 182.014 34.178 1.00 81.71 659 GLN A N 1
ATOM 2448 C CA . GLN A 1 325 ? 143.485 182.396 35.511 1.00 81.89 659 GLN A CA 1
ATOM 2449 C C . GLN A 1 325 ? 142.644 181.722 36.605 1.00 85.28 659 GLN A C 1
ATOM 2450 O O . GLN A 1 325 ? 143.160 181.467 37.698 1.00 85.43 659 GLN A O 1
ATOM 2456 N N . LYS A 1 326 ? 141.359 181.431 36.303 1.00 80.46 660 LYS A N 1
ATOM 2457 C CA . LYS A 1 326 ? 140.430 180.801 37.245 1.00 79.93 660 LYS A CA 1
ATOM 2458 C C . LYS A 1 326 ? 140.479 179.262 37.200 1.00 82.50 660 LYS A C 1
ATOM 2459 O O . LYS A 1 326 ? 140.132 178.596 38.189 1.00 82.06 660 LYS A O 1
ATOM 2465 N N . GLY A 1 327 ? 140.938 178.729 36.068 1.00 77.01 661 GLY A N 1
ATOM 2466 C CA . GLY A 1 327 ? 141.095 177.298 35.853 1.00 75.64 661 GLY A CA 1
ATOM 2467 C C . GLY A 1 327 ? 142.400 176.750 36.391 1.00 77.48 661 GLY A C 1
ATOM 2468 O O . GLY A 1 327 ? 143.045 177.365 37.258 1.00 75.76 661 GLY A O 1
ATOM 2469 N N . GLU A 1 328 ? 142.781 175.565 35.884 1.00 73.79 662 GLU A N 1
ATOM 2470 C CA . GLU A 1 328 ? 144.018 174.876 36.264 1.00 73.27 662 GLU A CA 1
ATOM 2471 C C . GLU A 1 328 ? 144.799 174.465 35.018 1.00 75.61 662 GLU A C 1
ATOM 2472 O O . GLU A 1 328 ? 144.210 174.123 33.985 1.00 74.45 662 GLU A O 1
ATOM 2478 N N . ILE A 1 329 ? 146.127 174.522 35.118 1.00 71.92 663 ILE A N 1
ATOM 2479 C CA . ILE A 1 329 ? 147.026 174.148 34.025 1.00 72.05 663 ILE A CA 1
ATOM 2480 C C . ILE A 1 329 ? 147.054 172.641 33.844 1.00 75.22 663 ILE A C 1
ATOM 2481 O O . ILE A 1 329 ? 147.047 171.898 34.833 1.00 74.67 663 ILE A O 1
ATOM 2486 N N . MET A 1 330 ? 147.092 172.204 32.572 1.00 71.20 664 MET A N 1
ATOM 2487 C CA . MET A 1 330 ? 147.168 170.809 32.134 1.00 70.13 664 MET A CA 1
ATOM 2488 C C . MET A 1 330 ? 148.398 170.109 32.716 1.00 72.66 664 MET A C 1
ATOM 2489 O O . MET A 1 330 ? 149.517 170.541 32.432 1.00 73.05 664 MET A O 1
ATOM 2494 N N . PRO A 1 331 ? 148.242 169.027 33.514 1.00 66.71 665 PRO A N 1
ATOM 2495 C CA . PRO A 1 331 ? 149.433 168.330 34.044 1.00 64.85 665 PRO A CA 1
ATOM 2496 C C . PRO A 1 331 ? 150.355 167.806 32.937 1.00 63.61 665 PRO A C 1
ATOM 2497 O O . PRO A 1 331 ? 149.882 167.291 31.920 1.00 61.72 665 PRO A O 1
ATOM 2501 N N . ASN A 1 332 ? 151.672 167.989 33.128 1.00 58.77 666 ASN A N 1
ATOM 2502 C CA . ASN A 1 332 ? 152.739 167.612 32.182 1.00 57.77 666 ASN A CA 1
ATOM 2503 C C . ASN A 1 332 ? 153.213 166.150 32.323 1.00 60.14 666 ASN A C 1
ATOM 2504 O O . ASN A 1 332 ? 154.332 165.814 31.928 1.00 59.96 666 ASN A O 1
ATOM 2509 N N . ILE A 1 333 ? 152.342 165.277 32.840 1.00 55.03 667 ILE A N 1
ATOM 2510 C CA . ILE A 1 333 ? 152.669 163.886 33.138 1.00 54.07 667 ILE A CA 1
ATOM 2511 C C . ILE A 1 333 ? 151.921 162.896 32.228 1.00 59.29 667 ILE A C 1
ATOM 2512 O O . ILE A 1 333 ? 150.827 163.226 31.781 1.00 58.64 667 ILE A O 1
ATOM 2517 N N . PRO A 1 334 ? 152.511 161.712 31.892 1.00 57.48 668 PRO A N 1
ATOM 2518 C CA . PRO A 1 334 ? 151.828 160.780 30.963 1.00 58.24 668 PRO A CA 1
ATOM 2519 C C . PRO A 1 334 ? 150.605 160.039 31.522 1.00 65.92 668 PRO A C 1
ATOM 2520 O O . PRO A 1 334 ? 149.846 159.431 30.753 1.00 66.21 668 PRO A O 1
ATOM 2524 N N . GLN A 1 335 ? 150.407 160.105 32.852 1.00 64.02 669 GLN A N 1
ATOM 2525 C CA . GLN A 1 335 ? 149.298 159.467 33.569 1.00 64.22 669 GLN A CA 1
ATOM 2526 C C . GLN A 1 335 ? 147.940 160.015 33.132 1.00 70.38 669 GLN A C 1
ATOM 2527 O O . GLN A 1 335 ? 146.911 159.351 33.316 1.00 70.51 669 GLN A O 1
ATOM 2533 N N . MET A 1 336 ? 147.957 161.213 32.516 1.00 67.33 670 MET A N 1
ATOM 2534 C CA . MET A 1 336 ? 146.803 161.938 31.995 1.00 67.44 670 MET A CA 1
ATOM 2535 C C . MET A 1 336 ? 145.973 161.129 30.992 1.00 72.63 670 MET A C 1
ATOM 2536 O O . MET A 1 336 ? 144.746 161.242 30.986 1.00 71.52 670 MET A O 1
ATOM 2541 N N . SER A 1 337 ? 146.635 160.303 30.160 1.00 71.12 671 SER A N 1
ATOM 2542 C CA . SER A 1 337 ? 145.958 159.464 29.167 1.00 71.60 671 SER A CA 1
ATOM 2543 C C . SER A 1 337 ? 144.964 158.502 29.840 1.00 76.66 671 SER A C 1
ATOM 2544 O O . SER A 1 337 ? 143.847 158.329 29.343 1.00 75.98 671 SER A O 1
ATOM 2547 N N . ALA A 1 338 ? 145.361 157.920 30.997 1.00 73.86 672 ALA A N 1
ATOM 2548 C CA . ALA A 1 338 ? 144.523 157.019 31.788 1.00 73.62 672 ALA A CA 1
ATOM 2549 C C . ALA A 1 338 ? 143.370 157.804 32.431 1.00 77.16 672 ALA A C 1
ATOM 2550 O O . ALA A 1 338 ? 142.246 157.304 32.476 1.00 76.89 672 ALA A O 1
ATOM 2552 N N . PHE A 1 339 ? 143.645 159.044 32.886 1.00 72.95 673 PHE A N 1
ATOM 2553 C CA . PHE A 1 339 ? 142.639 159.920 33.468 1.00 72.55 673 PHE A CA 1
ATOM 2554 C C . PHE A 1 339 ? 141.580 160.297 32.425 1.00 77.56 673 PHE A C 1
ATOM 2555 O O . PHE A 1 339 ? 140.397 160.316 32.751 1.00 77.96 673 PHE A O 1
ATOM 2563 N N . TRP A 1 340 ? 141.999 160.634 31.197 1.00 74.36 674 TRP A N 1
ATOM 2564 C CA . TRP A 1 340 ? 141.055 161.007 30.152 1.00 74.77 674 TRP A CA 1
ATOM 2565 C C . TRP A 1 340 ? 140.222 159.823 29.693 1.00 78.38 674 TRP A C 1
ATOM 2566 O O . TRP A 1 340 ? 139.007 159.955 29.588 1.00 76.66 674 TRP A O 1
ATOM 2577 N N . TYR A 1 341 ? 140.859 158.654 29.471 1.00 76.89 675 TYR A N 1
ATOM 2578 C CA . TYR A 1 341 ? 140.162 157.426 29.059 1.00 77.33 675 TYR A CA 1
ATOM 2579 C C . TYR A 1 341 ? 139.154 156.964 30.123 1.00 78.90 675 TYR A C 1
ATOM 2580 O O . TYR A 1 341 ? 138.134 156.365 29.777 1.00 79.26 675 TYR A O 1
ATOM 2589 N N . ALA A 1 342 ? 139.432 157.289 31.407 1.00 72.18 676 ALA A N 1
ATOM 2590 C CA . ALA A 1 342 ? 138.574 157.002 32.550 1.00 70.56 676 ALA A CA 1
ATOM 2591 C C . ALA A 1 342 ? 137.352 157.899 32.523 1.00 72.21 676 ALA A C 1
ATOM 2592 O O . ALA A 1 342 ? 136.231 157.398 32.491 1.00 72.34 676 ALA A O 1
ATOM 2594 N N . VAL A 1 343 ? 137.571 159.228 32.510 1.00 66.81 677 VAL A N 1
ATOM 2595 C CA . VAL A 1 343 ? 136.514 160.231 32.553 1.00 65.17 677 VAL A CA 1
ATOM 2596 C C . VAL A 1 343 ? 135.725 160.287 31.232 1.00 69.27 677 VAL A C 1
ATOM 2597 O O . VAL A 1 343 ? 134.562 160.683 31.273 1.00 68.31 677 VAL A O 1
ATOM 2601 N N . ARG A 1 344 ? 136.286 159.811 30.095 1.00 68.11 678 ARG A N 1
ATOM 2602 C CA . ARG A 1 344 ? 135.532 159.790 28.827 1.00 69.21 678 ARG A CA 1
ATOM 2603 C C . ARG A 1 344 ? 134.343 158.871 28.983 1.00 76.96 678 ARG A C 1
ATOM 2604 O O . ARG A 1 344 ? 133.202 159.325 28.869 1.00 77.12 678 ARG A O 1
ATOM 2612 N N . THR A 1 345 ? 134.617 157.599 29.331 1.00 75.81 679 THR A N 1
ATOM 2613 C CA . THR A 1 345 ? 133.599 156.570 29.521 1.00 76.22 679 THR A CA 1
ATOM 2614 C C . THR A 1 345 ? 132.713 156.874 30.764 1.00 79.87 679 THR A C 1
ATOM 2615 O O . THR A 1 345 ? 131.506 156.613 30.696 1.00 78.83 679 THR A O 1
ATOM 2619 N N . ALA A 1 346 ? 133.291 157.478 31.852 1.00 76.04 680 ALA A N 1
ATOM 2620 C CA . ALA A 1 346 ? 132.557 157.849 33.076 1.00 75.40 680 ALA A CA 1
ATOM 2621 C C . ALA A 1 346 ? 131.388 158.769 32.752 1.00 81.07 680 ALA A C 1
ATOM 2622 O O . ALA A 1 346 ? 130.243 158.432 33.064 1.00 80.99 680 ALA A O 1
ATOM 2624 N N . VAL A 1 347 ? 131.676 159.898 32.067 1.00 78.25 681 VAL A N 1
ATOM 2625 C CA . VAL A 1 347 ? 130.698 160.912 31.663 1.00 78.20 681 VAL A CA 1
ATOM 2626 C C . VAL A 1 347 ? 129.661 160.331 30.685 1.00 82.07 681 VAL A C 1
ATOM 2627 O O . VAL A 1 347 ? 128.473 160.588 30.873 1.00 82.17 681 VAL A O 1
ATOM 2631 N N . ILE A 1 348 ? 130.095 159.525 29.681 1.00 77.86 682 ILE A N 1
ATOM 2632 C CA . ILE A 1 348 ? 129.187 158.897 28.710 1.00 77.42 682 ILE A CA 1
ATOM 2633 C C . ILE A 1 348 ? 128.120 158.061 29.439 1.00 83.09 682 ILE A C 1
ATOM 2634 O O . ILE A 1 348 ? 126.948 158.430 29.394 1.00 82.77 682 ILE A O 1
ATOM 2639 N N . ASN A 1 349 ? 128.545 156.999 30.170 1.00 81.01 683 ASN A N 1
ATOM 2640 C CA . ASN A 1 349 ? 127.699 156.081 30.948 1.00 80.97 683 ASN A CA 1
ATOM 2641 C C . ASN A 1 349 ? 126.736 156.791 31.910 1.00 85.92 683 ASN A C 1
ATOM 2642 O O . ASN A 1 349 ? 125.561 156.417 31.960 1.00 85.70 683 ASN A O 1
ATOM 2647 N N . ALA A 1 350 ? 127.225 157.808 32.664 1.00 82.45 684 ALA A N 1
ATOM 2648 C CA . ALA A 1 350 ? 126.394 158.554 33.609 1.00 82.45 684 ALA A CA 1
ATOM 2649 C C . ALA A 1 350 ? 125.224 159.201 32.875 1.00 87.32 684 ALA A C 1
ATOM 2650 O O . ALA A 1 350 ? 124.072 158.859 33.153 1.00 87.27 684 ALA A O 1
ATOM 2652 N N . ALA A 1 351 ? 125.532 160.042 31.871 1.00 84.60 685 ALA A N 1
ATOM 2653 C CA . ALA A 1 351 ? 124.578 160.771 31.032 1.00 84.60 685 ALA A CA 1
ATOM 2654 C C . ALA A 1 351 ? 123.643 159.856 30.226 1.00 88.38 685 ALA A C 1
ATOM 2655 O O . ALA A 1 351 ? 122.447 160.147 30.150 1.00 87.92 685 ALA A O 1
ATOM 2657 N N . SER A 1 352 ? 124.174 158.750 29.647 1.00 84.47 686 SER A N 1
ATOM 2658 C CA . SER A 1 352 ? 123.383 157.787 28.869 1.00 84.25 686 SER A CA 1
ATOM 2659 C C . SER A 1 352 ? 122.469 156.918 29.758 1.00 89.89 686 SER A C 1
ATOM 2660 O O . SER A 1 352 ? 121.609 156.198 29.233 1.00 90.17 686 SER A O 1
ATOM 2663 N N . GLY A 1 353 ? 122.662 157.012 31.083 1.00 86.33 687 GLY A N 1
ATOM 2664 C CA . GLY A 1 353 ? 121.890 156.296 32.093 1.00 85.92 687 GLY A CA 1
ATOM 2665 C C . GLY A 1 353 ? 122.345 154.877 32.375 1.00 89.61 687 GLY A C 1
ATOM 2666 O O . GLY A 1 353 ? 121.796 154.227 33.270 1.00 90.11 687 GLY A O 1
ATOM 2667 N N . ARG A 1 354 ? 123.363 154.391 31.625 1.00 84.46 688 ARG A N 1
ATOM 2668 C CA . ARG A 1 354 ? 123.932 153.045 31.742 1.00 83.26 688 ARG A CA 1
ATOM 2669 C C . ARG A 1 354 ? 124.601 152.764 33.084 1.00 86.27 688 ARG A C 1
ATOM 2670 O O . ARG A 1 354 ? 124.823 151.599 33.416 1.00 87.15 688 ARG A O 1
ATOM 2678 N N . GLN A 1 355 ? 124.915 153.825 33.849 1.00 80.76 689 GLN A N 1
ATOM 2679 C CA . GLN A 1 355 ? 125.523 153.783 35.179 1.00 80.02 689 GLN A CA 1
ATOM 2680 C C . GLN A 1 355 ? 125.079 155.023 35.945 1.00 83.61 689 GLN A C 1
ATOM 2681 O O . GLN A 1 355 ? 124.797 156.046 35.324 1.00 82.85 689 GLN A O 1
ATOM 2687 N N . THR A 1 356 ? 125.037 154.953 37.287 1.00 80.53 690 THR A N 1
ATOM 2688 C CA . THR A 1 356 ? 124.721 156.135 38.093 1.00 80.27 690 THR A CA 1
ATOM 2689 C C . THR A 1 356 ? 125.998 156.960 38.217 1.00 83.11 690 THR A C 1
ATOM 2690 O O . THR A 1 356 ? 127.080 156.432 37.949 1.00 82.19 690 THR A O 1
ATOM 2694 N N . VAL A 1 357 ? 125.879 158.250 38.586 1.00 80.02 691 VAL A N 1
ATOM 2695 C CA . VAL A 1 357 ? 127.032 159.149 38.761 1.00 80.27 691 VAL A CA 1
ATOM 2696 C C . VAL A 1 357 ? 128.056 158.498 39.719 1.00 85.56 691 VAL A C 1
ATOM 2697 O O . VAL A 1 357 ? 129.209 158.276 39.329 1.00 85.48 691 VAL A O 1
ATOM 2701 N N . ASP A 1 358 ? 127.580 158.106 40.923 1.00 81.92 692 ASP A N 1
ATOM 2702 C CA . ASP A 1 358 ? 128.334 157.472 42.006 1.00 81.35 692 ASP A CA 1
ATOM 2703 C C . ASP A 1 358 ? 129.027 156.166 41.587 1.00 84.31 692 ASP A C 1
ATOM 2704 O O . ASP A 1 358 ? 130.081 155.848 42.143 1.00 83.19 692 ASP A O 1
ATOM 2709 N N . GLU A 1 359 ? 128.454 155.453 40.581 1.00 80.69 693 GLU A N 1
ATOM 2710 C CA . GLU A 1 359 ? 128.951 154.197 39.997 1.00 80.77 693 GLU A CA 1
ATOM 2711 C C . GLU A 1 359 ? 130.081 154.456 38.979 1.00 83.29 693 GLU A C 1
ATOM 2712 O O . GLU A 1 359 ? 131.181 153.920 39.143 1.00 82.35 693 GLU A O 1
ATOM 2718 N N . ALA A 1 360 ? 129.780 155.247 37.905 1.00 78.71 694 ALA A N 1
ATOM 2719 C CA . ALA A 1 360 ? 130.693 155.627 36.810 1.00 77.02 694 ALA A CA 1
ATOM 2720 C C . ALA A 1 360 ? 131.970 156.308 37.317 1.00 75.88 694 ALA A C 1
ATOM 2721 O O . ALA A 1 360 ? 133.063 155.994 36.834 1.00 74.17 694 ALA A O 1
ATOM 2723 N N . LEU A 1 361 ? 131.826 157.211 38.308 1.00 70.05 695 LEU A N 1
ATOM 2724 C CA . LEU A 1 361 ? 132.946 157.910 38.916 1.00 69.46 695 LEU A CA 1
ATOM 2725 C C . LEU A 1 361 ? 133.779 156.987 39.784 1.00 74.69 695 LEU A C 1
ATOM 2726 O O . LEU A 1 361 ? 134.997 157.167 39.844 1.00 75.17 695 LEU A O 1
ATOM 2731 N N . LYS A 1 362 ? 133.136 156.007 40.465 1.00 70.94 696 LYS A N 1
ATOM 2732 C CA . LYS A 1 362 ? 133.815 155.029 41.316 1.00 70.24 696 LYS A CA 1
ATOM 2733 C C . LYS A 1 362 ? 134.821 154.251 40.464 1.00 74.45 696 LYS A C 1
ATOM 2734 O O . LYS A 1 362 ? 135.982 154.119 40.862 1.00 73.98 696 LYS A O 1
ATOM 2740 N N . ASP A 1 363 ? 134.380 153.794 39.269 1.00 71.47 697 ASP A N 1
ATOM 2741 C CA . ASP A 1 363 ? 135.193 153.042 38.314 1.00 72.01 697 ASP A CA 1
ATOM 2742 C C . ASP A 1 363 ? 136.338 153.910 37.773 1.00 76.64 697 ASP A C 1
ATOM 2743 O O . ASP A 1 363 ? 137.499 153.493 37.853 1.00 76.12 697 ASP A O 1
ATOM 2748 N N . ALA A 1 364 ? 136.003 155.117 37.224 1.00 73.10 698 ALA A N 1
ATOM 2749 C CA . ALA A 1 364 ? 136.950 156.093 36.6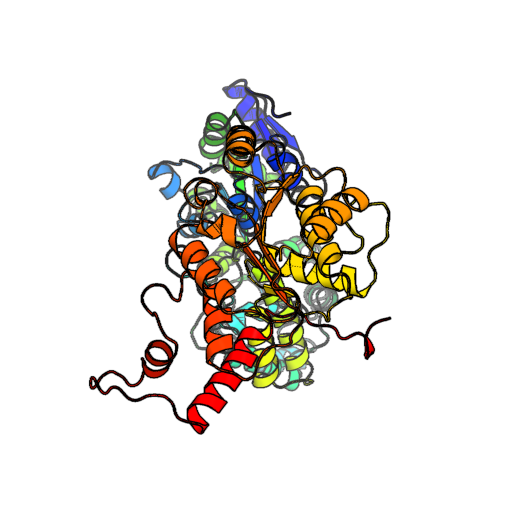63 1.00 72.21 698 ALA A CA 1
ATOM 2750 C C . ALA A 1 364 ? 138.050 156.510 37.669 1.00 74.15 698 ALA A C 1
ATOM 2751 O O . ALA A 1 364 ? 139.209 156.655 37.271 1.00 73.33 698 ALA A O 1
ATOM 2753 N N . GLN A 1 365 ? 137.696 156.663 38.964 1.00 69.39 699 GLN A N 1
ATOM 2754 C CA . GLN A 1 365 ? 138.656 156.991 40.024 1.00 69.25 699 GLN A CA 1
ATOM 2755 C C . GLN A 1 365 ? 139.637 155.826 40.260 1.00 72.29 699 GLN A C 1
ATOM 2756 O O . GLN A 1 365 ? 140.816 156.056 40.544 1.00 71.39 699 GLN A O 1
ATOM 2762 N N . THR A 1 366 ? 139.143 154.586 40.108 1.00 69.00 700 THR A N 1
ATOM 2763 C CA . THR A 1 366 ? 139.917 153.352 40.263 1.00 68.79 700 THR A CA 1
ATOM 2764 C C . THR A 1 366 ? 140.850 153.194 39.071 1.00 71.41 700 THR A C 1
ATOM 2765 O O . THR A 1 366 ? 142.025 152.871 39.251 1.00 71.40 700 THR A O 1
ATOM 2769 N N . ASN A 1 367 ? 140.321 153.436 37.862 1.00 67.31 701 ASN A N 1
ATOM 2770 C CA . ASN A 1 367 ? 141.035 153.302 36.592 1.00 67.13 701 ASN A CA 1
ATOM 2771 C C . ASN A 1 367 ? 142.149 154.337 36.376 1.00 70.18 701 ASN A C 1
ATOM 2772 O O . ASN A 1 367 ? 143.191 153.983 35.828 1.00 70.17 701 ASN A O 1
ATOM 2777 N N . ALA A 1 368 ? 141.945 155.593 36.799 1.00 66.31 702 ALA A N 1
ATOM 2778 C CA . ALA A 1 368 ? 142.942 156.667 36.670 1.00 65.62 702 ALA A CA 1
ATOM 2779 C C . ALA A 1 368 ? 144.118 156.471 37.636 1.00 68.04 702 ALA A C 1
ATOM 2780 O O . ALA A 1 368 ? 145.242 156.880 37.331 1.00 67.88 702 ALA A O 1
ATOM 2782 N N . ALA A 1 369 ? 143.850 155.867 38.803 1.00 62.90 703 ALA A N 1
ATOM 2783 C CA . ALA A 1 369 ? 144.855 155.622 39.824 1.00 62.41 703 ALA A CA 1
ATOM 2784 C C . ALA A 1 369 ? 145.511 154.240 39.675 1.00 66.37 703 ALA A C 1
ATOM 2785 O O . ALA A 1 369 ? 146.442 153.936 40.423 1.00 66.17 703 ALA A O 1
ATOM 2787 N N . ALA A 1 370 ? 145.050 153.416 38.696 1.00 62.55 704 ALA A N 1
ATOM 2788 C CA . ALA A 1 370 ? 145.588 152.070 38.413 1.00 62.08 704 ALA A CA 1
ATOM 2789 C C . ALA A 1 370 ? 147.104 152.097 38.150 1.00 65.74 704 ALA A C 1
ATOM 2790 O O . ALA A 1 370 ? 147.572 153.005 37.461 1.00 66.78 704 ALA A O 1
ATOM 2792 N N . ALA A 1 371 ? 147.863 151.138 38.730 1.00 60.70 705 ALA A N 1
ATOM 2793 C CA . ALA A 1 371 ? 149.327 151.053 38.603 1.00 60.20 705 ALA A CA 1
ATOM 2794 C C . ALA A 1 371 ? 149.801 151.041 37.148 1.00 65.33 705 ALA A C 1
ATOM 2795 O O . ALA A 1 371 ? 150.693 151.816 36.794 1.00 64.29 705 ALA A O 1
ATOM 2797 N N . HIS A 1 372 ? 149.169 150.204 36.298 1.00 63.05 706 HIS A N 1
ATOM 2798 C CA . HIS A 1 372 ? 149.489 150.116 34.874 1.00 62.89 706 HIS A CA 1
ATOM 2799 C C . HIS A 1 372 ? 148.729 151.217 34.126 1.00 67.09 706 HIS A C 1
ATOM 2800 O O . HIS A 1 372 ? 147.906 150.933 33.247 1.00 66.89 706 HIS A O 1
ATOM 2807 N N . ALA A 1 373 ? 148.996 152.479 34.508 1.00 64.03 707 ALA A N 1
ATOM 2808 C CA . ALA A 1 373 ? 148.379 153.680 33.941 1.00 63.99 707 ALA A CA 1
ATOM 2809 C C . ALA A 1 373 ? 148.821 153.861 32.484 1.00 69.44 707 ALA A C 1
ATOM 2810 O O . ALA A 1 373 ? 147.974 153.804 31.584 1.00 68.98 707 ALA A O 1
ATOM 2812 N N . ILE A 1 374 ? 150.152 154.014 32.259 1.00 66.41 708 ILE A N 1
ATOM 2813 C CA . ILE A 1 374 ? 150.764 154.162 30.940 1.00 66.56 708 ILE A CA 1
ATOM 2814 C C . ILE A 1 374 ? 150.618 152.853 30.132 1.00 74.89 708 ILE A C 1
ATOM 2815 O O . ILE A 1 374 ? 151.083 151.792 30.563 1.00 74.90 708 ILE A O 1
ATOM 2820 N N . SER A 1 375 ? 149.987 152.949 28.954 1.00 73.75 709 SER A N 1
ATOM 2821 C CA . SER A 1 375 ? 149.823 151.829 28.038 1.00 74.63 709 SER A CA 1
ATOM 2822 C C . SER A 1 375 ? 150.811 151.938 26.878 1.00 81.52 709 SER A C 1
ATOM 2823 O O . SER A 1 375 ? 151.134 153.039 26.427 1.00 81.47 709 SER A O 1
ATOM 2826 N N . GLU A 1 376 ? 151.307 150.792 26.415 1.00 80.38 710 GLU A N 1
ATOM 2827 C CA . GLU A 1 376 ? 152.217 150.698 25.280 1.00 81.35 710 GLU A CA 1
ATOM 2828 C C . GLU A 1 376 ? 152.023 149.333 24.643 1.00 88.45 710 GLU A C 1
ATOM 2829 O O . GLU A 1 376 ? 152.338 148.308 25.258 1.00 88.55 710 GLU A O 1
ATOM 2835 N N . ARG A 1 377 ? 151.441 149.329 23.433 1.00 87.03 711 ARG A N 1
ATOM 2836 C CA . ARG A 1 377 ? 151.162 148.136 22.635 1.00 87.75 711 ARG A CA 1
ATOM 2837 C C . ARG A 1 377 ? 152.478 147.517 22.156 1.00 92.58 711 ARG A C 1
ATOM 2838 O O . ARG A 1 377 ? 153.421 148.233 21.799 1.00 91.91 711 ARG A O 1
ATOM 2846 N N . VAL A 1 378 ? 152.544 146.184 22.209 1.00 90.13 712 VAL A N 1
ATOM 2847 C CA . VAL A 1 378 ? 153.678 145.387 21.759 1.00 90.49 712 VAL A CA 1
ATOM 2848 C C . VAL A 1 378 ? 153.075 144.408 20.728 1.00 96.84 712 VAL A C 1
ATOM 2849 O O . VAL A 1 378 ? 152.398 143.443 21.104 1.00 96.41 712 VAL A O 1
ATOM 2853 N N . GLU A 1 379 ? 153.221 144.756 19.425 1.00 95.14 713 GLU A N 1
ATOM 2854 C CA . GLU A 1 379 ? 152.693 144.015 18.267 1.00 95.50 713 GLU A CA 1
ATOM 2855 C C . GLU A 1 379 ? 153.547 142.793 17.942 1.00 98.51 713 GLU A C 1
ATOM 2856 O O . GLU A 1 379 ? 153.014 141.682 17.818 1.00 97.82 713 GLU A O 1
ATOM 2862 N N . LYS A 1 380 ? 154.873 143.014 17.783 1.00 94.32 714 LYS A N 1
ATOM 2863 C CA . LYS A 1 380 ? 155.880 141.982 17.516 1.00 93.59 714 LYS A CA 1
ATOM 2864 C C . LYS A 1 380 ? 156.980 142.043 18.567 1.00 96.48 714 LYS A C 1
ATOM 2865 O O . LYS A 1 380 ? 156.960 142.914 19.436 1.00 96.63 714 LYS A O 1
ATOM 2871 N N . GLN A 1 381 ? 157.931 141.113 18.499 1.00 91.62 715 GLN A N 1
ATOM 2872 C CA . GLN A 1 381 ? 159.033 141.040 19.453 1.00 90.81 715 GLN A CA 1
ATOM 2873 C C . GLN A 1 381 ? 160.164 141.984 19.021 1.00 93.71 715 GLN A C 1
ATOM 2874 O O . GLN A 1 381 ? 159.979 142.740 18.067 1.00 93.54 715 GLN A O 1
ATOM 2880 N N . SER A 1 382 ? 161.323 141.949 19.704 1.00 89.35 716 SER A N 1
ATOM 2881 C CA . SER A 1 382 ? 162.486 142.754 19.323 1.00 88.80 716 SER A CA 1
ATOM 2882 C C . SER A 1 382 ? 163.229 142.091 18.159 1.00 93.60 716 SER A C 1
ATOM 2883 O O . SER A 1 382 ? 163.247 140.861 18.047 1.00 93.30 716 SER A O 1
ATOM 2886 N N . ALA A 1 383 ? 163.872 142.917 17.316 1.00 91.07 717 ALA A N 1
ATOM 2887 C CA . ALA A 1 383 ? 164.670 142.490 16.162 1.00 90.99 717 ALA A CA 1
ATOM 2888 C C . ALA A 1 383 ? 165.892 141.680 16.614 1.00 95.29 717 ALA A C 1
ATOM 2889 O O . ALA A 1 383 ? 166.288 140.736 15.923 1.00 95.38 717 ALA A O 1
ATOM 2891 N N . LEU A 1 384 ? 166.446 142.020 17.806 1.00 91.23 718 LEU A N 1
ATOM 2892 C CA . LEU A 1 384 ? 167.593 141.352 18.439 1.00 90.59 718 LEU A CA 1
ATOM 2893 C C . LEU A 1 384 ? 167.221 139.965 18.989 1.00 93.99 718 LEU A C 1
ATOM 2894 O O . LEU A 1 384 ? 168.105 139.215 19.406 1.00 93.26 718 LEU A O 1
ATOM 2899 N N . LEU A 1 385 ? 165.910 139.637 18.996 1.00 90.84 719 LEU A N 1
ATOM 2900 C CA . LEU A 1 385 ? 165.372 138.354 19.433 1.00 90.90 719 LEU A CA 1
ATOM 2901 C C . LEU A 1 385 ? 165.072 137.525 18.175 1.00 97.07 719 LEU A C 1
ATOM 2902 O O . LEU A 1 385 ? 164.051 137.726 17.508 1.00 96.87 719 LEU A O 1
ATOM 2907 N N . ILE A 1 386 ? 166.004 136.616 17.846 1.00 94.95 720 ILE A N 1
ATOM 2908 C CA . ILE A 1 386 ? 165.969 135.751 16.659 1.00 95.02 720 ILE A CA 1
ATOM 2909 C C . ILE A 1 386 ? 166.035 134.239 17.013 1.00 100.27 720 ILE A C 1
ATOM 2910 O O . ILE A 1 386 ? 166.014 133.876 18.193 1.00 100.25 720 ILE A O 1
ATOM 2915 N N . ASN A 1 387 ? 166.087 133.369 15.975 1.00 97.04 721 ASN A N 1
ATOM 2916 C CA . ASN A 1 387 ? 166.144 131.902 16.054 1.00 96.83 721 ASN A CA 1
ATOM 2917 C C . ASN A 1 387 ? 164.941 131.314 16.812 1.00 101.37 721 ASN A C 1
ATOM 2918 O O . ASN A 1 387 ? 165.049 130.290 17.495 1.00 101.06 721 ASN A O 1
ATOM 2923 N N . GLY A 1 388 ? 163.793 131.964 16.633 1.00 98.06 722 GLY A N 1
ATOM 2924 C CA . GLY A 1 388 ? 162.535 131.569 17.248 1.00 97.61 722 GLY A CA 1
ATOM 2925 C C . GLY A 1 388 ? 161.546 132.707 17.364 1.00 100.51 722 GLY A C 1
ATOM 2926 O O . GLY A 1 388 ? 161.929 133.868 17.550 1.00 99.63 722 GLY A O 1
ATOM 2927 N N . THR A 1 389 ? 160.262 132.368 17.260 1.00 97.00 723 THR A N 1
ATOM 2928 C CA . THR A 1 389 ? 159.175 133.327 17.371 1.00 96.89 723 THR A CA 1
ATOM 2929 C C . THR A 1 389 ? 158.446 133.100 18.692 1.00 99.87 723 THR A C 1
ATOM 2930 O O . THR A 1 389 ? 158.034 131.979 19.013 1.00 99.19 723 THR A O 1
ATOM 2934 N N . LEU A 1 390 ? 158.347 134.188 19.464 1.00 95.52 724 LEU A N 1
ATOM 2935 C CA . LEU A 1 390 ? 157.677 134.313 20.749 1.00 94.81 724 LEU A CA 1
ATOM 2936 C C . LEU A 1 390 ? 156.191 133.953 20.567 1.00 97.34 724 LEU A C 1
ATOM 2937 O O . LEU A 1 390 ? 155.562 134.432 19.611 1.00 97.36 724 LEU A O 1
ATOM 2942 N N . LYS A 1 391 ? 155.645 133.084 21.451 1.00 91.63 725 LYS A N 1
ATOM 2943 C CA . LYS A 1 391 ? 154.236 132.659 21.407 1.00 90.16 725 LYS A CA 1
ATOM 2944 C C . LYS A 1 391 ? 153.300 133.807 21.829 1.00 92.09 725 LYS A C 1
ATOM 2945 O O . LYS A 1 391 ? 153.775 134.785 22.411 1.00 91.98 725 LYS A O 1
ATOM 2951 N N . HIS A 1 392 ? 151.989 133.709 21.519 1.00 87.28 726 HIS A N 1
ATOM 2952 C CA . HIS A 1 392 ? 151.013 134.758 21.843 1.00 86.63 726 HIS A CA 1
ATOM 2953 C C . HIS A 1 392 ? 150.988 135.151 23.324 1.00 88.89 726 HIS A C 1
ATOM 2954 O O . HIS A 1 392 ? 150.973 136.346 23.615 1.00 88.75 726 HIS A O 1
ATOM 2961 N N . TYR A 1 393 ? 151.012 134.168 24.246 1.00 83.78 727 TYR A N 1
ATOM 2962 C CA . TYR A 1 393 ? 151.040 134.436 25.685 1.00 82.73 727 TYR A CA 1
ATOM 2963 C C . TYR A 1 393 ? 152.397 134.991 26.134 1.00 84.95 727 TYR A C 1
ATOM 2964 O O . TYR A 1 393 ? 152.464 135.731 27.116 1.00 85.39 727 TYR A O 1
ATOM 2973 N N . GLN A 1 394 ? 153.472 134.626 25.421 1.00 79.37 728 GLN A N 1
ATOM 2974 C CA . GLN A 1 394 ? 154.832 135.081 25.720 1.00 78.35 728 GLN A CA 1
ATOM 2975 C C . GLN A 1 394 ? 155.016 136.529 25.284 1.00 82.07 728 GLN A C 1
ATOM 2976 O O . GLN A 1 394 ? 155.838 137.250 25.855 1.00 82.31 728 GLN A O 1
ATOM 2982 N N . LEU A 1 395 ? 154.251 136.951 24.270 1.00 77.85 729 LEU A N 1
ATOM 2983 C CA . LEU A 1 395 ? 154.266 138.324 23.788 1.00 77.37 729 LEU A CA 1
ATOM 2984 C C . LEU A 1 395 ? 153.400 139.144 24.736 1.00 80.26 729 LEU A C 1
ATOM 2985 O O . LEU A 1 395 ? 153.759 140.271 25.079 1.00 79.85 729 LEU A O 1
ATOM 2990 N N . GLN A 1 396 ? 152.268 138.548 25.184 1.00 75.75 730 GLN A N 1
ATOM 2991 C CA . GLN A 1 396 ? 151.343 139.121 26.157 1.00 74.93 730 GLN A CA 1
ATOM 2992 C C . GLN A 1 396 ? 152.106 139.384 27.466 1.00 78.59 730 GLN A C 1
ATOM 2993 O O . GLN A 1 396 ? 151.857 140.396 28.126 1.00 79.38 730 GLN A O 1
ATOM 2999 N N . GLY A 1 397 ? 153.048 138.486 27.788 1.00 73.11 731 GLY A N 1
ATOM 3000 C CA . GLY A 1 397 ? 153.931 138.572 28.946 1.00 71.74 731 GLY A CA 1
ATOM 3001 C C . GLY A 1 397 ? 154.997 139.637 28.795 1.00 73.09 731 GLY A C 1
ATOM 3002 O O . GLY A 1 397 ? 155.408 140.240 29.781 1.00 71.92 731 GLY A O 1
ATOM 3003 N N . LEU A 1 398 ? 155.445 139.891 27.560 1.00 69.95 732 LEU A N 1
ATOM 3004 C CA . LEU A 1 398 ? 156.440 140.931 27.271 1.00 69.63 732 LEU A CA 1
ATOM 3005 C C . LEU A 1 398 ? 155.805 142.332 27.417 1.00 72.94 732 LEU A C 1
ATOM 3006 O O . LEU A 1 398 ? 156.437 143.246 27.952 1.00 72.45 732 LEU A O 1
ATOM 3011 N N . GLU A 1 399 ? 154.546 142.470 26.958 1.00 69.26 733 GLU A N 1
ATOM 3012 C CA . GLU A 1 399 ? 153.744 143.697 27.004 1.00 69.07 733 GLU A CA 1
ATOM 3013 C C . GLU A 1 399 ? 153.468 144.104 28.460 1.00 72.14 733 GLU A C 1
ATOM 3014 O O . GLU A 1 399 ? 153.500 145.295 28.774 1.00 72.02 733 GLU A O 1
ATOM 3020 N N . TRP A 1 400 ? 153.200 143.107 29.340 1.00 67.21 734 TRP A N 1
ATOM 3021 C CA . TRP A 1 400 ? 152.948 143.314 30.766 1.00 65.59 734 TRP A CA 1
ATOM 3022 C C . TRP A 1 400 ? 154.237 143.695 31.496 1.00 68.60 734 TRP A C 1
ATOM 3023 O O . TRP A 1 400 ? 154.189 144.499 32.431 1.00 68.49 734 TRP A O 1
ATOM 3034 N N . MET A 1 401 ? 155.382 143.140 31.053 1.00 64.17 735 MET A N 1
ATOM 3035 C CA . MET A 1 401 ? 156.696 143.431 31.623 1.00 63.92 735 MET A CA 1
ATOM 3036 C C . MET A 1 401 ? 157.241 144.772 31.174 1.00 68.25 735 MET A C 1
ATOM 3037 O O . MET A 1 401 ? 158.039 145.364 31.906 1.00 68.30 735 MET A O 1
ATOM 3042 N N . VAL A 1 402 ? 156.833 145.264 29.976 1.00 64.77 736 VAL A N 1
ATOM 3043 C CA . VAL A 1 402 ? 157.297 146.590 29.533 1.00 64.18 736 VAL A CA 1
ATOM 3044 C C . VAL A 1 402 ? 156.501 147.659 30.279 1.00 65.99 736 VAL A C 1
ATOM 3045 O O . VAL A 1 402 ? 157.061 148.698 30.657 1.00 64.74 736 VAL A O 1
ATOM 3049 N N . SER A 1 403 ? 155.209 147.333 30.564 1.00 61.56 737 SER A N 1
ATOM 3050 C CA . SER A 1 403 ? 154.249 148.140 31.326 1.00 60.63 737 SER A CA 1
ATOM 3051 C C . SER A 1 403 ? 154.752 148.342 32.752 1.00 62.62 737 SER A C 1
ATOM 3052 O O . SER A 1 403 ? 154.540 149.405 33.334 1.00 62.28 737 SER A O 1
ATOM 3055 N N . LEU A 1 404 ? 155.460 147.335 33.284 1.00 57.68 738 LEU A N 1
ATOM 3056 C CA . LEU A 1 404 ? 156.101 147.382 34.586 1.00 56.82 738 LEU A CA 1
ATOM 3057 C C . LEU A 1 404 ? 157.217 148.402 34.560 1.00 60.66 738 LEU A C 1
ATOM 3058 O O . LEU A 1 404 ? 157.343 149.164 35.503 1.00 59.45 738 LEU A O 1
ATOM 3063 N N . TYR A 1 405 ? 158.045 148.400 33.500 1.00 60.52 739 TYR A N 1
ATOM 3064 C CA . TYR A 1 405 ? 159.174 149.336 33.344 1.00 61.60 739 TYR A CA 1
ATOM 3065 C C . TYR A 1 405 ? 158.684 150.774 33.137 1.00 64.96 739 TYR A C 1
ATOM 3066 O O . TYR A 1 405 ? 159.223 151.702 33.752 1.00 63.57 739 TYR A O 1
ATOM 3075 N N . ASN A 1 406 ? 157.663 150.931 32.257 1.00 62.25 740 ASN A N 1
ATOM 3076 C CA . ASN A 1 406 ? 157.007 152.190 31.881 1.00 62.37 740 ASN A CA 1
ATOM 3077 C C . ASN A 1 406 ? 156.327 152.894 33.050 1.00 66.23 740 ASN A C 1
ATOM 3078 O O . ASN A 1 406 ? 156.329 154.126 33.102 1.00 66.22 740 ASN A O 1
ATOM 3083 N N . ASN A 1 407 ? 155.692 152.118 33.947 1.00 60.98 741 ASN A N 1
ATOM 3084 C CA . ASN A 1 407 ? 154.984 152.659 35.088 1.00 59.32 741 ASN A CA 1
ATOM 3085 C C . ASN A 1 407 ? 155.812 152.601 36.372 1.00 63.15 741 ASN A C 1
ATOM 3086 O O . ASN A 1 407 ? 155.276 152.857 37.451 1.00 64.86 741 ASN A O 1
ATOM 3091 N N . ASN A 1 408 ? 157.128 152.343 36.248 1.00 58.11 742 ASN A N 1
ATOM 3092 C CA . ASN A 1 408 ? 158.105 152.265 37.350 1.00 58.79 742 ASN A CA 1
ATOM 3093 C C . ASN A 1 408 ? 157.666 151.317 38.478 1.00 64.41 742 ASN A C 1
ATOM 3094 O O . ASN A 1 408 ? 157.714 151.671 39.664 1.00 64.48 742 ASN A O 1
ATOM 3099 N N . LEU A 1 409 ? 157.240 150.101 38.082 1.00 61.08 743 LEU A N 1
ATOM 3100 C CA . LEU A 1 409 ? 156.757 149.034 38.960 1.00 60.20 743 LEU A CA 1
ATOM 3101 C C . LEU A 1 409 ? 157.691 147.827 38.956 1.00 64.68 743 LEU A C 1
ATOM 3102 O O . LEU A 1 409 ? 158.288 147.504 37.925 1.00 66.50 743 LEU A O 1
ATOM 3107 N N . ASN A 1 410 ? 157.805 147.155 40.111 1.00 59.01 744 ASN A N 1
ATOM 3108 C CA . ASN A 1 410 ? 158.527 145.892 40.257 1.00 57.25 744 ASN A CA 1
ATOM 3109 C C . ASN A 1 410 ? 157.474 144.804 40.150 1.00 58.96 744 ASN A C 1
ATOM 3110 O O . ASN A 1 410 ? 156.308 145.047 40.473 1.00 57.92 744 ASN A O 1
ATOM 3115 N N . GLY A 1 411 ? 157.848 143.655 39.611 1.00 54.78 745 GLY A N 1
ATOM 3116 C CA . GLY A 1 411 ? 156.868 142.603 39.387 1.00 54.10 745 GLY A CA 1
ATOM 3117 C C . GLY A 1 411 ? 157.343 141.179 39.504 1.00 56.29 745 GLY A C 1
ATOM 3118 O O . GLY A 1 411 ? 158.540 140.913 39.623 1.00 54.84 745 GLY A O 1
ATOM 3119 N N . ILE A 1 412 ? 156.370 140.260 39.457 1.00 53.88 746 ILE A N 1
ATOM 3120 C CA . ILE A 1 412 ? 156.545 138.811 39.548 1.00 53.79 746 ILE A CA 1
ATOM 3121 C C . ILE A 1 412 ? 155.983 138.117 38.318 1.00 61.26 746 ILE A C 1
ATOM 3122 O O . ILE A 1 412 ? 154.805 138.286 37.982 1.00 61.52 746 ILE A O 1
ATOM 3127 N N . LEU A 1 413 ? 156.812 137.301 37.677 1.00 60.04 747 LEU A N 1
ATOM 3128 C CA . LEU A 1 413 ? 156.369 136.453 36.580 1.00 60.57 747 LEU A CA 1
ATOM 3129 C C . LEU A 1 413 ? 156.314 135.045 37.183 1.00 64.74 747 LEU A C 1
ATOM 3130 O O . LEU A 1 413 ? 157.347 134.391 37.357 1.00 63.38 747 LEU A O 1
ATOM 3135 N N . ALA A 1 414 ? 155.103 134.649 37.611 1.00 62.34 748 ALA A N 1
ATOM 3136 C CA . ALA A 1 414 ? 154.825 133.379 38.282 1.00 62.50 748 ALA A CA 1
ATOM 3137 C C . ALA A 1 414 ? 154.283 132.258 37.357 1.00 68.37 748 ALA A C 1
ATOM 3138 O O . ALA A 1 414 ? 153.690 131.287 37.850 1.00 67.96 748 ALA A O 1
ATOM 3140 N N . ASP A 1 415 ? 154.537 132.355 36.034 1.00 66.07 749 ASP A N 1
ATOM 3141 C CA . ASP A 1 415 ? 154.111 131.334 35.068 1.00 66.71 749 ASP A CA 1
ATOM 3142 C C . ASP A 1 415 ? 154.637 129.953 35.495 1.00 73.20 749 ASP A C 1
ATOM 3143 O O . ASP A 1 415 ? 155.701 129.870 36.108 1.00 73.16 749 ASP A O 1
ATOM 3148 N N . GLU A 1 416 ? 153.876 128.881 35.223 1.00 71.45 750 GLU A N 1
ATOM 3149 C CA . GLU A 1 416 ? 154.280 127.522 35.600 1.00 72.00 750 GLU A CA 1
ATOM 3150 C C . GLU A 1 416 ? 155.601 127.157 34.941 1.00 77.73 750 GLU A C 1
ATOM 3151 O O . GLU A 1 416 ? 155.880 127.633 33.838 1.00 76.86 750 GLU A O 1
ATOM 3157 N N . MET A 1 417 ? 156.423 126.328 35.615 1.00 76.30 751 MET A N 1
ATOM 3158 C CA . MET A 1 417 ? 157.713 125.896 35.065 1.00 77.17 751 MET A CA 1
ATOM 3159 C C . MET A 1 417 ? 157.514 125.266 33.683 1.00 80.83 751 MET A C 1
ATOM 3160 O O . MET A 1 417 ? 156.607 124.453 33.496 1.00 79.91 751 MET A O 1
ATOM 3165 N N . GLY A 1 418 ? 158.293 125.730 32.714 1.00 77.62 752 GLY A N 1
ATOM 3166 C CA . GLY A 1 418 ? 158.175 125.273 31.337 1.00 77.05 752 GLY A CA 1
ATOM 3167 C C . GLY A 1 418 ? 157.171 126.058 30.509 1.00 79.30 752 GLY A C 1
ATOM 3168 O O . GLY A 1 418 ? 156.495 125.483 29.649 1.00 78.66 752 GLY A O 1
ATOM 3169 N N . LEU A 1 419 ? 157.068 127.382 30.758 1.00 74.00 753 LEU A N 1
ATOM 3170 C CA . LEU A 1 419 ? 156.227 128.292 29.979 1.00 72.44 753 LEU A CA 1
ATOM 3171 C C . LEU A 1 419 ? 157.113 129.320 29.262 1.00 74.68 753 LEU A C 1
ATOM 3172 O O . LEU A 1 419 ? 156.622 130.258 28.634 1.00 73.96 753 LEU A O 1
ATOM 3177 N N . GLY A 1 420 ? 158.420 129.104 29.344 1.00 70.27 754 GLY A N 1
ATOM 3178 C CA . GLY A 1 420 ? 159.402 129.954 28.695 1.00 69.67 754 GLY A CA 1
ATOM 3179 C C . GLY A 1 420 ? 159.595 131.291 29.368 1.00 72.73 754 GLY A C 1
ATOM 3180 O O . GLY A 1 420 ? 159.716 132.314 28.685 1.00 73.24 754 GLY A O 1
ATOM 3181 N N . LYS A 1 421 ? 159.644 131.291 30.717 1.00 67.02 755 LYS A N 1
ATOM 3182 C CA . LYS A 1 421 ? 159.877 132.499 31.511 1.00 65.44 755 LYS A CA 1
ATOM 3183 C C . LYS A 1 421 ? 161.242 133.079 31.148 1.00 67.31 755 LYS A C 1
ATOM 3184 O O . LYS A 1 421 ? 161.370 134.294 31.012 1.00 66.40 755 LYS A O 1
ATOM 3190 N N . THR A 1 422 ? 162.241 132.186 30.952 1.00 63.30 756 THR A N 1
ATOM 3191 C CA . THR A 1 422 ? 163.617 132.494 30.552 1.00 62.86 756 THR A CA 1
ATOM 3192 C C . THR A 1 422 ? 163.607 133.256 29.215 1.00 65.20 756 THR A C 1
ATOM 3193 O O . THR A 1 422 ? 164.268 134.285 29.089 1.00 63.20 756 THR A O 1
ATOM 3197 N N . ILE A 1 423 ? 162.836 132.756 28.238 1.00 62.37 757 ILE A N 1
ATOM 3198 C CA . ILE A 1 423 ? 162.709 133.382 26.925 1.00 62.88 757 ILE A CA 1
ATOM 3199 C C . ILE A 1 423 ? 161.973 134.718 27.079 1.00 67.09 757 ILE A C 1
ATOM 3200 O O . ILE A 1 423 ? 162.411 135.712 26.505 1.00 67.20 757 ILE A O 1
ATOM 3205 N N . GLN A 1 424 ? 160.903 134.750 27.906 1.00 63.13 758 GLN A N 1
ATOM 3206 C CA . GLN A 1 424 ? 160.122 135.962 28.191 1.00 62.11 758 GLN A CA 1
ATOM 3207 C C . GLN A 1 424 ? 160.975 137.068 28.828 1.00 64.84 758 GLN A C 1
ATOM 3208 O O . GLN A 1 424 ? 160.777 138.238 28.495 1.00 64.80 758 GLN A O 1
ATOM 3214 N N . THR A 1 425 ? 161.948 136.690 29.701 1.00 59.63 759 THR A N 1
ATOM 3215 C CA . THR A 1 425 ? 162.893 137.593 30.373 1.00 59.29 759 THR A CA 1
ATOM 3216 C C . THR A 1 425 ? 163.817 138.176 29.313 1.00 65.49 759 THR A C 1
ATOM 3217 O O . THR A 1 425 ? 163.987 139.392 29.242 1.00 64.86 759 THR A O 1
ATOM 3221 N N . ILE A 1 426 ? 164.400 137.283 28.482 1.00 64.52 760 ILE A N 1
ATOM 3222 C CA . ILE A 1 426 ? 165.327 137.569 27.391 1.00 64.70 760 ILE A CA 1
ATOM 3223 C C . ILE A 1 426 ? 164.681 138.527 26.414 1.00 69.43 760 ILE A C 1
ATOM 3224 O O . ILE A 1 426 ? 165.334 139.479 25.989 1.00 68.94 760 ILE A O 1
ATOM 3229 N N . ALA A 1 427 ? 163.381 138.308 26.116 1.00 67.52 761 ALA A N 1
ATOM 3230 C CA . ALA A 1 427 ? 162.575 139.138 25.218 1.00 68.09 761 ALA A CA 1
ATOM 3231 C C . ALA A 1 427 ? 162.360 140.540 25.777 1.00 74.88 761 ALA A C 1
ATOM 3232 O O . ALA A 1 427 ? 162.214 141.482 24.995 1.00 75.91 761 ALA A O 1
ATOM 3234 N N . LEU A 1 428 ? 162.356 140.688 27.116 1.00 71.84 762 LEU A N 1
ATOM 3235 C CA . LEU A 1 428 ? 162.202 141.997 27.747 1.00 71.86 762 LEU A CA 1
ATOM 3236 C C . LEU A 1 428 ? 163.470 142.809 27.539 1.00 74.79 762 LEU A C 1
ATOM 3237 O O . LEU A 1 428 ? 163.390 143.963 27.123 1.00 75.40 762 LEU A O 1
ATOM 3242 N N . ILE A 1 429 ? 164.632 142.191 27.790 1.00 69.40 763 ILE A N 1
ATOM 3243 C CA . ILE A 1 429 ? 165.944 142.820 27.657 1.00 68.12 763 ILE A CA 1
ATOM 3244 C C . ILE A 1 429 ? 166.191 143.310 26.215 1.00 72.71 763 ILE A C 1
ATOM 3245 O O . ILE A 1 429 ? 166.632 144.445 26.025 1.00 71.66 763 ILE A O 1
ATOM 3250 N N . THR A 1 430 ? 165.824 142.488 25.217 1.00 70.74 764 THR A N 1
ATOM 3251 C CA . THR A 1 430 ? 165.983 142.821 23.797 1.00 71.19 764 THR A CA 1
ATOM 3252 C C . THR A 1 430 ? 165.089 144.002 23.357 1.00 78.66 764 THR A C 1
ATOM 3253 O O . THR A 1 430 ? 165.510 144.791 22.513 1.00 78.29 764 THR A O 1
ATOM 3257 N N . TYR A 1 431 ? 163.870 144.113 23.921 1.00 77.91 765 TYR A N 1
ATOM 3258 C CA . TYR A 1 431 ? 162.904 145.175 23.609 1.00 78.97 765 TYR A CA 1
ATOM 3259 C C . TYR A 1 431 ? 163.305 146.474 24.282 1.00 82.62 765 TYR A C 1
ATOM 3260 O O . TYR A 1 431 ? 163.009 147.552 23.771 1.00 81.51 765 TYR A O 1
ATOM 3269 N N . LEU A 1 432 ? 163.990 146.363 25.426 1.00 80.43 766 LEU A N 1
ATOM 3270 C CA . LEU A 1 432 ? 164.468 147.488 26.228 1.00 80.66 766 LEU A CA 1
ATOM 3271 C C . LEU A 1 432 ? 165.746 148.063 25.639 1.00 87.05 766 LEU A C 1
ATOM 3272 O O . LEU A 1 432 ? 166.236 149.075 26.125 1.00 86.62 766 LEU A O 1
ATOM 3277 N N . MET A 1 433 ? 166.280 147.418 24.589 1.00 86.00 767 MET A N 1
ATOM 3278 C CA . MET A 1 433 ? 167.482 147.850 23.879 1.00 86.88 767 MET A CA 1
ATOM 3279 C C . MET A 1 433 ? 167.114 148.382 22.503 1.00 92.37 767 MET A C 1
ATOM 3280 O O . MET A 1 433 ? 167.647 149.406 22.071 1.00 91.74 767 MET A O 1
ATOM 3285 N N . GLU A 1 434 ? 166.186 147.685 21.828 1.00 90.55 768 GLU A N 1
ATOM 3286 C CA . GLU A 1 434 ? 165.686 148.020 20.500 1.00 91.16 768 GLU A CA 1
ATOM 3287 C C . GLU A 1 434 ? 164.795 149.268 20.540 1.00 95.93 768 GLU A C 1
ATOM 3288 O O . GLU A 1 434 ? 165.091 150.233 19.830 1.00 96.11 768 GLU A O 1
ATOM 3294 N N . HIS A 1 435 ? 163.723 149.255 21.370 1.00 92.02 769 HIS A N 1
ATOM 3295 C CA . HIS A 1 435 ? 162.745 150.348 21.445 1.00 91.50 769 HIS A CA 1
ATOM 3296 C C . HIS A 1 435 ? 163.032 151.405 22.536 1.00 94.65 769 HIS A C 1
ATOM 3297 O O . HIS A 1 435 ? 162.439 152.485 22.489 1.00 94.51 769 HIS A O 1
ATOM 3304 N N . LYS A 1 436 ? 163.929 151.110 23.494 1.00 90.61 770 LYS A N 1
ATOM 3305 C CA . LYS A 1 436 ? 164.341 152.038 24.564 1.00 90.36 770 LYS A CA 1
ATOM 3306 C C . LYS A 1 436 ? 165.874 152.085 24.558 1.00 94.98 770 LYS A C 1
ATOM 3307 O O . LYS A 1 436 ? 166.502 151.125 24.113 1.00 95.72 770 LYS A O 1
ATOM 3313 N N . ARG A 1 437 ? 166.485 153.169 25.042 1.00 90.71 771 ARG A N 1
ATOM 3314 C CA . ARG A 1 437 ? 167.951 153.246 25.047 1.00 90.55 771 ARG A CA 1
ATOM 3315 C C . ARG A 1 437 ? 168.534 152.644 26.334 1.00 92.37 771 ARG A C 1
ATOM 3316 O O . ARG A 1 437 ? 169.529 153.142 26.876 1.00 91.85 771 ARG A O 1
ATOM 3324 N N . LEU A 1 438 ? 167.910 151.548 26.808 1.00 87.29 772 LEU A N 1
ATOM 3325 C CA . LEU A 1 438 ? 168.323 150.848 28.021 1.00 86.16 772 LEU A CA 1
ATOM 3326 C C . LEU A 1 438 ? 169.221 149.646 27.710 1.00 88.74 772 LEU A C 1
ATOM 3327 O O . LEU A 1 438 ? 168.754 148.509 27.561 1.00 87.97 772 LEU A O 1
ATOM 3332 N N . ASN A 1 439 ? 170.525 149.937 27.598 1.00 84.01 773 ASN A N 1
ATOM 3333 C CA . ASN A 1 439 ? 171.588 148.967 27.350 1.00 83.10 773 ASN A CA 1
ATOM 3334 C C . ASN A 1 439 ? 172.377 148.753 28.652 1.00 84.60 773 ASN A C 1
ATOM 3335 O O . ASN A 1 439 ? 173.177 147.816 28.728 1.00 83.87 773 ASN A O 1
ATOM 3340 N N . GLY A 1 440 ? 172.128 149.628 29.649 1.00 79.13 774 GLY A N 1
ATOM 3341 C CA . GLY A 1 440 ? 172.752 149.661 30.973 1.00 76.99 774 GLY A CA 1
ATOM 3342 C C . GLY A 1 440 ? 172.915 148.299 31.617 1.00 77.45 774 GLY A C 1
ATOM 3343 O O . GLY A 1 440 ? 172.264 147.347 31.170 1.00 77.89 774 GLY A O 1
ATOM 3344 N N . PRO A 1 441 ? 173.775 148.146 32.662 1.00 70.69 775 PRO A N 1
ATOM 3345 C CA . PRO A 1 441 ? 174.016 146.799 33.231 1.00 69.76 775 PRO A CA 1
ATOM 3346 C C . PRO A 1 441 ? 172.792 146.080 33.842 1.00 71.10 775 PRO A C 1
ATOM 3347 O O . PRO A 1 441 ? 172.139 146.613 34.744 1.00 70.66 775 PRO A O 1
ATOM 3351 N N . TYR A 1 442 ? 172.463 144.876 33.303 1.00 64.82 776 TYR A N 1
ATOM 3352 C CA . TYR A 1 442 ? 171.362 144.031 33.802 1.00 63.07 776 TYR A CA 1
ATOM 3353 C C . TYR A 1 442 ? 171.946 142.956 34.710 1.00 62.72 776 TYR A C 1
ATOM 3354 O O . TYR A 1 442 ? 172.907 142.286 34.325 1.00 62.33 776 TYR A O 1
ATOM 3363 N N . LEU A 1 443 ? 171.358 142.777 35.901 1.00 55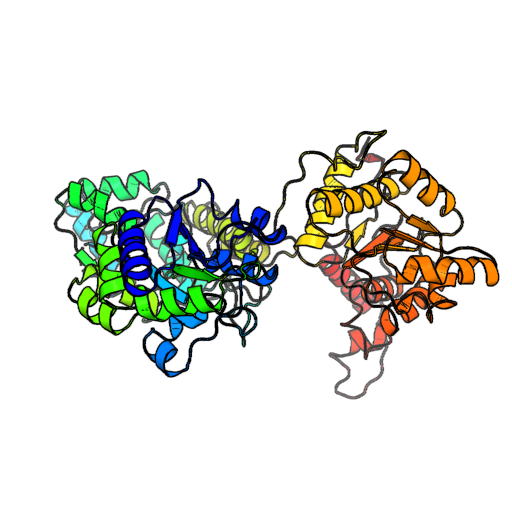.77 777 LEU A N 1
ATOM 3364 C CA . LEU A 1 443 ? 171.778 141.740 36.841 1.00 53.78 777 LEU A CA 1
ATOM 3365 C C . LEU A 1 443 ? 170.771 140.594 36.746 1.00 57.95 777 LEU A C 1
ATOM 3366 O O . LEU A 1 443 ? 169.564 140.842 36.714 1.00 57.55 777 LEU A O 1
ATOM 3371 N N . ILE A 1 444 ? 171.274 139.348 36.569 1.00 53.05 778 ILE A N 1
ATOM 3372 C CA . ILE A 1 444 ? 170.431 138.162 36.463 1.00 50.91 778 ILE A CA 1
ATOM 3373 C C . ILE A 1 444 ? 170.959 137.109 37.424 1.00 53.43 778 ILE A C 1
ATOM 3374 O O . ILE A 1 444 ? 172.080 136.643 37.255 1.00 51.91 778 ILE A O 1
ATOM 3379 N N . ILE A 1 445 ? 170.185 136.841 38.512 1.00 50.28 779 ILE A N 1
ATOM 3380 C CA . ILE A 1 445 ? 170.520 135.885 39.581 1.00 49.19 779 ILE A CA 1
ATOM 3381 C C . ILE A 1 445 ? 169.670 134.661 39.400 1.00 56.07 779 IL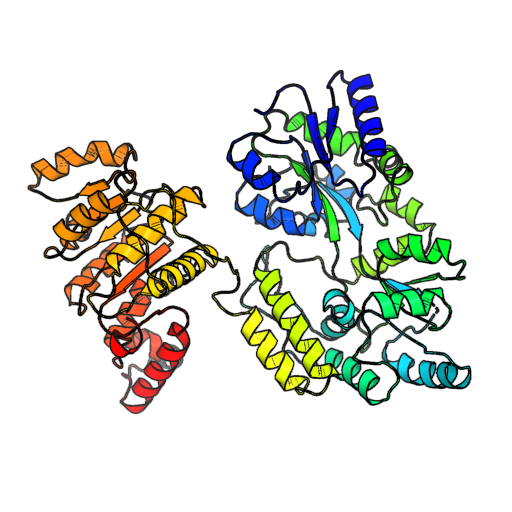E A C 1
ATOM 3382 O O . ILE A 1 445 ? 168.460 134.689 39.621 1.00 57.85 779 ILE A O 1
ATOM 3387 N N . VAL A 1 446 ? 170.315 133.590 38.945 1.00 51.66 780 VAL A N 1
ATOM 3388 C CA . VAL A 1 446 ? 169.670 132.333 38.615 1.00 49.82 780 VAL A CA 1
ATOM 3389 C C . VAL A 1 446 ? 170.114 131.181 39.534 1.00 54.62 780 VAL A C 1
ATOM 3390 O O . VAL A 1 446 ? 171.121 131.302 40.249 1.00 54.17 780 VAL A O 1
ATOM 3394 N N . PRO A 1 447 ? 169.392 130.034 39.534 1.00 52.37 781 PRO A N 1
ATOM 3395 C CA . PRO A 1 447 ? 169.887 128.876 40.290 1.00 52.73 781 PRO A CA 1
ATOM 3396 C C . PRO A 1 447 ? 171.085 128.271 39.535 1.00 56.19 781 PRO A C 1
ATOM 3397 O O . PRO A 1 447 ? 171.163 128.338 38.295 1.00 55.16 781 PRO A O 1
ATOM 3401 N N . LEU A 1 448 ? 172.022 127.685 40.285 1.00 52.59 782 LEU A N 1
ATOM 3402 C CA . LEU A 1 448 ? 173.209 127.066 39.693 1.00 51.58 782 LEU A CA 1
ATOM 3403 C C . LEU A 1 448 ? 172.853 126.027 38.598 1.00 59.10 782 LEU A C 1
ATOM 3404 O O . LEU A 1 448 ? 173.418 126.080 37.509 1.00 60.73 782 LEU A O 1
ATOM 3409 N N . SER A 1 449 ? 171.861 125.164 38.867 1.00 56.29 783 SER A N 1
ATOM 3410 C CA . SER A 1 449 ? 171.348 124.124 37.978 1.00 56.14 783 SER A CA 1
ATOM 3411 C C . SER A 1 449 ? 170.934 124.646 36.600 1.00 62.67 783 SER A C 1
ATOM 3412 O O . SER A 1 449 ? 171.300 124.035 35.597 1.00 65.10 783 SER A O 1
ATOM 3415 N N . THR A 1 450 ? 170.273 125.804 36.527 1.00 57.61 784 THR A N 1
ATOM 3416 C CA . THR A 1 450 ? 169.870 126.308 35.223 1.00 57.00 784 THR A CA 1
ATOM 3417 C C . THR A 1 450 ? 170.777 127.434 34.693 1.00 61.36 784 THR A C 1
ATOM 3418 O O . THR A 1 450 ? 170.485 127.964 33.618 1.00 61.60 784 THR A O 1
ATOM 3422 N N . LEU A 1 451 ? 171.909 127.736 35.378 1.00 57.36 785 LEU A N 1
ATOM 3423 C CA . LEU A 1 451 ? 172.858 128.780 34.944 1.00 57.25 785 LEU A CA 1
ATOM 3424 C C . LEU A 1 451 ? 173.299 128.607 33.504 1.00 64.31 785 LEU A C 1
ATOM 3425 O O . LEU A 1 451 ? 173.206 129.540 32.712 1.00 63.63 785 LEU A O 1
ATOM 3430 N N . SER A 1 452 ? 173.760 127.403 33.173 1.00 63.96 786 SER A N 1
ATOM 3431 C CA . SER A 1 452 ? 174.231 127.051 31.847 1.00 64.32 786 SER A CA 1
ATOM 3432 C C . SER A 1 452 ? 173.112 127.041 30.810 1.00 69.71 786 SER A C 1
ATOM 3433 O O . SER A 1 452 ? 173.390 127.307 29.649 1.00 69.76 786 SER A O 1
ATOM 3436 N N . ASN A 1 453 ? 171.851 126.823 31.220 1.00 67.89 787 ASN A N 1
ATOM 3437 C CA . ASN A 1 453 ? 170.728 126.885 30.283 1.00 68.87 787 ASN A CA 1
ATOM 3438 C C . ASN A 1 453 ? 170.425 128.337 29.921 1.00 75.72 787 ASN A C 1
ATOM 3439 O O . ASN A 1 453 ? 169.967 128.594 28.811 1.00 75.12 787 ASN A O 1
ATOM 3444 N N . TRP A 1 454 ? 170.666 129.275 30.867 1.00 74.32 788 TRP A N 1
ATOM 3445 C CA . TRP A 1 454 ? 170.458 130.711 30.687 1.00 75.22 788 TRP A CA 1
ATOM 3446 C C . TRP A 1 454 ? 171.530 131.245 29.728 1.00 80.57 788 TRP A C 1
ATOM 3447 O O . TRP A 1 454 ? 171.194 131.924 28.753 1.00 79.79 788 TRP A O 1
ATOM 3458 N N . THR A 1 455 ? 172.818 130.890 29.978 1.00 78.26 789 THR A N 1
ATOM 3459 C CA . THR A 1 455 ? 173.937 131.282 29.117 1.00 78.50 789 THR A CA 1
ATOM 3460 C C . THR A 1 455 ? 173.695 130.736 27.706 1.00 84.52 789 THR A C 1
ATOM 3461 O O . THR A 1 455 ? 173.898 131.467 26.744 1.00 84.74 789 THR A O 1
ATOM 3465 N N . TYR A 1 456 ? 173.156 129.502 27.595 1.00 82.13 790 TYR A N 1
ATOM 3466 C CA . TYR A 1 456 ? 172.839 128.862 26.318 1.00 82.73 790 TYR A CA 1
ATOM 3467 C C . TYR A 1 456 ? 171.621 129.506 25.620 1.00 85.42 790 TYR A C 1
ATOM 3468 O O . TYR A 1 456 ? 171.698 129.782 24.419 1.00 84.88 790 TYR A O 1
ATOM 3477 N N . GLU A 1 457 ? 170.509 129.748 26.352 1.00 81.01 791 GLU A N 1
ATOM 3478 C CA . GLU A 1 457 ? 169.302 130.352 25.760 1.00 79.93 791 GLU A CA 1
ATOM 3479 C C . GLU A 1 457 ? 169.560 131.762 25.222 1.00 82.30 791 GLU A C 1
ATOM 3480 O O . GLU A 1 457 ? 168.945 132.158 24.228 1.00 81.67 791 GLU A O 1
ATOM 3486 N N . PHE A 1 458 ? 170.502 132.497 25.852 1.00 77.75 792 PHE A N 1
ATOM 3487 C CA . PHE A 1 458 ? 170.885 133.835 25.405 1.00 77.14 792 PHE A CA 1
ATOM 3488 C C . PHE A 1 458 ? 171.618 133.722 24.082 1.00 79.44 792 PHE A C 1
ATOM 3489 O O . PHE A 1 458 ? 171.324 134.480 23.164 1.00 78.59 792 PHE A O 1
ATOM 3497 N N . ASP A 1 459 ? 172.528 132.727 23.973 1.00 75.06 793 ASP A N 1
ATOM 3498 C CA . ASP A 1 459 ? 173.306 132.423 22.771 1.00 73.48 793 ASP A CA 1
ATOM 3499 C C . ASP A 1 459 ? 172.389 132.072 21.592 1.00 76.06 793 ASP A C 1
ATOM 3500 O O . ASP A 1 459 ? 172.635 132.536 20.483 1.00 75.38 793 ASP A O 1
ATOM 3505 N N . LYS A 1 460 ? 171.305 131.318 21.843 1.00 72.57 794 LYS A N 1
ATOM 3506 C CA . LYS A 1 460 ? 170.340 130.949 20.802 1.00 72.71 794 LYS A CA 1
ATOM 3507 C C . LYS A 1 460 ? 169.493 132.135 20.328 1.00 78.91 794 LYS A C 1
ATOM 3508 O O . LYS A 1 460 ? 169.467 132.427 19.133 1.00 78.84 794 LYS A O 1
ATOM 3514 N N . TRP A 1 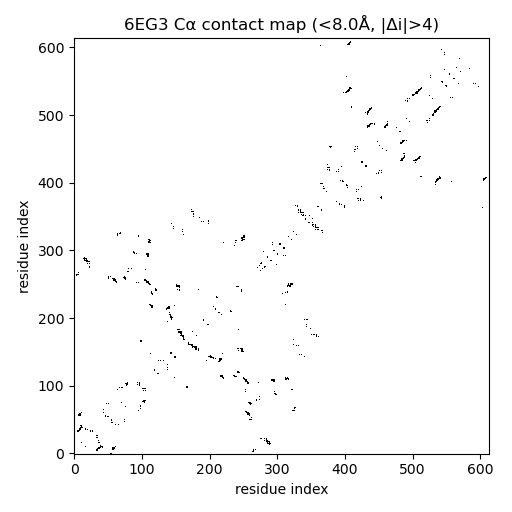461 ? 168.796 132.794 21.272 1.00 76.58 795 TRP A N 1
ATOM 3515 C CA . TRP A 1 461 ? 167.812 133.844 21.028 1.00 76.40 795 TRP A CA 1
ATOM 3516 C C . TRP A 1 461 ? 168.349 135.258 20.795 1.00 80.11 795 TRP A C 1
ATOM 3517 O O . TRP A 1 461 ? 167.767 135.997 19.993 1.00 79.79 795 TRP A O 1
ATOM 3528 N N . ALA A 1 462 ? 169.400 135.661 21.518 1.00 75.65 796 ALA A N 1
ATOM 3529 C CA . ALA A 1 462 ? 169.946 137.004 21.367 1.00 75.04 796 ALA A CA 1
ATOM 3530 C C . ALA A 1 462 ? 171.471 136.976 21.425 1.00 78.71 796 ALA A C 1
ATOM 3531 O O . ALA A 1 462 ? 172.074 137.222 22.484 1.00 77.71 796 ALA A O 1
ATOM 3533 N N . PRO A 1 463 ? 172.112 136.624 20.283 1.00 75.44 797 PRO A N 1
ATOM 3534 C CA . PRO A 1 463 ? 173.583 136.569 20.255 1.00 75.27 797 PRO A CA 1
ATOM 3535 C C . PRO A 1 463 ? 174.190 137.962 20.416 1.00 81.60 797 PRO A C 1
ATOM 3536 O O . PRO A 1 463 ? 175.296 138.084 20.961 1.00 81.96 797 PRO A O 1
ATOM 3540 N N . SER A 1 464 ? 173.426 139.013 19.992 1.00 78.30 798 SER A N 1
ATOM 3541 C CA . SER A 1 464 ? 173.758 140.439 20.071 1.00 77.75 798 SER A CA 1
ATOM 3542 C C . SER A 1 464 ? 174.195 140.829 21.489 1.00 81.43 798 SER A C 1
ATOM 3543 O O . SER A 1 464 ? 175.224 141.492 21.650 1.00 80.94 798 SER A O 1
ATOM 3546 N N . VAL A 1 465 ? 173.418 140.374 22.506 1.00 77.35 799 VAL A N 1
ATOM 3547 C CA . VAL A 1 465 ? 173.599 140.644 23.936 1.00 76.34 799 VAL A CA 1
ATOM 3548 C C . VAL A 1 465 ? 174.907 140.056 24.442 1.00 78.68 799 VAL A C 1
ATOM 3549 O O . VAL A 1 465 ? 175.052 138.829 24.516 1.00 77.91 799 VAL A O 1
ATOM 3553 N N . VAL A 1 466 ? 175.860 140.942 24.776 1.00 74.68 800 VAL A N 1
ATOM 3554 C CA . VAL A 1 466 ? 177.157 140.526 25.304 1.00 74.24 800 VAL A CA 1
ATOM 3555 C C . VAL A 1 466 ? 177.025 140.377 26.815 1.00 76.27 800 VAL A C 1
ATOM 3556 O O . VAL A 1 466 ? 176.676 141.324 27.520 1.00 75.29 800 VAL A O 1
ATOM 3560 N N . LYS A 1 467 ? 177.222 139.148 27.282 1.00 71.89 801 LYS A N 1
ATOM 3561 C CA . LYS A 1 467 ? 177.059 138.766 28.679 1.00 71.31 801 LYS A CA 1
ATOM 3562 C C . LYS A 1 467 ? 178.326 138.268 29.330 1.00 73.18 801 LYS A C 1
ATOM 3563 O O . LYS A 1 467 ? 179.185 137.688 28.669 1.00 73.78 801 LYS A O 1
ATOM 3569 N N . ILE A 1 468 ? 178.422 138.493 30.639 1.00 67.14 802 ILE A N 1
ATOM 3570 C CA . ILE A 1 468 ? 179.499 138.014 31.493 1.00 66.11 802 ILE A CA 1
ATOM 3571 C C . ILE A 1 468 ? 178.861 136.900 32.348 1.00 71.31 802 ILE A C 1
ATOM 3572 O O . ILE A 1 468 ? 177.678 136.984 32.695 1.00 71.93 802 ILE A O 1
ATOM 3577 N N . SER A 1 469 ? 179.633 135.859 32.673 1.00 66.36 803 SER A N 1
ATOM 3578 C CA . SER A 1 469 ? 179.157 134.805 33.549 1.00 65.14 803 SER A CA 1
ATOM 3579 C C . SER A 1 469 ? 180.042 134.840 34.789 1.00 65.53 803 SER A C 1
ATOM 3580 O O . SER A 1 469 ? 181.183 134.366 34.771 1.00 65.09 803 SER A O 1
ATOM 3583 N N . TYR A 1 470 ? 179.548 135.514 35.837 1.00 59.17 804 TYR A N 1
ATOM 3584 C CA . TYR A 1 470 ? 180.309 135.654 37.061 1.00 57.88 804 TYR A CA 1
ATOM 3585 C C . TYR A 1 470 ? 180.334 134.322 37.812 1.00 63.57 804 TYR A C 1
ATOM 3586 O O . TYR A 1 470 ? 179.462 134.020 38.633 1.00 64.78 804 TYR A O 1
ATOM 3595 N N . LYS A 1 471 ? 181.313 133.492 37.443 1.00 59.73 805 LYS A N 1
ATOM 3596 C CA . LYS A 1 471 ? 181.497 132.139 37.959 1.00 59.27 805 LYS A CA 1
ATOM 3597 C C . LYS A 1 471 ? 182.954 131.721 37.896 1.00 63.56 805 LYS A C 1
ATOM 3598 O O . LYS A 1 471 ? 183.691 132.164 37.006 1.00 63.95 805 LYS A O 1
ATOM 3604 N N . GLY A 1 472 ? 183.351 130.859 38.819 1.00 59.36 806 GLY A N 1
ATOM 3605 C CA . GLY A 1 472 ? 184.702 130.327 38.828 1.00 59.35 806 GLY A CA 1
ATOM 3606 C C . GLY A 1 472 ? 185.395 130.298 40.162 1.00 65.15 806 GLY A C 1
ATOM 3607 O O . GLY A 1 472 ? 184.778 130.491 41.210 1.00 64.26 806 GLY A O 1
ATOM 3608 N N . THR A 1 473 ? 186.692 129.991 40.103 1.00 64.68 807 THR A N 1
ATOM 3609 C CA . THR A 1 473 ? 187.646 129.971 41.207 1.00 65.87 807 THR A CA 1
ATOM 3610 C C . THR A 1 473 ? 187.978 131.448 41.535 1.00 71.72 807 THR A C 1
ATOM 3611 O O . THR A 1 473 ? 187.848 132.296 40.640 1.00 71.02 807 THR A O 1
ATOM 3615 N N . PRO A 1 474 ? 188.422 131.793 42.775 1.00 69.79 808 PRO A N 1
ATOM 3616 C CA . PRO A 1 474 ? 188.733 133.210 43.080 1.00 69.95 808 PRO A CA 1
ATOM 3617 C C . PRO A 1 474 ? 189.510 133.965 41.991 1.00 75.42 808 PRO A C 1
ATOM 3618 O O . PRO A 1 474 ? 189.126 135.080 41.631 1.00 74.96 808 PRO A O 1
ATOM 3622 N N . ALA A 1 475 ? 190.561 133.322 41.433 1.00 73.02 809 ALA A N 1
ATOM 3623 C CA . ALA A 1 475 ? 191.422 133.865 40.384 1.00 73.00 809 ALA A CA 1
ATOM 3624 C C . ALA A 1 475 ? 190.677 134.082 39.060 1.00 77.35 809 ALA A C 1
ATOM 3625 O O . ALA A 1 475 ? 190.982 135.031 38.326 1.00 77.50 809 ALA A O 1
ATOM 3627 N N . MET A 1 476 ? 189.706 133.206 38.757 1.00 73.24 810 MET A N 1
ATOM 3628 C CA . MET A 1 476 ? 188.917 133.297 37.531 1.00 72.73 810 MET A CA 1
ATOM 3629 C C . MET A 1 476 ? 187.956 134.449 37.569 1.00 76.18 810 MET A C 1
ATOM 3630 O O . MET A 1 476 ? 187.698 135.056 36.532 1.00 76.65 810 MET A O 1
ATOM 3635 N N . ARG A 1 477 ? 187.409 134.743 38.759 1.00 71.83 811 ARG A N 1
ATOM 3636 C CA . ARG A 1 477 ? 186.493 135.864 38.958 1.00 70.85 811 ARG A CA 1
ATOM 3637 C C . ARG A 1 477 ? 187.304 137.179 38.957 1.00 74.89 811 ARG A C 1
ATOM 3638 O O . ARG A 1 477 ? 186.896 138.126 38.278 1.00 75.18 811 ARG A O 1
ATOM 3646 N N . ARG A 1 478 ? 188.496 137.204 39.628 1.00 69.98 812 ARG A N 1
ATOM 3647 C CA . ARG A 1 478 ? 189.410 138.362 39.642 1.00 69.39 812 ARG A CA 1
ATOM 3648 C C . ARG A 1 478 ? 189.793 138.776 38.219 1.00 72.27 812 ARG A C 1
ATOM 3649 O O . ARG A 1 478 ? 190.087 139.941 37.968 1.00 71.64 812 ARG A O 1
ATOM 3657 N N . SER A 1 479 ? 189.744 137.815 37.292 1.00 68.92 813 SER A N 1
ATOM 3658 C CA . SER A 1 479 ? 190.023 137.987 35.875 1.00 69.09 813 SER A CA 1
ATOM 3659 C C . SER A 1 479 ? 188.905 138.768 35.174 1.00 73.57 813 SER A C 1
ATOM 3660 O O . SER A 1 479 ? 189.170 139.479 34.197 1.00 71.75 813 SER A O 1
ATOM 3663 N N . LEU A 1 480 ? 187.655 138.616 35.660 1.00 72.14 814 LEU A N 1
ATOM 3664 C CA . LEU A 1 480 ? 186.481 139.281 35.075 1.00 72.63 814 LEU A CA 1
ATOM 3665 C C . LEU A 1 480 ? 186.346 140.750 35.477 1.00 77.39 814 LEU A C 1
ATOM 3666 O O . LEU A 1 480 ? 185.690 141.513 34.758 1.00 77.40 814 LEU A O 1
ATOM 3671 N N . VAL A 1 481 ? 186.956 141.133 36.627 1.00 73.84 815 VAL A N 1
ATOM 3672 C CA . VAL A 1 481 ? 186.936 142.474 37.231 1.00 73.92 815 VAL A CA 1
ATOM 3673 C C . VAL A 1 481 ? 187.128 143.615 36.188 1.00 77.59 815 VAL A C 1
ATOM 3674 O O . VAL A 1 481 ? 186.276 144.512 36.155 1.00 76.58 815 VAL A O 1
ATOM 3678 N N . PRO A 1 482 ? 188.171 143.596 35.310 1.00 75.08 816 PRO A N 1
ATOM 3679 C CA . PRO A 1 482 ? 188.335 144.698 34.350 1.00 74.91 816 PRO A CA 1
ATOM 3680 C C . PRO A 1 482 ? 187.205 144.873 33.343 1.00 79.43 816 PRO A C 1
ATOM 3681 O O . PRO A 1 482 ? 186.850 146.021 33.069 1.00 80.18 816 PRO A O 1
ATOM 3685 N N . GLN A 1 483 ? 186.635 143.767 32.807 1.00 74.82 817 GLN A N 1
ATOM 3686 C CA . GLN A 1 483 ? 185.546 143.819 31.817 1.00 74.27 817 GLN A CA 1
ATOM 3687 C C . GLN A 1 483 ? 184.294 144.491 32.379 1.00 79.41 817 GLN A C 1
ATOM 3688 O O . GLN A 1 483 ? 183.556 145.148 31.632 1.00 79.63 817 GLN A O 1
ATOM 3694 N N . LEU A 1 484 ? 184.068 144.323 33.697 1.00 75.59 818 LEU A N 1
ATOM 3695 C CA . LEU A 1 484 ? 182.955 144.914 34.429 1.00 74.87 818 LEU A CA 1
ATOM 3696 C C . LEU A 1 484 ? 183.142 146.418 34.524 1.00 77.00 818 LEU A C 1
ATOM 3697 O O . LEU A 1 484 ? 182.250 147.175 34.124 1.00 76.70 818 LEU A O 1
ATOM 3702 N N . ARG A 1 485 ? 184.320 146.850 35.028 1.00 71.74 819 ARG A N 1
ATOM 3703 C CA . ARG A 1 485 ? 184.667 148.262 35.193 1.00 71.14 819 ARG A CA 1
ATOM 3704 C C . ARG A 1 485 ? 184.508 149.083 33.892 1.00 76.28 819 ARG A C 1
ATOM 3705 O O . ARG A 1 485 ? 184.199 150.273 33.954 1.00 75.92 819 ARG A O 1
ATOM 3713 N N . SER A 1 486 ? 184.653 148.418 32.726 1.00 73.94 820 SER A N 1
ATOM 3714 C CA . SER A 1 486 ? 184.520 148.991 31.384 1.00 74.22 820 SER A CA 1
ATOM 3715 C C . SER A 1 486 ? 183.074 149.291 31.088 1.00 78.65 820 SER A C 1
ATOM 3716 O O . SER A 1 486 ? 182.777 150.292 30.427 1.00 78.89 820 SER A O 1
ATOM 3719 N N . GLY A 1 487 ? 182.201 148.373 31.507 1.00 74.75 821 GLY A N 1
ATOM 3720 C CA . GLY A 1 487 ? 180.774 148.426 31.237 1.00 74.70 821 GLY A CA 1
ATOM 3721 C C . GLY A 1 487 ? 180.492 148.104 29.784 1.00 79.63 821 GLY A C 1
ATOM 3722 O O . GLY A 1 487 ? 179.482 148.552 29.234 1.00 79.69 821 GLY A O 1
ATOM 3723 N N . LYS A 1 488 ? 181.401 147.334 29.147 1.00 77.08 822 LYS A N 1
ATOM 3724 C CA . LYS A 1 488 ? 181.299 146.925 27.738 1.00 77.42 822 LYS A CA 1
ATOM 3725 C C . LYS A 1 488 ? 180.145 145.936 27.533 1.00 81.21 822 LYS A C 1
ATOM 3726 O O . LYS A 1 488 ? 179.513 145.919 26.466 1.00 81.15 822 LYS A O 1
ATOM 3732 N N . PHE A 1 489 ? 179.863 145.139 28.587 1.00 76.26 823 PHE A N 1
ATOM 3733 C CA . PHE A 1 489 ? 178.805 144.134 28.677 1.00 74.87 823 PHE A CA 1
ATOM 3734 C C . PHE A 1 489 ? 177.400 144.742 28.776 1.00 78.03 823 PHE A C 1
ATOM 3735 O O . PHE A 1 489 ? 177.243 145.914 29.123 1.00 78.33 823 PHE A O 1
ATOM 3743 N N . ASN A 1 490 ? 176.382 143.906 28.551 1.00 73.49 824 ASN A N 1
ATOM 3744 C CA . ASN A 1 490 ? 174.972 144.275 28.625 1.00 72.90 824 ASN A CA 1
ATOM 3745 C C . ASN A 1 490 ? 174.269 143.562 29.800 1.00 74.77 824 ASN A C 1
ATOM 3746 O O . ASN A 1 490 ? 173.397 144.153 30.440 1.00 74.90 824 ASN A O 1
ATOM 3751 N N . VAL A 1 491 ? 174.640 142.290 30.063 1.00 68.57 825 VAL A N 1
ATOM 3752 C CA . VAL A 1 491 ? 174.048 141.417 31.086 1.00 67.12 825 VAL A CA 1
ATOM 3753 C C . VAL A 1 491 ? 175.139 140.749 31.942 1.00 67.66 825 VAL A C 1
ATOM 3754 O O . VAL A 1 491 ? 176.251 140.506 31.465 1.00 67.98 825 VAL A O 1
ATOM 3758 N N . LEU A 1 492 ? 174.815 140.452 33.200 1.00 60.46 826 LEU A N 1
ATOM 3759 C CA . LEU A 1 492 ? 175.714 139.707 34.056 1.00 59.40 826 LEU A CA 1
ATOM 3760 C C . LEU A 1 492 ? 174.912 138.610 34.723 1.00 65.24 826 LEU A C 1
ATOM 3761 O O . LEU A 1 492 ? 174.000 138.911 35.498 1.00 66.24 826 LEU A O 1
ATOM 3766 N N . LEU A 1 493 ? 175.250 137.342 34.415 1.00 60.67 827 LEU A N 1
ATOM 3767 C CA . LEU A 1 493 ? 174.622 136.166 34.999 1.00 60.01 827 LEU A CA 1
ATOM 3768 C C . LEU A 1 493 ? 175.501 135.672 36.118 1.00 61.12 827 LEU A C 1
ATOM 3769 O O . LEU A 1 493 ? 176.724 135.638 35.968 1.00 60.88 827 LEU A O 1
ATOM 3774 N N . THR A 1 494 ? 174.883 135.298 37.241 1.00 55.98 828 THR A N 1
ATOM 3775 C CA . THR A 1 494 ? 175.566 134.781 38.428 1.00 55.78 828 THR A CA 1
ATOM 3776 C C . THR A 1 494 ? 174.593 134.047 39.354 1.00 59.39 828 THR A C 1
ATOM 3777 O O . THR A 1 494 ? 173.380 134.134 39.180 1.00 57.96 828 THR A O 1
ATOM 3781 N N . THR A 1 495 ? 175.148 133.290 40.308 1.00 57.07 829 THR A N 1
ATOM 3782 C CA . THR A 1 495 ? 174.401 132.546 41.312 1.00 57.06 829 THR A CA 1
ATOM 3783 C C . THR A 1 495 ? 174.248 133.461 42.540 1.00 59.76 829 THR A C 1
ATOM 3784 O O . THR A 1 495 ? 174.877 134.525 42.585 1.00 60.06 829 THR A O 1
ATOM 3788 N N . TYR A 1 496 ? 173.405 133.067 43.509 1.00 54.02 830 TYR A N 1
ATOM 3789 C CA . TYR A 1 496 ? 173.163 133.839 44.729 1.00 52.87 830 TYR A CA 1
ATOM 3790 C C . TYR A 1 496 ? 174.390 133.989 45.611 1.00 59.43 830 TYR A C 1
ATOM 3791 O O . TYR A 1 496 ? 174.478 134.989 46.316 1.00 60.30 830 TYR A O 1
ATOM 3800 N N . GLU A 1 497 ? 175.293 132.980 45.636 1.00 57.59 831 GLU A N 1
ATOM 3801 C CA . GLU A 1 497 ? 176.466 132.984 46.516 1.00 58.17 831 GLU A CA 1
ATOM 3802 C C . GLU A 1 497 ? 177.483 134.038 46.116 1.00 63.28 831 GLU A C 1
ATOM 3803 O O . GLU A 1 497 ? 178.205 134.531 46.985 1.00 62.87 831 GLU A O 1
ATOM 3809 N N . TYR A 1 498 ? 177.529 134.408 44.817 1.00 60.20 832 TYR A N 1
ATOM 3810 C CA . TYR A 1 498 ? 178.500 135.409 44.389 1.00 60.32 832 TYR A CA 1
ATOM 3811 C C . TYR A 1 498 ? 177.965 136.819 44.599 1.00 63.00 832 TYR A C 1
ATOM 3812 O O . TYR A 1 498 ? 178.739 137.774 44.583 1.00 62.77 832 TYR A O 1
ATOM 3821 N N . ILE A 1 499 ? 176.671 136.945 44.881 1.00 58.41 833 ILE A N 1
ATOM 3822 C CA . ILE A 1 499 ? 176.071 138.235 45.196 1.00 58.04 833 ILE A CA 1
ATOM 3823 C C . ILE A 1 499 ? 176.388 138.543 46.670 1.00 62.09 833 ILE A C 1
ATOM 3824 O O . ILE A 1 499 ? 176.687 139.688 47.022 1.00 61.37 833 ILE A O 1
ATOM 3829 N N . ILE A 1 500 ? 176.372 137.490 47.502 1.00 59.01 834 ILE A N 1
ATOM 3830 C CA . ILE A 1 500 ? 176.622 137.532 48.940 1.00 59.22 834 ILE A CA 1
ATOM 3831 C C . ILE A 1 500 ? 178.119 137.585 49.266 1.00 65.68 834 ILE A C 1
ATOM 3832 O O . ILE A 1 500 ? 178.520 138.398 50.104 1.00 65.66 834 ILE A O 1
ATOM 3837 N N . LYS A 1 501 ? 178.931 136.720 48.614 1.00 63.69 835 LYS A N 1
ATOM 3838 C CA . LYS A 1 501 ? 180.379 136.629 48.848 1.00 63.64 835 LYS A CA 1
ATOM 3839 C C . LYS A 1 501 ? 181.182 137.713 48.133 1.00 67.28 835 LYS A C 1
ATOM 3840 O O . LYS A 1 501 ? 182.072 138.314 48.741 1.00 67.46 835 LYS A O 1
ATOM 3846 N N . ASP A 1 502 ? 180.868 137.966 46.857 1.00 62.92 836 ASP A N 1
ATOM 3847 C CA . ASP A 1 502 ? 181.580 138.962 46.066 1.00 63.09 836 ASP A CA 1
ATOM 3848 C C . ASP A 1 502 ? 180.808 140.294 45.952 1.00 68.82 836 ASP A C 1
ATOM 3849 O O . ASP A 1 502 ? 180.771 140.920 44.875 1.00 67.64 836 ASP A O 1
ATOM 3854 N N . LYS A 1 503 ? 180.212 140.736 47.092 1.00 67.00 837 LYS A N 1
ATOM 3855 C CA . LYS A 1 503 ? 179.468 141.999 47.172 1.00 67.32 837 LYS A CA 1
ATOM 3856 C C . LYS A 1 503 ? 180.387 143.193 46.933 1.00 72.69 837 LYS A C 1
ATOM 3857 O O . LYS A 1 503 ? 180.048 144.065 46.133 1.00 70.59 837 LYS A O 1
ATOM 3863 N N . HIS A 1 504 ? 181.601 143.152 47.529 1.00 72.74 838 HIS A N 1
ATOM 3864 C CA . HIS A 1 504 ? 182.648 144.179 47.432 1.00 74.18 838 HIS A CA 1
ATOM 3865 C C . HIS A 1 504 ? 183.082 144.510 45.982 1.00 76.95 838 HIS A C 1
ATOM 3866 O O . HIS A 1 504 ? 183.834 145.456 45.757 1.00 77.28 838 HIS A O 1
ATOM 3873 N N . ILE A 1 505 ? 182.601 143.744 45.017 1.00 71.72 839 ILE A N 1
ATOM 3874 C CA . ILE A 1 505 ? 182.932 143.943 43.618 1.00 70.96 839 ILE A CA 1
ATOM 3875 C C . ILE A 1 505 ? 181.659 144.159 42.797 1.00 74.89 839 ILE A C 1
ATOM 3876 O O . ILE A 1 505 ? 181.640 145.062 41.958 1.00 74.63 839 ILE A O 1
ATOM 3881 N N . LEU A 1 506 ? 180.596 143.343 43.043 1.00 70.54 840 LEU A N 1
ATOM 3882 C CA . LEU A 1 506 ? 179.346 143.400 42.272 1.00 68.90 840 LEU A CA 1
ATOM 3883 C C . LEU A 1 506 ? 178.377 144.516 42.696 1.00 70.10 840 LEU A C 1
ATOM 3884 O O . LEU A 1 506 ? 177.575 144.968 41.858 1.00 68.12 840 LEU A O 1
ATOM 3889 N N . ALA A 1 507 ? 178.444 144.947 43.991 1.00 65.91 841 ALA A N 1
ATOM 3890 C CA . ALA A 1 507 ? 177.575 145.998 44.546 1.00 65.53 841 ALA A CA 1
ATOM 3891 C C . ALA A 1 507 ? 177.912 147.376 44.008 1.00 68.53 841 ALA A C 1
ATOM 3892 O O . ALA A 1 507 ? 177.033 148.242 43.959 1.00 68.78 841 ALA A O 1
ATOM 3894 N N . LYS A 1 508 ? 179.178 147.556 43.559 1.00 63.42 842 LYS A N 1
ATOM 3895 C CA . LYS A 1 508 ? 179.733 148.787 42.985 1.00 61.95 842 LYS A CA 1
ATOM 3896 C C . LYS A 1 508 ? 179.132 149.188 41.635 1.00 64.48 842 LYS A C 1
ATOM 3897 O O . LYS A 1 508 ? 179.396 150.300 41.168 1.00 65.95 842 LYS A O 1
ATOM 3903 N N . ILE A 1 509 ? 178.327 148.319 41.015 1.00 58.64 843 ILE A N 1
ATOM 3904 C CA . ILE A 1 509 ? 177.725 148.610 39.716 1.00 58.58 843 ILE A CA 1
ATOM 3905 C C . ILE A 1 509 ? 176.298 149.173 39.878 1.00 65.64 843 ILE A C 1
ATOM 3906 O O . ILE A 1 509 ? 175.551 148.759 40.775 1.00 65.20 843 ILE A O 1
ATOM 3911 N N . ARG A 1 510 ? 175.956 150.153 39.022 1.00 64.64 844 ARG A N 1
ATOM 3912 C CA . ARG A 1 510 ? 174.654 150.821 38.991 1.00 65.81 844 ARG A CA 1
ATOM 3913 C C . ARG A 1 510 ? 173.751 150.083 37.992 1.00 69.88 844 ARG A C 1
ATOM 3914 O O . ARG A 1 510 ? 173.546 150.500 36.838 1.00 69.20 844 ARG A O 1
ATOM 3922 N N . TRP A 1 511 ? 173.247 148.941 38.475 1.00 65.82 845 TRP A N 1
ATOM 3923 C CA . TRP A 1 511 ? 172.384 148.005 37.776 1.00 65.30 845 TRP A CA 1
ATOM 3924 C C . TRP A 1 511 ? 171.083 148.681 37.426 1.00 69.99 845 TRP A C 1
ATOM 3925 O O . TRP A 1 511 ? 170.472 149.287 38.301 1.00 70.71 845 TRP A O 1
ATOM 3936 N N . LYS A 1 512 ? 170.686 148.640 36.140 1.00 66.48 846 LYS A N 1
ATOM 3937 C CA . LYS A 1 512 ? 169.441 149.270 35.697 1.00 66.33 846 LYS A CA 1
ATOM 3938 C C . LYS A 1 512 ? 168.282 148.418 36.184 1.00 70.74 846 LYS A C 1
ATOM 3939 O O . LYS A 1 512 ? 167.616 148.780 37.151 1.00 72.10 846 LYS A O 1
ATOM 3945 N N . TYR A 1 513 ? 168.094 147.262 35.551 1.00 65.60 847 TYR A N 1
ATOM 3946 C CA . TYR A 1 513 ? 167.096 146.265 35.873 1.00 64.54 847 TYR A CA 1
ATOM 3947 C C . TYR A 1 513 ? 167.808 145.105 36.563 1.00 66.84 847 TYR A C 1
ATOM 3948 O O . TYR A 1 513 ? 168.963 144.801 36.245 1.00 65.48 847 TYR A O 1
ATOM 3957 N N . MET A 1 514 ? 167.121 144.452 37.499 1.00 63.47 848 MET A N 1
ATOM 3958 C CA . MET A 1 514 ? 167.668 143.301 38.212 1.00 63.23 848 MET A CA 1
ATOM 3959 C C . MET A 1 514 ? 166.652 142.172 38.257 1.00 65.09 848 MET A C 1
ATOM 3960 O O . MET A 1 514 ? 165.480 142.397 38.571 1.00 67.19 848 MET A O 1
ATOM 3965 N N . ILE A 1 515 ? 167.083 140.965 37.898 1.00 56.51 849 ILE A N 1
ATOM 3966 C CA . ILE A 1 515 ? 166.192 139.815 37.861 1.00 53.84 849 ILE A CA 1
ATOM 3967 C C . ILE A 1 515 ? 166.710 138.678 38.752 1.00 54.52 849 ILE A C 1
ATOM 3968 O O . ILE A 1 515 ? 167.903 138.358 38.721 1.00 54.42 849 ILE A O 1
ATOM 3973 N N . VAL A 1 516 ? 165.811 138.119 39.586 1.00 47.23 850 VAL A N 1
ATOM 3974 C CA . VAL A 1 516 ? 166.093 136.978 40.452 1.00 45.73 850 VAL A CA 1
ATOM 3975 C C . VAL A 1 516 ? 165.126 135.879 40.010 1.00 53.70 850 VAL A C 1
ATOM 3976 O O . VAL A 1 516 ? 163.919 136.119 39.950 1.00 54.81 850 VAL A O 1
ATOM 3980 N N . ASP A 1 517 ? 165.659 134.707 39.629 1.00 51.99 851 ASP A N 1
ATOM 3981 C CA . ASP A 1 517 ? 164.865 133.554 39.235 1.00 52.64 851 ASP A CA 1
ATOM 3982 C C . ASP A 1 517 ? 165.053 132.568 40.344 1.00 57.63 851 ASP A C 1
ATOM 3983 O O . ASP A 1 517 ? 166.186 132.157 40.602 1.00 55.93 851 ASP A O 1
ATOM 3988 N N . GLU A 1 518 ? 163.967 132.261 41.067 1.00 57.20 852 GLU A N 1
ATOM 3989 C CA . GLU A 1 518 ? 164.057 131.344 42.206 1.00 58.40 852 GLU A CA 1
ATOM 3990 C C . GLU A 1 518 ? 163.772 129.871 41.828 1.00 65.31 852 GLU A C 1
ATOM 3991 O O . GLU A 1 518 ? 163.924 128.970 42.659 1.00 64.37 852 GLU A O 1
ATOM 3997 N N . GLY A 1 519 ? 163.458 129.655 40.553 1.00 64.67 853 GLY A N 1
ATOM 3998 C CA . GLY A 1 519 ? 163.131 128.350 40.004 1.00 65.60 853 GLY A CA 1
ATOM 3999 C C . GLY A 1 519 ? 161.716 127.993 40.377 1.00 73.42 853 GLY A C 1
ATOM 4000 O O . GLY A 1 519 ? 160.809 128.817 40.214 1.00 72.42 853 GLY A O 1
ATOM 4001 N N . HIS A 1 520 ? 161.534 126.776 40.928 1.00 74.45 854 HIS A N 1
ATOM 4002 C CA . HIS A 1 520 ? 160.235 126.258 41.365 1.00 76.32 854 HIS A CA 1
ATOM 4003 C C . HIS A 1 520 ? 159.775 127.027 42.604 1.00 81.20 854 HIS A C 1
ATOM 4004 O O . HIS A 1 520 ? 158.948 127.932 42.497 1.00 81.34 854 HIS A O 1
ATOM 4011 N N . ARG A 1 521 ? 160.359 126.685 43.765 1.00 77.50 855 ARG A N 1
ATOM 4012 C CA . ARG A 1 521 ? 160.062 127.242 45.079 1.00 77.11 855 ARG A CA 1
ATOM 4013 C C . ARG A 1 521 ? 161.223 128.082 45.567 1.00 78.94 855 ARG A C 1
ATOM 4014 O O . ARG A 1 521 ? 162.372 127.779 45.228 1.00 78.05 855 ARG A O 1
ATOM 4022 N N . MET A 1 522 ? 160.933 129.086 46.438 1.00 74.03 856 MET A N 1
ATOM 4023 C CA . MET A 1 522 ? 161.980 129.865 47.078 1.00 73.24 856 MET A CA 1
ATOM 4024 C C . MET A 1 522 ? 162.575 129.088 48.246 1.00 74.83 856 MET A C 1
ATOM 4025 O O . MET A 1 522 ? 161.940 128.185 48.795 1.00 74.66 856 MET A O 1
ATOM 4030 N N . LYS A 1 523 ? 163.803 129.427 48.600 1.00 69.35 857 LYS A N 1
ATOM 4031 C CA . LYS A 1 523 ? 164.514 128.769 49.669 1.00 68.29 857 LYS A CA 1
ATOM 4032 C C . LYS A 1 523 ? 165.011 129.786 50.671 1.00 71.41 857 LYS A C 1
ATOM 4033 O O . LYS A 1 523 ? 164.911 130.988 50.428 1.00 71.77 857 LYS A O 1
ATOM 4039 N N . ASN A 1 524 ? 165.534 129.304 51.803 1.00 66.29 858 ASN A N 1
ATOM 4040 C CA . ASN A 1 524 ? 166.030 130.108 52.924 1.00 65.82 858 ASN A CA 1
ATOM 4041 C C . ASN A 1 524 ? 167.136 131.112 52.515 1.00 69.29 858 ASN A C 1
ATOM 4042 O O . ASN A 1 524 ? 167.142 132.262 52.972 1.00 69.25 858 ASN A O 1
ATOM 4047 N N . HIS A 1 525 ? 168.022 130.690 51.607 1.00 64.85 859 HIS A N 1
ATOM 4048 C CA . HIS A 1 525 ? 169.123 131.497 51.095 1.00 64.05 859 HIS A CA 1
ATOM 4049 C C . HIS A 1 525 ? 168.643 132.619 50.176 1.00 68.45 859 HIS A C 1
ATOM 4050 O O . HIS A 1 525 ? 169.438 133.495 49.839 1.00 68.53 859 HIS A O 1
ATOM 4057 N N . HIS A 1 526 ? 167.352 132.614 49.775 1.00 65.11 860 HIS A N 1
ATOM 4058 C CA . HIS A 1 526 ? 166.820 133.694 48.934 1.00 65.09 860 HIS A CA 1
ATOM 4059 C C . HIS A 1 526 ? 166.577 134.941 49.758 1.00 68.67 860 HIS A C 1
ATOM 4060 O O . HIS A 1 526 ? 166.527 136.031 49.205 1.00 68.57 860 HIS A O 1
ATOM 4067 N N . CYS A 1 527 ? 166.450 134.787 51.078 1.00 65.67 861 CYS A N 1
ATOM 4068 C CA . CYS A 1 527 ? 166.243 135.913 51.977 1.00 65.99 861 CYS A CA 1
ATOM 4069 C C . CYS A 1 527 ? 167.559 136.568 52.379 1.00 65.50 861 CYS A C 1
ATOM 4070 O O . CYS A 1 527 ? 167.608 137.788 52.426 1.00 65.03 861 CYS A O 1
ATOM 4073 N N . LYS A 1 528 ? 168.644 135.779 52.571 1.00 59.68 862 LYS A N 1
ATOM 4074 C CA . LYS A 1 528 ? 169.998 136.294 52.847 1.00 57.86 862 LYS A CA 1
ATOM 4075 C C . LYS A 1 528 ? 170.476 137.095 51.626 1.00 58.60 862 LYS A C 1
ATOM 4076 O O . LYS A 1 528 ? 171.044 138.175 51.779 1.00 57.87 862 LYS A O 1
ATOM 4082 N N . LEU A 1 529 ? 170.151 136.595 50.419 1.00 53.04 863 LEU A N 1
ATOM 4083 C CA . LEU A 1 529 ? 170.412 137.230 49.135 1.00 51.64 863 LEU A CA 1
ATOM 4084 C C . LEU A 1 529 ? 169.746 138.606 49.079 1.00 55.87 863 LEU A C 1
ATOM 4085 O O . LEU A 1 529 ? 170.383 139.561 48.633 1.00 56.32 863 LEU A O 1
ATOM 4090 N N . THR A 1 530 ? 168.476 138.713 49.525 1.00 52.11 864 THR A N 1
ATOM 4091 C CA . THR A 1 530 ? 167.738 139.986 49.467 1.00 51.72 864 THR A CA 1
ATOM 4092 C C . THR A 1 530 ? 168.181 140.908 50.593 1.00 53.89 864 THR A C 1
ATOM 4093 O O . THR A 1 530 ? 168.210 142.117 50.380 1.00 54.05 864 THR A O 1
ATOM 4097 N N . GLN A 1 531 ? 168.623 140.354 51.730 1.00 48.57 865 GLN A N 1
ATOM 4098 C CA . GLN A 1 531 ? 169.155 141.155 52.830 1.00 47.99 865 GLN A CA 1
ATOM 4099 C C . GLN A 1 531 ? 170.385 141.945 52.358 1.00 54.66 865 GLN A C 1
ATOM 4100 O O . GLN A 1 531 ? 170.436 143.158 52.572 1.00 55.41 865 GLN A O 1
ATOM 4106 N N . VAL A 1 532 ? 171.305 141.282 51.605 1.00 51.71 866 VAL A N 1
ATOM 4107 C CA . VAL A 1 532 ? 172.498 141.893 50.994 1.00 51.19 866 VAL A CA 1
ATOM 4108 C C . VAL A 1 532 ? 172.047 142.866 49.897 1.00 56.98 866 VAL A C 1
ATOM 4109 O O . VAL A 1 532 ? 172.387 144.047 49.948 1.00 59.19 866 VAL A O 1
ATOM 4113 N N . LEU A 1 533 ? 171.267 142.371 48.929 1.00 52.21 867 LEU A N 1
ATOM 4114 C CA . LEU A 1 533 ? 170.743 143.131 47.793 1.00 51.98 867 LEU A CA 1
ATOM 4115 C C . LEU A 1 533 ? 170.125 144.474 48.193 1.00 57.36 867 LEU A C 1
ATOM 4116 O O . LEU A 1 533 ? 170.330 145.472 47.500 1.00 56.20 867 LEU A O 1
ATOM 4121 N N . ASN A 1 534 ? 169.386 144.494 49.329 1.00 55.66 868 ASN A N 1
ATOM 4122 C CA . ASN A 1 534 ? 168.687 145.673 49.855 1.00 54.81 868 ASN A CA 1
ATOM 4123 C C . ASN A 1 534 ? 169.602 146.694 50.510 1.00 57.69 868 ASN A C 1
ATOM 4124 O O . ASN A 1 534 ? 169.404 147.899 50.321 1.00 57.32 868 ASN A O 1
ATOM 4129 N N . THR A 1 535 ? 170.597 146.201 51.264 1.00 52.54 869 THR A N 1
ATOM 4130 C CA . THR A 1 535 ? 171.583 146.992 51.989 1.00 52.16 869 THR A CA 1
ATOM 4131 C C . THR A 1 535 ? 172.627 147.627 51.028 1.00 57.10 869 THR A C 1
ATOM 4132 O O . THR A 1 535 ? 172.790 148.854 50.992 1.00 55.93 869 THR A O 1
ATOM 4136 N N . HIS A 1 536 ? 173.323 146.763 50.256 1.00 53.91 870 HIS A N 1
ATOM 4137 C CA . HIS A 1 536 ? 174.467 147.105 49.432 1.00 53.18 870 HIS A CA 1
ATOM 4138 C C . HIS A 1 536 ? 174.238 147.344 47.933 1.00 55.66 870 HIS A C 1
ATOM 4139 O O . HIS A 1 536 ? 175.067 148.010 47.317 1.00 54.41 870 HIS A O 1
ATOM 4146 N N . TYR A 1 537 ? 173.163 146.836 47.339 1.00 53.32 871 TYR A N 1
ATOM 4147 C CA . TYR A 1 537 ? 173.005 146.990 45.889 1.00 54.46 871 TYR A CA 1
ATOM 4148 C C . TYR A 1 537 ? 172.040 148.076 45.439 1.00 62.91 871 TYR A C 1
ATOM 4149 O O . TYR A 1 537 ? 170.975 148.279 46.027 1.00 64.25 871 TYR A O 1
ATOM 4158 N N . VAL A 1 538 ? 172.410 148.716 44.330 1.00 60.75 872 VAL A N 1
ATOM 4159 C CA . VAL A 1 538 ? 171.658 149.778 43.706 1.00 61.66 872 VAL A CA 1
ATOM 4160 C C . VAL A 1 538 ? 171.077 149.238 42.409 1.00 69.58 872 VAL A C 1
ATOM 4161 O O . VAL A 1 538 ? 171.813 148.943 41.464 1.00 69.50 872 VAL A O 1
ATOM 4165 N N . ALA A 1 539 ? 169.751 149.081 42.391 1.00 69.27 873 ALA A N 1
ATOM 4166 C CA . ALA A 1 539 ? 168.961 148.658 41.240 1.00 70.61 873 ALA A CA 1
ATOM 4167 C C . ALA A 1 539 ? 167.520 149.086 41.440 1.00 77.48 873 ALA A C 1
ATOM 4168 O O . ALA A 1 539 ? 166.812 148.540 42.307 1.00 77.27 873 ALA A O 1
ATOM 4170 N N . PRO A 1 540 ? 167.088 150.108 40.665 1.00 75.38 874 PRO A N 1
ATOM 4171 C CA . PRO A 1 540 ? 165.700 150.573 40.791 1.00 74.86 874 PRO A CA 1
ATOM 4172 C C . PRO A 1 540 ? 164.712 149.467 40.412 1.00 76.10 874 PRO A C 1
ATOM 4173 O O . PRO A 1 540 ? 164.063 148.912 41.315 1.00 76.16 874 PRO A O 1
ATOM 4177 N N . ARG A 1 541 ? 164.668 149.087 39.106 1.00 68.97 875 ARG A N 1
ATOM 4178 C CA . ARG A 1 541 ? 163.756 148.069 38.593 1.00 67.10 875 ARG A CA 1
ATOM 4179 C C . ARG A 1 541 ? 164.174 146.656 38.984 1.00 66.30 875 ARG A C 1
ATOM 4180 O O . ARG A 1 541 ? 165.357 146.312 38.914 1.00 66.34 875 ARG A O 1
ATOM 4188 N N . ARG A 1 542 ? 163.190 145.866 39.468 1.00 58.58 876 ARG A N 1
ATOM 4189 C CA . ARG A 1 542 ? 163.342 144.476 39.919 1.00 55.87 876 ARG A CA 1
ATOM 4190 C C . ARG A 1 542 ? 162.257 143.596 39.320 1.00 56.93 876 ARG A C 1
ATOM 4191 O O . ARG A 1 542 ? 161.127 144.054 39.154 1.00 56.20 876 ARG A O 1
ATOM 4199 N N . ILE A 1 543 ? 162.611 142.343 38.957 1.00 52.36 877 ILE A N 1
ATOM 4200 C CA . ILE A 1 543 ? 161.675 141.310 38.483 1.00 50.94 877 ILE A CA 1
ATOM 4201 C C . ILE A 1 543 ? 161.995 139.985 39.161 1.00 52.72 877 ILE A C 1
ATOM 4202 O O . ILE A 1 543 ? 163.169 139.630 39.317 1.00 51.73 877 ILE A O 1
ATOM 4207 N N . LEU A 1 544 ? 160.948 139.283 39.615 1.00 48.95 878 LEU A N 1
ATOM 4208 C CA . LEU A 1 544 ? 161.094 137.952 40.208 1.00 47.84 878 LEU A CA 1
ATOM 4209 C C . LEU A 1 544 ? 160.467 136.924 39.293 1.00 51.51 878 LEU A C 1
ATOM 4210 O O . LEU A 1 544 ? 159.350 137.125 38.805 1.00 51.45 878 LEU A O 1
ATOM 4215 N N . LEU A 1 545 ? 161.188 135.822 39.077 1.00 47.14 879 LEU A N 1
ATOM 4216 C CA . LEU A 1 545 ? 160.708 134.693 38.304 1.00 46.73 879 LEU A CA 1
ATOM 4217 C C . LEU A 1 545 ? 160.557 133.523 39.271 1.00 51.89 879 LEU A C 1
ATOM 4218 O O . LEU A 1 545 ? 161.528 133.082 39.907 1.00 51.43 879 LEU A O 1
ATOM 4223 N N . THR A 1 546 ? 159.314 133.083 39.437 1.00 49.88 880 THR A N 1
ATOM 4224 C CA . THR A 1 546 ? 158.955 131.980 40.313 1.00 50.82 880 THR A CA 1
ATOM 4225 C C . THR A 1 546 ? 158.024 130.983 39.608 1.00 55.22 880 THR A C 1
ATOM 4226 O O . THR A 1 546 ? 157.315 131.353 38.668 1.00 53.69 880 THR A O 1
ATOM 4230 N N . GLY A 1 547 ? 158.024 129.742 40.090 1.00 52.82 881 GLY A N 1
ATOM 4231 C CA . GLY A 1 547 ? 157.162 128.696 39.558 1.00 53.10 881 GLY A CA 1
ATOM 4232 C C . GLY A 1 547 ? 15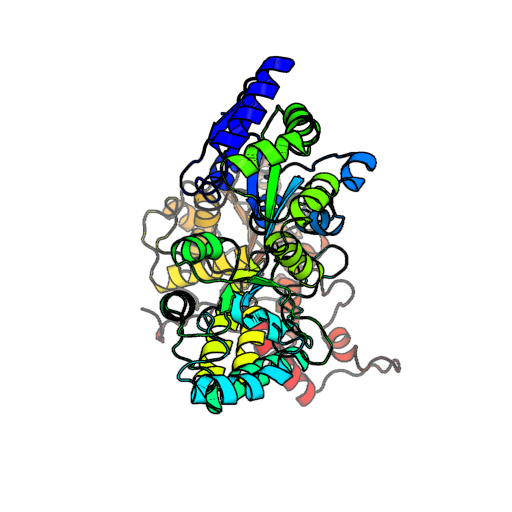5.888 128.511 40.360 1.00 58.29 881 GLY A C 1
ATOM 4233 O O . GLY A 1 547 ? 154.927 127.917 39.867 1.00 58.95 881 GLY A O 1
ATOM 4234 N N . THR A 1 548 ? 155.881 129.012 41.608 1.00 54.71 882 THR A N 1
ATOM 4235 C CA . THR A 1 548 ? 154.765 128.916 42.559 1.00 54.02 882 THR A CA 1
ATOM 4236 C C . THR A 1 548 ? 153.778 130.063 42.379 1.00 57.05 882 THR A C 1
ATOM 4237 O O . THR A 1 548 ? 154.190 131.157 41.979 1.00 56.80 882 THR A O 1
ATOM 4241 N N . PRO A 1 549 ? 152.496 129.900 42.773 1.00 53.11 883 PRO A N 1
ATOM 4242 C CA . PRO A 1 549 ? 151.579 131.065 42.742 1.00 52.35 883 PRO A CA 1
ATOM 4243 C C . PRO A 1 549 ? 151.744 131.879 44.038 1.00 54.56 883 PRO A C 1
ATOM 4244 O O . PRO A 1 549 ? 152.540 131.484 44.895 1.00 55.11 883 PRO A O 1
ATOM 4248 N N . LEU A 1 550 ? 150.991 132.985 44.209 1.00 48.31 884 LEU A N 1
ATOM 4249 C CA . LEU A 1 550 ? 151.078 133.794 45.433 1.00 46.04 884 LEU A CA 1
ATOM 4250 C C . LEU A 1 550 ? 150.648 132.950 46.650 1.00 48.01 884 LEU A C 1
ATOM 4251 O O . LEU A 1 550 ? 149.527 132.427 46.678 1.00 47.69 884 LEU A O 1
ATOM 4256 N N . GLN A 1 551 ? 151.576 132.753 47.601 1.00 42.73 885 GLN A N 1
ATOM 4257 C CA . GLN A 1 551 ? 151.362 131.919 48.784 1.00 42.48 885 GLN A CA 1
ATOM 4258 C C . GLN A 1 551 ? 150.391 132.494 49.807 1.00 47.94 885 GLN A C 1
ATOM 4259 O O . GLN A 1 551 ? 150.283 133.710 49.951 1.00 46.50 885 GLN A O 1
ATOM 4265 N N . ASN A 1 552 ? 149.665 131.603 50.511 1.00 47.07 886 ASN A N 1
ATOM 4266 C CA . ASN A 1 552 ? 148.719 132.003 51.553 1.00 47.90 886 ASN A CA 1
ATOM 4267 C C . ASN A 1 552 ? 149.405 131.898 52.923 1.00 54.26 886 ASN A C 1
ATOM 4268 O O . ASN A 1 552 ? 148.823 131.398 53.886 1.00 55.01 886 ASN A O 1
ATOM 4273 N N . LYS A 1 553 ? 150.671 132.347 52.989 1.00 51.13 887 LYS A N 1
ATOM 4274 C CA . LYS A 1 553 ? 151.491 132.336 54.201 1.00 50.85 887 LYS A CA 1
ATOM 4275 C C . LYS A 1 553 ? 152.095 133.737 54.380 1.00 53.05 887 LYS A C 1
ATOM 4276 O O . LYS A 1 553 ? 152.699 134.271 53.442 1.00 52.85 887 LYS A O 1
ATOM 4282 N N . LEU A 1 554 ? 151.889 134.345 55.568 1.00 46.90 888 LEU A N 1
ATOM 4283 C CA . LEU A 1 554 ? 152.383 135.686 55.899 1.00 44.74 888 LEU A CA 1
ATOM 4284 C C . LEU A 1 554 ? 153.922 135.779 55.884 1.00 49.00 888 LEU A C 1
ATOM 4285 O O . LEU A 1 554 ? 154.428 136.772 55.352 1.00 51.37 888 LEU A O 1
ATOM 4290 N N . PRO A 1 555 ? 154.708 134.791 56.370 1.00 42.12 889 PRO A N 1
ATOM 4291 C CA . PRO A 1 555 ? 156.161 134.917 56.257 1.00 41.29 889 PRO A CA 1
ATOM 4292 C C . PRO A 1 555 ? 156.650 135.083 54.806 1.00 46.68 889 PRO A C 1
ATOM 4293 O O . PRO A 1 555 ? 157.457 135.972 54.534 1.00 47.65 889 PRO A O 1
ATOM 4297 N N . GLU A 1 556 ? 156.131 134.281 53.874 1.00 43.32 890 GLU A N 1
ATOM 4298 C CA . GLU A 1 556 ? 156.487 134.337 52.443 1.00 43.14 890 GLU A CA 1
ATOM 4299 C C . GLU A 1 556 ? 156.070 135.664 51.807 1.00 47.95 890 GLU A C 1
ATOM 4300 O O . GLU A 1 556 ? 156.826 136.223 51.008 1.00 49.51 890 GLU A O 1
ATOM 4306 N N . LEU A 1 557 ? 154.877 136.176 52.171 1.00 43.02 891 LEU A N 1
ATOM 4307 C CA . LEU A 1 557 ? 154.384 137.456 51.663 1.00 42.37 891 LEU A CA 1
ATOM 4308 C C . LEU A 1 557 ? 155.245 138.587 52.204 1.00 47.61 891 LEU A C 1
ATOM 4309 O O . LEU A 1 557 ? 155.596 139.488 51.434 1.00 48.44 891 LEU A O 1
ATOM 4314 N N . TRP A 1 558 ? 155.667 138.493 53.496 1.00 43.79 892 TRP A N 1
ATOM 4315 C CA . TRP A 1 558 ? 156.607 139.446 54.102 1.00 43.45 892 TRP A CA 1
ATOM 4316 C C . TRP A 1 558 ? 157.878 139.485 53.233 1.00 45.48 892 TRP A C 1
ATOM 4317 O O . TRP A 1 558 ? 158.204 140.546 52.726 1.00 45.20 892 TRP A O 1
ATOM 4328 N N . ALA A 1 559 ? 158.504 138.324 52.959 1.00 41.36 893 ALA A N 1
ATOM 4329 C CA . ALA A 1 559 ? 159.707 138.209 52.109 1.00 40.24 893 ALA A CA 1
ATOM 4330 C C . ALA A 1 559 ? 159.492 138.830 50.733 1.00 43.13 893 ALA A C 1
ATOM 4331 O O . ALA A 1 559 ? 160.231 139.755 50.370 1.00 40.72 893 ALA A O 1
ATOM 4333 N N . LEU A 1 560 ? 158.447 138.372 49.999 1.00 41.05 894 LEU A N 1
ATOM 4334 C CA . LEU A 1 560 ? 158.101 138.923 48.683 1.00 41.73 894 LEU A CA 1
ATOM 4335 C C . LEU A 1 560 ? 158.049 140.467 48.717 1.00 47.49 894 LEU A C 1
ATOM 4336 O O . LEU A 1 560 ? 158.651 141.096 47.831 1.00 48.17 894 LEU A O 1
ATOM 4341 N N . LEU A 1 561 ? 157.384 141.058 49.776 1.00 42.69 895 LEU A N 1
ATOM 4342 C CA . LEU A 1 561 ? 157.287 142.505 50.050 1.00 41.66 895 LEU A CA 1
ATOM 4343 C C . LEU A 1 561 ? 158.646 143.196 50.161 1.00 46.35 895 LEU A C 1
ATOM 4344 O O . LEU A 1 561 ? 158.809 144.265 49.593 1.00 46.75 895 LEU A O 1
ATOM 4349 N N . ASN A 1 562 ? 159.607 142.600 50.885 1.00 43.57 896 ASN A N 1
ATOM 4350 C CA . ASN A 1 562 ? 160.969 143.133 51.060 1.00 44.25 896 ASN A CA 1
ATOM 4351 C C . ASN A 1 562 ? 161.800 143.033 49.742 1.00 52.07 896 ASN A C 1
ATOM 4352 O O . ASN A 1 562 ? 162.749 143.801 49.543 1.00 53.09 896 ASN A O 1
ATOM 4357 N N . PHE A 1 563 ? 161.434 142.083 48.848 1.00 48.38 897 PHE A N 1
ATOM 4358 C CA . PHE A 1 563 ? 162.072 141.957 47.553 1.00 47.32 897 PHE A CA 1
ATOM 4359 C C . PHE A 1 563 ? 161.537 143.081 46.659 1.00 52.31 897 PHE A C 1
ATOM 4360 O O . PHE A 1 563 ? 162.342 143.803 46.103 1.00 53.40 897 PHE A O 1
ATOM 4368 N N . LEU A 1 564 ? 160.203 143.251 46.543 1.00 48.59 898 LEU A N 1
ATOM 4369 C CA . LEU A 1 564 ? 159.586 144.259 45.666 1.00 48.73 898 LEU A CA 1
ATOM 4370 C C . LEU A 1 564 ? 159.691 145.721 46.130 1.00 55.64 898 LEU A C 1
ATOM 4371 O O . LEU A 1 564 ? 159.766 146.603 45.274 1.00 55.87 898 LEU A O 1
ATOM 4376 N N . LEU A 1 565 ? 159.624 145.985 47.456 1.00 53.29 899 LEU A N 1
ATOM 4377 C CA . LEU A 1 565 ? 159.714 147.341 48.015 1.00 53.74 899 LEU A CA 1
ATOM 4378 C C . LEU A 1 565 ? 160.892 147.422 49.018 1.00 60.92 899 LEU A C 1
ATOM 4379 O O . LEU A 1 565 ? 160.693 147.408 50.238 1.00 61.24 899 LEU A O 1
ATOM 4384 N N . PRO A 1 566 ? 162.149 147.472 48.520 1.00 58.64 900 PRO A N 1
ATOM 4385 C CA . PRO A 1 566 ? 163.300 147.472 49.443 1.00 59.22 900 PRO A CA 1
ATOM 4386 C C . PRO A 1 566 ? 163.419 148.705 50.349 1.00 65.28 900 PRO A C 1
ATOM 4387 O O . PRO A 1 566 ? 163.937 148.597 51.467 1.00 67.13 900 PRO A O 1
ATOM 4391 N N . THR A 1 567 ? 162.915 149.863 49.885 1.00 60.11 901 THR A N 1
ATOM 4392 C CA . THR A 1 567 ? 163.021 151.129 50.604 1.00 59.60 901 THR A CA 1
ATOM 4393 C C . THR A 1 567 ? 162.040 151.222 51.792 1.00 63.54 901 THR A C 1
ATOM 4394 O O . THR A 1 567 ? 162.456 151.566 52.900 1.00 63.74 901 THR A O 1
ATOM 4398 N N . ILE A 1 568 ? 160.767 150.886 51.553 1.00 59.48 902 ILE A N 1
ATOM 4399 C CA . ILE A 1 568 ? 159.636 150.889 52.487 1.00 58.97 902 ILE A CA 1
ATOM 4400 C C . ILE A 1 568 ? 159.914 150.083 53.792 1.00 64.74 902 ILE A C 1
ATOM 4401 O O . ILE A 1 568 ? 159.486 150.505 54.867 1.00 63.13 902 ILE A O 1
ATOM 4406 N N . PHE A 1 569 ? 160.688 148.989 53.708 1.00 64.99 903 PHE A N 1
ATOM 4407 C CA . PHE A 1 569 ? 160.935 148.123 54.863 1.00 66.36 903 PHE A CA 1
ATOM 4408 C C . PHE A 1 569 ? 162.356 148.245 55.461 1.00 78.35 903 PHE A C 1
ATOM 4409 O O . PHE A 1 569 ? 162.888 147.257 55.986 1.00 79.79 903 PHE A O 1
ATOM 4417 N N . LYS A 1 570 ? 162.925 149.475 55.463 1.00 78.11 904 LYS A N 1
ATOM 4418 C CA . LYS A 1 570 ? 164.251 149.764 56.024 1.00 79.08 904 LYS A CA 1
ATOM 4419 C C . LYS A 1 570 ? 164.290 149.498 57.554 1.00 85.48 904 LYS A C 1
ATOM 4420 O O . LYS A 1 570 ? 164.827 148.469 57.977 1.00 85.23 904 LYS A O 1
ATOM 4426 N N . SER A 1 571 ? 163.670 150.397 58.357 1.00 83.58 905 SER A N 1
ATOM 4427 C CA . SER A 1 571 ? 163.578 150.346 59.828 1.00 83.66 905 SER A CA 1
ATOM 4428 C C . SER A 1 571 ? 162.907 149.077 60.380 1.00 86.05 905 SER A C 1
ATOM 4429 O O . SER A 1 571 ? 163.299 148.595 61.455 1.00 86.28 905 SER A O 1
ATOM 4432 N N . CYS A 1 572 ? 161.882 148.558 59.663 1.00 79.73 906 CYS A N 1
ATOM 4433 C CA . CYS A 1 572 ? 161.147 147.375 60.109 1.00 77.65 906 CYS A CA 1
ATOM 4434 C C . CYS A 1 572 ? 161.765 146.064 59.636 1.00 77.37 906 CYS A C 1
ATOM 4435 O O . CYS A 1 572 ? 161.837 145.779 58.432 1.00 77.22 906 CYS A O 1
ATOM 4438 N N . SER A 1 573 ? 162.169 145.258 60.616 1.00 69.84 907 SER A N 1
ATOM 4439 C CA . SER A 1 573 ? 162.807 143.965 60.420 1.00 67.97 907 SER A CA 1
ATOM 4440 C C . SER A 1 573 ? 161.844 142.795 60.233 1.00 67.20 907 SER A C 1
ATOM 4441 O O . SER A 1 573 ? 162.180 141.872 59.488 1.00 67.88 907 SER A O 1
ATOM 4444 N N . THR A 1 574 ? 160.684 142.795 60.940 1.00 58.55 908 THR A N 1
ATOM 4445 C CA . THR A 1 574 ? 159.720 141.680 60.924 1.00 55.64 908 THR A CA 1
ATOM 4446 C C . THR A 1 574 ? 158.297 142.044 60.525 1.00 54.58 908 THR A C 1
ATOM 4447 O O . THR A 1 574 ? 157.904 143.190 60.688 1.00 54.64 908 THR A O 1
ATOM 4451 N N . PHE A 1 575 ? 157.494 141.056 60.082 1.00 47.95 909 PHE A N 1
ATOM 4452 C CA . PHE A 1 575 ? 156.074 141.300 59.766 1.00 46.03 909 PHE A CA 1
ATOM 4453 C C . PHE A 1 575 ? 155.247 141.554 61.050 1.00 49.12 909 PHE A C 1
ATOM 4454 O O . PHE A 1 575 ? 154.246 142.264 60.980 1.00 48.58 909 PHE A O 1
ATOM 4462 N N . GLU A 1 576 ? 155.654 140.964 62.210 1.00 44.84 910 GLU A N 1
ATOM 4463 C CA . GLU A 1 576 ? 154.943 141.187 63.475 1.00 44.47 910 GLU A CA 1
ATOM 4464 C C . GLU A 1 576 ? 155.010 142.673 63.880 1.00 49.99 910 GLU A C 1
ATOM 4465 O O . GLU A 1 576 ? 153.978 143.270 64.168 1.00 50.05 910 GLU A O 1
ATOM 4471 N N . GLN A 1 577 ? 156.203 143.288 63.800 1.00 46.23 911 GLN A N 1
ATOM 4472 C CA . GLN A 1 577 ? 156.415 144.705 64.118 1.00 45.44 911 GLN A CA 1
ATOM 4473 C C . GLN A 1 577 ? 155.658 145.577 63.129 1.00 48.06 911 GLN A C 1
ATOM 4474 O O . GLN A 1 577 ? 155.070 146.576 63.523 1.00 49.48 911 GLN A O 1
ATOM 4480 N N . TRP A 1 578 ? 155.642 145.180 61.852 1.00 41.83 912 TRP A N 1
ATOM 4481 C CA . TRP A 1 578 ? 154.986 145.926 60.789 1.00 39.05 912 TRP A CA 1
ATOM 4482 C C . TRP A 1 578 ? 153.483 146.002 60.943 1.00 42.88 912 TRP A C 1
ATOM 4483 O O . TRP A 1 578 ? 152.929 147.099 60.888 1.00 43.62 912 TRP A O 1
ATOM 4494 N N . PHE A 1 579 ? 152.818 144.851 61.073 1.00 38.97 913 PHE A N 1
ATOM 4495 C CA . PHE A 1 579 ? 151.353 144.787 61.130 1.00 38.23 913 PHE A CA 1
ATOM 4496 C C . PHE A 1 579 ? 150.764 145.117 62.516 1.00 42.66 913 PHE A C 1
ATOM 4497 O O . PHE A 1 579 ? 149.556 145.337 62.612 1.00 41.83 913 PHE A O 1
ATOM 4505 N N . ASN A 1 580 ? 151.601 145.198 63.560 1.00 40.67 914 ASN A N 1
ATOM 4506 C CA . ASN A 1 580 ? 151.123 145.556 64.896 1.00 41.59 914 ASN A CA 1
ATOM 4507 C C . ASN A 1 580 ? 151.283 147.036 65.129 1.00 46.61 914 ASN A C 1
ATOM 4508 O O . ASN A 1 580 ? 150.756 147.539 66.116 1.00 47.47 914 ASN A O 1
ATOM 4513 N N . ALA A 1 581 ? 152.015 147.735 64.230 1.00 43.05 915 ALA A N 1
ATOM 4514 C CA . ALA A 1 581 ? 152.319 149.169 64.321 1.00 42.47 915 ALA A CA 1
ATOM 4515 C C . ALA A 1 581 ? 151.104 150.042 64.671 1.00 48.11 915 ALA A C 1
ATOM 4516 O O . ALA A 1 581 ? 151.219 150.790 65.642 1.00 48.78 915 ALA A O 1
ATOM 4518 N N . PRO A 1 582 ? 149.903 149.882 64.045 1.00 44.38 916 PRO A N 1
ATOM 4519 C CA . PRO A 1 582 ? 148.756 150.710 64.461 1.00 43.89 916 PRO A CA 1
ATOM 4520 C C . PRO A 1 582 ? 148.195 150.426 65.858 1.00 47.96 916 PRO A C 1
ATOM 4521 O O . PRO A 1 582 ? 147.331 151.173 66.300 1.00 48.04 916 PRO A O 1
ATOM 4525 N N . PHE A 1 583 ? 148.673 149.363 66.538 1.00 44.93 917 PHE A N 1
ATOM 4526 C CA . PHE A 1 583 ? 148.226 148.899 67.861 1.00 44.71 917 PHE A CA 1
ATOM 4527 C C . PHE A 1 583 ? 149.319 148.975 68.940 1.00 50.09 917 PHE A C 1
ATOM 4528 O O . PHE A 1 583 ? 149.079 148.546 70.071 1.00 48.99 917 PHE A O 1
ATOM 4536 N N . ALA A 1 584 ? 150.512 149.496 68.601 1.00 48.98 918 ALA A N 1
ATOM 4537 C CA . ALA A 1 584 ? 151.627 149.525 69.551 1.00 50.08 918 ALA A CA 1
ATOM 4538 C C . ALA A 1 584 ? 151.800 150.846 70.368 1.00 58.09 918 ALA A C 1
ATOM 4539 O O . ALA A 1 584 ? 152.780 150.984 71.107 1.00 58.44 918 ALA A O 1
ATOM 4541 N N . MET A 1 585 ? 150.837 151.779 70.279 1.00 56.31 919 MET A N 1
ATOM 4542 C CA . MET A 1 585 ? 150.862 153.047 71.023 1.00 56.79 919 MET A CA 1
ATOM 4543 C C . MET A 1 585 ? 151.006 152.880 72.550 1.00 61.94 919 MET A C 1
ATOM 4544 O O . MET A 1 585 ? 151.607 153.727 73.199 1.00 61.29 919 MET A O 1
ATOM 4549 N N . THR A 1 586 ? 150.483 151.777 73.106 1.00 60.45 920 THR A N 1
ATOM 4550 C CA . THR A 1 586 ? 150.549 151.458 74.535 1.00 60.38 920 THR A CA 1
ATOM 4551 C C . THR A 1 586 ? 151.813 150.684 74.940 1.00 64.84 920 THR A C 1
ATOM 4552 O O . THR A 1 586 ? 151.985 150.405 76.127 1.00 64.02 920 THR A O 1
ATOM 4556 N N . GLY A 1 587 ? 152.652 150.318 73.966 1.00 62.15 921 GLY A N 1
ATOM 4557 C CA . GLY A 1 587 ? 153.876 149.560 74.204 1.00 62.11 921 GLY A CA 1
ATOM 4558 C C . GLY A 1 587 ? 153.652 148.079 74.420 1.00 69.01 921 GLY A C 1
ATOM 4559 O O . GLY A 1 587 ? 154.564 147.368 74.854 1.00 68.65 921 GLY A O 1
ATOM 4560 N N . GLU A 1 588 ? 152.431 147.602 74.115 1.00 69.12 922 GLU A N 1
ATOM 4561 C CA . GLU A 1 588 ? 152.034 146.196 74.224 1.00 69.99 922 GLU A CA 1
ATOM 4562 C C . GLU A 1 588 ? 152.664 145.381 73.097 1.00 75.59 922 GLU A C 1
ATOM 4563 O O . GLU A 1 588 ? 152.696 145.830 71.947 1.00 74.96 922 GLU A O 1
ATOM 4569 N N . ARG A 1 589 ? 153.224 144.215 73.443 1.00 74.07 923 ARG A N 1
ATOM 4570 C CA . ARG A 1 589 ? 153.903 143.346 72.474 1.00 74.69 923 ARG A CA 1
ATOM 4571 C C . ARG A 1 589 ? 153.154 142.016 72.336 1.00 78.80 923 ARG A C 1
ATOM 4572 O O . ARG A 1 589 ? 153.371 141.086 73.127 1.00 79.03 923 ARG A O 1
ATOM 4580 N N . VAL A 1 590 ? 152.222 141.957 71.355 1.00 73.91 924 VAL A N 1
ATOM 4581 C CA . VAL A 1 590 ? 151.408 140.763 71.104 1.00 72.85 924 VAL A CA 1
ATOM 4582 C C . VAL A 1 590 ? 151.449 140.380 69.614 1.00 74.33 924 VAL A C 1
ATOM 4583 O O . VAL A 1 590 ? 151.287 141.232 68.742 1.00 74.36 924 VAL A O 1
ATOM 4587 N N . ASP A 1 591 ? 151.699 139.090 69.347 1.00 68.34 925 ASP A N 1
ATOM 4588 C CA . ASP A 1 591 ? 151.761 138.526 68.003 1.00 66.95 925 ASP A CA 1
ATOM 4589 C C . ASP A 1 591 ? 150.365 138.403 67.413 1.00 64.95 925 ASP A C 1
ATOM 4590 O O . ASP A 1 591 ? 149.377 138.401 68.153 1.00 64.64 925 ASP A O 1
ATOM 4595 N N . LEU A 1 592 ? 150.289 138.286 66.077 1.00 56.76 926 LEU A N 1
ATOM 4596 C CA . LEU A 1 592 ? 149.029 138.158 65.346 1.00 53.93 926 LEU A CA 1
ATOM 4597 C C . LEU A 1 592 ? 148.427 136.792 65.584 1.00 56.15 926 LEU A C 1
ATOM 4598 O O . LEU A 1 592 ? 149.149 135.844 65.895 1.00 56.29 926 LEU A O 1
ATOM 4603 N N . ASN A 1 593 ? 147.103 136.690 65.454 1.00 50.69 927 ASN A N 1
ATOM 4604 C CA . ASN A 1 593 ? 146.389 135.439 65.650 1.00 48.93 927 ASN A CA 1
ATOM 4605 C C . ASN A 1 593 ? 145.855 134.899 64.313 1.00 51.27 927 ASN A C 1
ATOM 4606 O O . ASN A 1 593 ? 145.975 135.586 63.301 1.00 49.14 927 ASN A O 1
ATOM 4611 N N . GLU A 1 594 ? 145.234 133.700 64.316 1.00 48.47 928 GLU A N 1
ATOM 4612 C CA . GLU A 1 594 ? 144.702 133.085 63.098 1.00 48.79 928 GLU A CA 1
ATOM 4613 C C . GLU A 1 594 ? 143.823 134.014 62.253 1.00 49.86 928 GLU A C 1
ATOM 4614 O O . GLU A 1 594 ? 144.080 134.147 61.054 1.00 48.92 928 GLU A O 1
ATOM 4620 N N . GLU A 1 595 ? 142.816 134.667 62.877 1.00 44.67 929 GLU A N 1
ATOM 4621 C CA . GLU A 1 595 ? 141.872 135.548 62.174 1.00 44.12 929 GLU A CA 1
ATOM 4622 C C . GLU A 1 595 ? 142.555 136.746 61.555 1.00 48.81 929 GLU A C 1
ATOM 4623 O O . GLU A 1 595 ? 142.444 136.938 60.335 1.00 49.73 929 GLU A O 1
ATOM 4629 N N . GLU A 1 596 ? 143.273 137.545 62.398 1.00 42.80 930 GLU A N 1
ATOM 4630 C CA . GLU A 1 596 ? 143.990 138.750 61.997 1.00 41.58 930 GLU A CA 1
ATOM 4631 C C . GLU A 1 596 ? 144.912 138.442 60.834 1.00 43.15 930 GLU A C 1
ATOM 4632 O O . GLU A 1 596 ? 144.881 139.140 59.837 1.00 43.65 930 GLU A O 1
ATOM 4638 N N . THR A 1 597 ? 145.666 137.352 60.939 1.00 37.93 931 THR A N 1
ATOM 4639 C CA . THR A 1 597 ? 146.565 136.839 59.919 1.00 36.96 931 THR A CA 1
ATOM 4640 C C . THR A 1 597 ? 145.827 136.509 58.618 1.00 40.73 931 THR A C 1
ATOM 4641 O O . THR A 1 597 ? 146.358 136.838 57.560 1.00 42.59 931 THR A O 1
ATOM 4645 N N . ILE A 1 598 ? 144.621 135.889 58.674 1.00 34.09 932 ILE A N 1
ATOM 4646 C CA . ILE A 1 598 ? 143.879 135.558 57.443 1.00 32.63 932 ILE A CA 1
ATOM 4647 C C . ILE A 1 598 ? 143.554 136.858 56.674 1.00 39.52 932 ILE A C 1
ATOM 4648 O O . ILE A 1 598 ? 143.747 136.916 55.447 1.00 40.51 932 ILE A O 1
ATOM 4653 N N . LEU A 1 599 ? 143.105 137.905 57.412 1.00 35.12 933 LEU A N 1
ATOM 4654 C CA . LEU A 1 599 ? 142.721 139.186 56.812 1.00 33.92 933 LEU A CA 1
ATOM 4655 C C . LEU A 1 599 ? 143.918 139.953 56.287 1.00 38.57 933 LEU A C 1
ATOM 4656 O O . LEU A 1 599 ? 143.808 140.646 55.271 1.00 39.71 933 LEU A O 1
ATOM 4661 N N . ILE A 1 600 ? 145.071 139.794 56.934 1.00 34.05 934 ILE A N 1
ATOM 4662 C CA . ILE A 1 600 ? 146.292 140.447 56.457 1.00 33.88 934 ILE A CA 1
ATOM 4663 C C . ILE A 1 600 ? 146.706 139.808 55.116 1.00 39.52 934 ILE A C 1
ATOM 4664 O O . ILE A 1 600 ? 147.000 140.525 54.160 1.00 38.35 934 ILE A O 1
ATOM 4669 N N . ILE A 1 601 ? 146.646 138.463 55.041 1.00 37.06 935 ILE A N 1
ATOM 4670 C CA . ILE A 1 601 ? 146.956 137.716 53.825 1.00 36.81 935 ILE A CA 1
ATOM 4671 C C . ILE A 1 601 ? 146.017 138.157 52.705 1.00 42.42 935 ILE A C 1
ATOM 4672 O O . ILE A 1 601 ? 146.498 138.453 51.605 1.00 44.01 935 ILE A O 1
ATOM 4677 N N . ARG A 1 602 ? 144.709 138.278 53.009 1.00 37.41 936 ARG A N 1
ATOM 4678 C CA . ARG A 1 602 ? 143.689 138.695 52.043 1.00 37.49 936 ARG A CA 1
ATOM 4679 C C . ARG A 1 602 ? 144.010 140.041 51.438 1.00 44.33 936 ARG A C 1
ATOM 4680 O O . ARG A 1 602 ? 144.009 140.169 50.214 1.00 45.62 936 ARG A O 1
ATOM 4688 N N . ARG A 1 603 ? 144.310 141.037 52.293 1.00 40.83 937 ARG A N 1
ATOM 4689 C CA . ARG A 1 603 ? 144.612 142.381 51.848 1.00 40.47 937 ARG A CA 1
ATOM 4690 C C . ARG A 1 603 ? 145.864 142.446 50.997 1.00 44.72 937 ARG A C 1
ATOM 4691 O O . ARG A 1 603 ? 145.887 143.187 50.017 1.00 44.15 937 ARG A O 1
ATOM 4699 N N . LEU A 1 604 ? 146.896 141.668 51.365 1.00 42.10 938 LEU A N 1
ATOM 4700 C CA . LEU A 1 604 ? 148.171 141.643 50.649 1.00 41.60 938 LEU A CA 1
ATOM 4701 C C . LEU A 1 604 ? 148.015 141.010 49.280 1.00 47.46 938 LEU A C 1
ATOM 4702 O O . LEU A 1 604 ? 148.719 141.383 48.360 1.00 48.04 938 LEU A O 1
ATOM 4707 N N . HIS A 1 605 ? 147.070 140.089 49.134 1.00 44.83 939 HIS A N 1
ATOM 4708 C CA . HIS A 1 605 ? 146.780 139.463 47.860 1.00 45.23 939 HIS A CA 1
ATOM 4709 C C . HIS A 1 605 ? 146.104 140.458 46.893 1.00 50.11 939 HIS A C 1
ATOM 4710 O O . HIS A 1 605 ? 146.399 140.445 45.694 1.00 50.64 939 HIS A O 1
ATOM 4717 N N . LYS A 1 606 ? 145.246 141.345 47.428 1.00 46.31 940 LYS A N 1
ATOM 4718 C CA . LYS A 1 606 ? 144.543 142.408 46.689 1.00 46.47 940 LYS A CA 1
ATOM 4719 C C . LYS A 1 606 ? 145.561 143.485 46.236 1.00 52.52 940 LYS A C 1
ATOM 4720 O O . LYS A 1 606 ? 145.491 143.985 45.107 1.00 52.93 940 LYS A O 1
ATOM 4726 N N . VAL A 1 607 ? 146.484 143.846 47.163 1.00 47.93 941 VAL A N 1
ATOM 4727 C CA . VAL A 1 607 ? 147.525 144.847 47.035 1.00 46.32 941 VAL A CA 1
ATOM 4728 C C . VAL A 1 607 ? 148.561 144.427 46.007 1.00 52.02 941 VAL A C 1
ATOM 4729 O O . VAL A 1 607 ? 149.009 145.276 45.229 1.00 53.49 941 VAL A O 1
ATOM 4733 N N . LEU A 1 608 ? 148.924 143.134 45.986 1.00 48.56 942 LEU A N 1
ATOM 4734 C CA . LEU A 1 608 ? 149.913 142.567 45.053 1.00 48.51 942 LEU A CA 1
ATOM 4735 C C . LEU A 1 608 ? 149.329 142.124 43.715 1.00 51.83 942 LEU A C 1
ATOM 4736 O O . LEU A 1 608 ? 150.102 141.858 42.801 1.00 50.32 942 LEU A O 1
ATOM 4741 N N . ARG A 1 609 ? 147.985 142.018 43.606 1.00 49.80 943 ARG A N 1
ATOM 4742 C CA . ARG A 1 609 ? 147.257 141.603 42.390 1.00 50.39 943 ARG A CA 1
ATOM 4743 C C . ARG A 1 609 ? 147.851 142.211 41.076 1.00 55.53 943 ARG A C 1
ATOM 4744 O O . ARG A 1 609 ? 148.238 141.429 40.202 1.00 55.58 943 ARG A O 1
ATOM 4752 N N . PRO A 1 610 ? 148.053 143.550 40.943 1.00 51.84 944 PRO A N 1
ATOM 4753 C CA . PRO A 1 610 ? 148.616 144.074 39.687 1.00 51.86 944 PRO A CA 1
ATOM 4754 C C . PRO A 1 610 ? 150.128 143.928 39.503 1.00 56.62 944 PRO A C 1
ATOM 4755 O O . PRO A 1 610 ? 150.685 144.538 38.581 1.00 56.89 944 PRO A O 1
ATOM 4759 N N . PHE A 1 611 ? 150.800 143.164 40.371 1.00 52.50 945 PHE A N 1
ATOM 4760 C CA . PHE A 1 611 ? 152.244 143.006 40.269 1.00 52.44 945 PHE A CA 1
ATOM 4761 C C . PHE A 1 611 ? 152.651 141.598 39.921 1.00 56.56 945 PHE A C 1
ATOM 4762 O O . PHE A 1 611 ? 153.830 141.358 39.691 1.00 57.32 945 PHE A O 1
ATOM 4770 N N . LEU A 1 612 ? 151.688 140.676 39.833 1.00 52.62 946 LEU A N 1
ATOM 4771 C CA . LEU A 1 612 ? 151.958 139.289 39.489 1.00 52.14 946 LEU A CA 1
ATOM 4772 C C . LEU A 1 612 ? 151.241 138.907 38.207 1.00 56.84 946 LEU A C 1
ATOM 4773 O O . LEU A 1 612 ? 150.082 139.268 38.019 1.00 55.73 946 LEU A O 1
ATOM 4778 N N . LEU A 1 613 ? 151.930 138.149 37.348 1.00 55.57 947 LEU A N 1
ATOM 4779 C CA . LEU A 1 613 ? 151.380 137.582 36.114 1.00 56.60 947 LEU A CA 1
ATOM 4780 C C . LEU A 1 613 ? 151.667 136.083 36.111 1.00 61.69 947 LEU A C 1
ATOM 4781 O O . LEU A 1 613 ? 152.833 135.666 36.141 1.00 60.61 947 LEU A O 1
ATOM 4786 N N . ARG A 1 614 ? 150.597 135.284 36.117 1.00 59.86 948 ARG A N 1
ATOM 4787 C CA . ARG A 1 614 ? 150.699 133.830 36.116 1.00 60.33 948 ARG A CA 1
ATOM 4788 C C . ARG A 1 614 ? 149.795 133.207 35.078 1.00 66.88 948 ARG A C 1
ATOM 4789 O O . ARG A 1 614 ? 148.619 133.562 34.964 1.00 66.89 948 ARG A O 1
ATOM 4797 N N . ARG A 1 615 ? 150.352 132.255 34.344 1.00 65.25 949 ARG A N 1
ATOM 4798 C CA . ARG A 1 615 ? 149.620 131.444 33.390 1.00 65.98 949 ARG A CA 1
ATOM 4799 C C . ARG A 1 615 ? 149.917 129.988 33.688 1.00 71.69 949 ARG A C 1
ATOM 4800 O O . ARG A 1 615 ? 151.033 129.634 34.094 1.00 70.40 949 ARG A O 1
ATOM 4808 N N . LEU A 1 616 ? 148.884 129.160 33.552 1.00 70.03 950 LEU A N 1
ATOM 4809 C CA . LEU A 1 616 ? 148.983 127.720 33.750 1.00 69.94 950 LEU A CA 1
ATOM 4810 C C . LEU A 1 616 ? 149.016 127.065 32.364 1.00 73.70 950 LEU A C 1
ATOM 4811 O O . LEU A 1 616 ? 148.602 127.683 31.374 1.00 71.60 950 LEU A O 1
ATOM 4816 N N . LYS A 1 617 ? 149.534 125.830 32.293 1.00 71.56 951 LYS A N 1
ATOM 4817 C CA . LYS A 1 617 ? 149.651 125.078 31.042 1.00 71.31 951 LYS A CA 1
ATOM 4818 C C . LYS A 1 617 ? 148.276 124.734 30.451 1.00 77.34 951 LYS A C 1
ATOM 4819 O O . LYS A 1 617 ? 148.074 124.932 29.245 1.00 76.91 951 LYS A O 1
ATOM 4825 N N . LYS A 1 618 ? 147.310 124.319 31.321 1.00 75.36 952 LYS A N 1
ATOM 4826 C CA . LYS A 1 618 ? 145.925 123.967 30.959 1.00 75.79 952 LYS A CA 1
ATOM 4827 C C . LYS A 1 618 ? 145.135 125.099 30.245 1.00 83.43 952 LYS A C 1
ATOM 4828 O O . LYS A 1 618 ? 144.152 124.805 29.559 1.00 83.16 952 LYS A O 1
ATOM 4834 N N . GLU A 1 619 ? 145.555 126.370 30.411 1.00 82.99 953 GLU A N 1
ATOM 4835 C CA . GLU A 1 619 ? 144.906 127.531 29.785 1.00 84.29 953 GLU A CA 1
ATOM 4836 C C . GLU A 1 619 ? 145.734 128.126 28.624 1.00 90.78 953 GLU A C 1
ATOM 4837 O O . GLU A 1 619 ? 145.272 129.059 27.958 1.00 91.00 953 GLU A O 1
ATOM 4843 N N . VAL A 1 620 ? 146.933 127.567 28.364 1.00 88.25 954 VAL A N 1
ATOM 4844 C CA . VAL A 1 620 ? 147.833 128.067 27.329 1.00 88.62 954 VAL A CA 1
ATOM 4845 C C . VAL A 1 620 ? 147.730 127.194 26.024 1.00 94.60 954 VAL A C 1
ATOM 4846 O O . VAL A 1 620 ? 146.645 127.169 25.425 1.00 94.72 954 VAL A O 1
ATOM 4850 N N . GLU A 1 621 ? 148.834 126.517 25.587 1.00 91.41 955 GLU A N 1
ATOM 4851 C CA . GLU A 1 621 ? 148.984 125.704 24.367 1.00 114.79 955 GLU A CA 1
ATOM 4852 C C . GLU A 1 621 ? 148.726 126.497 23.081 1.00 138.33 955 GLU A C 1
ATOM 4853 O O . GLU A 1 621 ? 149.671 126.935 22.423 1.00 97.56 955 GLU A O 1
#

Organism: Homo sapiens (NCBI:txid9606)

Secondary structure (DSSP, 8-state):
---TTSEEEE--TTS-HHHHHHHHHHHHHHH---EEEE--TTHHHHHHHHHHHT-S-SEEEEETTHHHHHHHHT-B------HHHHTTB-HHHHHHTEETTEE-EEE-EEB--EEE---SBGGGHHHHHHHHHHTTS-S-----SSHHHHHHHHHHHT-EEEEE-SSSEEEEEEESSSHHHHHHHHHHHHHHHTTSS-TT--HHHHHHHHHTT--S-EEE-HHHHHHHHTTT----EEPPPBBTTB---PEEB-EEEEEBTT-S-HHHHHHHIIIIISSHHHHHHHHHHS--BEESBHHHHHHHTTSHHHHHHHHHHHHSEEPP-STTHHHHHHHHHHHHHHHHHTSS-HHHHHHHHHHHHS-SS-S-----S--TT--SS---HHHHHHHHHHHHHHHTT--EEE-PPSSS-HHHHHHHHHHHHHHTS---SPEEEE--HHHHHHHHHHHHHH-TTS-EEEE-SSHHHHHTTHHHHHHT--SEEEE-HHHHHHSHHHHTTSB-SEEEEEEESS--THHHHHHHHHHHH-B-SEEEEEESS---S-HHHHHHHHHHH-TTTTSS---HHHHHHGGG-TT-------HHHHHHHHHHHHHHHGGGEE---GGG--